Protein 2YQC (pdb70)

B-factor: mean 24.34, std 10.99, range [8.92, 70.14]

Secondary structure (DSSP, 8-state):
---HHHHHHHHHHTT-GGGGTTGGGS-HHHHHHHHHHHHTSSSHHHHHHHHHHHHHHT----EEPPPGGGEEETTTS-HHHHHHHHHHHHHHHHTT-EEEEEEEESB-GGGT-SSBGGG-B---TT--BHHHHHHHHHHHHHHHHHHHHT-SS----EEEEEE-GGGHHHHHHHHHHTGGGGS-GGGEEEEE--EEE-B-TTSSSBPEEETTEE-EEE--GGGHHHHHHHTTHHHHHHHHT--EEEEEETTBTT--TT-HHHHHHHHHHT-SEEEEEEE--STT----EEEEETTTTEEEEE-GGGS-HHHHHPEETTEEEEESS-EEEEEEEEEEHHHHHHHHHHHTT-TTTSPPEEEEE---EE-TTT--EE--SS--EEEEE--GGGGGGGS-GGGEEEEEE-HHHH--B--S-BTBSSSSHHHHHHHHHHHHHHHHHHTT-EE-TT---B--TTT-SSSTT-GGGTT-EE-TT-B-

Sequence (480 aa):
VKSQQQIIDSFKQANNQDQLFQYYDSLTIDQQQEFIDQLSSTIEEPAKLISTVEQAIQFSQSRNFTQLPNEQTASTLDLSKDILQNWTELGLKAIGNGEVAVLLMAGGQGTRLGSSAPKGCFNIELPSQKSLFQIQAEKILKIEQLAQQYLKSTKKPIINWYIMTSGPTRNATESFFIENNYFGLNNSHQVIFFNQGTLPCFNLQGNKILLELKNSSICQSPDGNGGLYKALKDNGILDDLNSKGIIKHIHMMYCCVDNCLVKVADPIFIGFAIAKKFDLATTKVVRKRDANEESVGLIIVLDQDNQKPCVIEYSEISQELANKKDPQDSSKLFLRAANIVNHHYYSVEFLNKMIPKWISSQKYLPFHIAKKKIPSLNLENGEFYKPTEPNGIKLEQFIFDVFPSVELNKFGCLEVDRLDEFSPLKNADGAKKNNDTPTTCRNHYLERSSKWVIQNGGVIDNQQGLVEVDSKTSYGGEGLEFVNGKHFKNGDII

InterPro domains:
  IPR002618 UDPGP family [PF01704] (64-425)
  IPR029044 Nucleotide-diphospho-sugar transferases [G3DSA:3.90.550.10] (1-450)
  IPR029044 Nucleotide-diphospho-sugar transferases [SSF53448] (8-483)
  IPR039741 UDP-sugar pyrophosphorylase [PTHR11952] (4-482)

Solvent-accessible surface area: 22001 Å² total; per-residue (Å²): 201,99,62,89,101,98,6,12,58,23,2,92,153,14,89,0,71,47,0,23,117,34,15,136,92,22,83,126,105,72,27,102,74,0,13,97,38,1,53,93,19,94,134,16,65,76,17,11,40,31,0,61,113,22,24,140,91,75,136,158,126,77,16,25,58,17,48,130,105,14,51,19,10,31,101,120,46,59,82,113,77,34,104,74,15,35,50,49,0,15,116,3,0,21,94,27,42,1,0,0,2,1,11,6,34,26,86,2,100,172,13,71,28,93,39,8,41,0,23,39,54,0,106,0,47,28,97,34,8,0,0,43,8,2,0,29,4,0,34,32,2,0,65,46,0,23,126,90,63,183,46,135,125,75,15,60,0,11,0,0,0,6,1,4,39,114,4,62,120,49,1,57,65,55,0,97,110,56,112,32,22,47,9,75,55,158,3,8,41,22,5,53,20,34,66,33,1,2,0,36,86,124,0,38,53,2,7,17,67,84,73,26,21,2,4,66,15,64,8,5,55,1,1,1,1,86,5,1,116,83,69,27,6,22,98,38,0,76,101,89,44,10,115,22,0,1,0,2,37,2,21,6,2,1,4,34,0,0,2,7,23,1,1,0,1,1,50,46,95,151,12,31,0,0,0,0,5,1,53,6,126,50,25,95,47,101,38,20,2,6,0,9,11,87,88,74,90,44,0,12,18,3,60,47,104,86,18,64,77,77,46,13,85,52,60,11,113,170,67,81,107,46,20,36,5,59,21,0,14,6,42,3,0,4,1,14,6,139,16,1,58,136,12,0,74,90,1,45,85,49,68,122,49,6,47,29,62,45,26,146,94,119,7,56,1,14,40,134,88,90,1,100,101,67,118,19,121,125,66,24,0,2,61,2,70,26,56,1,40,29,1,0,44,22,0,104,39,103,71,0,0,4,0,35,1,48,89,112,34,8,34,3,16,0,64,29,40,82,83,50,179,80,40,2,6,50,29,0,55,54,73,8,18,86,8,1,6,58,12,0,105,125,36,29,4,65,25,52,129,182,14,47,0,2,5,18,6,160,30,1,11,27,20,70,42,0,124,124,0,108,53,110,114,10,69,102,31,52,89,29

Radius of gyration: 24.11 Å; Cα contacts (8 Å, |Δi|>4): 997; chains: 1; bounding box: 50×70×63 Å

Structure (mmCIF, N/CA/C/O backbone):
data_2YQC
#
_entry.id   2YQC
#
_cell.length_a   47.774
_cell.length_b   62.891
_cell.length_c   90.602
_cell.angle_alpha   90.00
_cell.angle_beta   97.82
_cell.angle_gamma   90.00
#
_symmetry.space_group_name_H-M   'P 1 21 1'
#
loop_
_entity.id
_entity.type
_entity.pdbx_description
1 polymer 'UDP-N-acetylglucosamine pyrophosphorylase'
2 non-polymer 'MAGNESIUM ION'
3 non-polymer GLYCEROL
4 water water
#
loop_
_atom_site.group_PDB
_atom_site.id
_atom_site.type_symbol
_atom_site.label_atom_id
_atom_site.label_alt_id
_atom_site.label_comp_id
_atom_site.label_asym_id
_atom_site.label_entity_id
_atom_site.label_seq_id
_atom_site.pdbx_PDB_ins_code
_atom_site.Cartn_x
_atom_site.Cartn_y
_atom_site.Cartn_z
_atom_site.occupancy
_atom_site.B_iso_or_equiv
_atom_site.auth_seq_id
_atom_site.auth_comp_id
_atom_site.auth_asym_id
_atom_site.auth_atom_id
_atom_site.pdbx_PDB_model_num
ATOM 1 N N . VAL A 1 3 ? -14.174 -21.432 39.535 1.00 34.62 3 VAL A N 1
ATOM 2 C CA . VAL A 1 3 ? -13.032 -21.853 40.404 1.00 33.90 3 VAL A CA 1
ATOM 3 C C . VAL A 1 3 ? -13.064 -23.360 40.631 1.00 32.94 3 VAL A C 1
ATOM 4 O O . VAL A 1 3 ? -14.109 -23.924 40.965 1.00 33.29 3 VAL A O 1
ATOM 8 N N . LYS A 1 4 ? -11.920 -24.015 40.452 1.00 31.04 4 LYS A N 1
ATOM 9 C CA . LYS A 1 4 ? -11.860 -25.458 40.640 1.00 29.63 4 LYS A CA 1
ATOM 10 C C . LYS A 1 4 ? -11.266 -25.829 41.986 1.00 27.49 4 LYS A C 1
ATOM 11 O O . LYS A 1 4 ? -10.458 -25.085 42.538 1.00 25.86 4 LYS A O 1
ATOM 17 N N . SER A 1 5 ? -11.675 -26.986 42.505 1.00 24.81 5 SER A N 1
ATOM 18 C CA . SER A 1 5 ? -11.192 -27.469 43.788 1.00 23.18 5 SER A CA 1
ATOM 19 C C . SER A 1 5 ? -9.779 -28.022 43.656 1.00 23.35 5 SER A C 1
ATOM 20 O O . SER A 1 5 ? -9.278 -28.187 42.547 1.00 22.38 5 SER A O 1
ATOM 23 N N . GLN A 1 6 ? -9.154 -28.311 44.799 1.00 21.32 6 GLN A N 1
ATOM 24 C CA . GLN A 1 6 ? -7.806 -28.864 44.836 1.00 22.94 6 GLN A CA 1
ATOM 25 C C . GLN A 1 6 ? -7.714 -30.120 43.959 1.00 22.44 6 GLN A C 1
ATOM 26 O O . GLN A 1 6 ? -6.811 -30.252 43.141 1.00 22.12 6 GLN A O 1
ATOM 32 N N . GLN A 1 7 ? -8.655 -31.038 44.129 1.00 21.06 7 GLN A N 1
ATO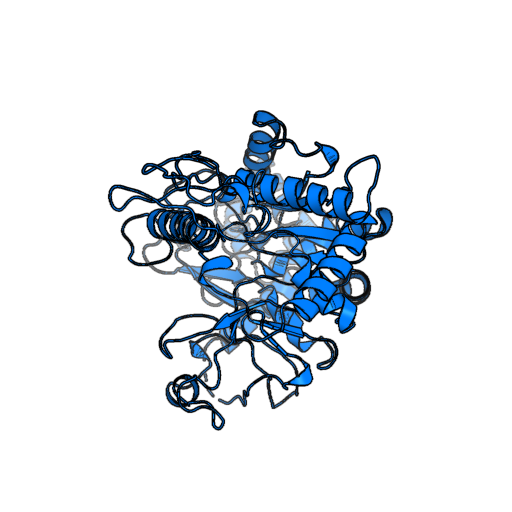M 33 C CA . GLN A 1 7 ? -8.608 -32.279 43.359 1.00 22.35 7 GLN A CA 1
ATOM 34 C C . GLN A 1 7 ? -8.828 -32.067 41.856 1.00 20.67 7 GLN A C 1
ATOM 35 O O . GLN A 1 7 ? -8.171 -32.717 41.042 1.00 21.62 7 GLN A O 1
ATOM 41 N N . GLN A 1 8 ? -9.728 -31.170 41.478 1.00 20.24 8 GLN A N 1
ATOM 42 C CA . GLN A 1 8 ? -9.966 -30.941 40.051 1.00 21.17 8 GLN A CA 1
ATOM 43 C C . GLN A 1 8 ? -8.738 -30.327 39.383 1.00 21.00 8 GLN A C 1
ATOM 44 O O . GLN A 1 8 ? -8.455 -30.602 38.224 1.00 20.08 8 GLN A O 1
ATOM 50 N N . ILE A 1 9 ? -8.010 -29.494 40.117 1.00 20.72 9 ILE A N 1
ATOM 51 C CA . ILE A 1 9 ? -6.805 -28.869 39.588 1.00 21.86 9 ILE A CA 1
ATOM 52 C C . ILE A 1 9 ? -5.741 -29.939 39.388 1.00 22.12 9 ILE A C 1
ATOM 53 O O . ILE A 1 9 ? -5.161 -30.055 38.311 1.00 23.00 9 ILE A O 1
ATOM 58 N N . ILE A 1 10 ? -5.487 -30.717 40.435 1.00 21.26 10 ILE A N 1
ATOM 59 C CA . ILE A 1 10 ? -4.510 -31.795 40.369 1.00 20.87 10 ILE A CA 1
ATOM 60 C C . ILE A 1 10 ? -4.831 -32.746 39.210 1.00 22.59 10 ILE A C 1
ATOM 61 O O . ILE A 1 10 ? -3.955 -33.068 38.408 1.00 20.14 10 ILE A O 1
ATOM 66 N N . ASP A 1 11 ? -6.081 -33.191 39.122 1.00 20.58 11 ASP A N 1
ATOM 67 C CA . ASP A 1 11 ? -6.469 -34.112 38.054 1.00 21.73 11 ASP A CA 1
ATOM 68 C C . ASP A 1 11 ? -6.262 -33.523 36.652 1.00 22.41 11 ASP A C 1
ATOM 69 O O . ASP A 1 11 ? -5.882 -34.240 35.718 1.00 23.71 11 ASP A O 1
ATOM 74 N N . SER A 1 12 ? -6.498 -32.230 36.481 1.00 19.53 12 SER A N 1
ATOM 75 C CA . SER A 1 12 ? -6.320 -31.651 35.150 1.00 19.39 12 SER A CA 1
ATOM 76 C C . SER A 1 12 ? -4.849 -31.631 34.730 1.00 18.72 12 SER A C 1
ATOM 77 O O . SER A 1 12 ? -4.546 -31.802 33.553 1.00 17.52 12 SER A O 1
ATOM 80 N N . PHE A 1 13 ? -3.932 -31.414 35.671 1.00 15.44 13 PHE A N 1
ATOM 81 C CA . PHE A 1 13 ? -2.522 -31.416 35.297 1.00 15.33 13 PHE A CA 1
ATOM 82 C C . PHE A 1 13 ? -1.998 -32.827 35.114 1.00 16.27 13 PHE A C 1
ATOM 83 O O . PHE A 1 13 ? -1.163 -33.058 34.245 1.00 17.36 13 PHE A O 1
ATOM 91 N N . LYS A 1 14 ? -2.473 -33.767 35.921 1.00 16.12 14 LYS A N 1
ATOM 92 C CA . LYS A 1 14 ? -2.058 -35.164 35.742 1.00 17.34 14 LYS A CA 1
ATOM 93 C C . LYS A 1 14 ? -2.541 -35.694 34.383 1.00 18.28 14 LYS A C 1
ATOM 94 O O . LYS A 1 14 ? -1.801 -36.389 33.680 1.00 19.22 14 LYS A O 1
ATOM 100 N N . GLN A 1 15 ? -3.786 -35.391 34.021 1.00 16.75 15 GLN A N 1
ATOM 101 C CA . GLN A 1 15 ? -4.316 -35.820 32.736 1.00 17.78 15 GLN A CA 1
ATOM 102 C C . GLN A 1 15 ? -3.520 -35.214 31.586 1.00 19.95 15 GLN A C 1
ATOM 103 O O . GLN A 1 15 ? -3.453 -35.793 30.494 1.00 19.14 15 GLN A O 1
ATOM 109 N N . ALA A 1 16 ? -2.904 -34.056 31.835 1.00 16.36 16 ALA A N 1
ATOM 110 C CA . ALA A 1 16 ? -2.084 -33.393 30.827 1.00 17.33 16 ALA A CA 1
ATOM 111 C C . ALA A 1 16 ? -0.625 -33.878 30.922 1.00 18.37 16 ALA A C 1
ATOM 112 O O . ALA A 1 16 ? 0.295 -33.218 30.432 1.00 19.00 16 ALA A O 1
ATOM 114 N N A ASN A 1 17 ? -0.406 -35.044 31.532 0.55 17.22 17 ASN A N 1
ATOM 115 N N B ASN A 1 17 ? -0.475 -35.005 31.610 0.45 18.09 17 ASN A N 1
ATOM 116 C CA A ASN A 1 17 ? 0.937 -35.643 31.668 0.55 18.34 17 ASN A CA 1
ATOM 117 C CA B ASN A 1 17 ? 0.791 -35.678 31.801 0.45 19.16 17 ASN A CA 1
ATOM 118 C C A ASN A 1 17 ? 1.947 -34.829 32.491 0.55 18.28 17 ASN A C 1
ATOM 119 C C B ASN A 1 17 ? 1.888 -34.862 32.490 0.45 18.79 17 ASN A C 1
ATOM 120 O O A ASN A 1 17 ? 3.154 -34.919 32.247 0.55 17.36 17 ASN A O 1
ATOM 121 O O B ASN A 1 17 ? 3.068 -34.964 32.149 0.45 18.02 17 ASN A O 1
ATOM 130 N N . GLN A 1 18 ? 1.476 -34.063 33.477 1.00 16.95 18 GLN A N 1
ATOM 131 C CA . GLN A 1 18 ? 2.395 -33.241 34.276 1.00 17.29 18 GLN A CA 1
ATOM 132 C C . GLN A 1 18 ? 2.534 -33.816 35.687 1.00 17.71 18 GLN A C 1
ATOM 133 O O . GLN A 1 18 ? 2.591 -33.081 36.682 1.00 16.82 18 GLN A O 1
ATOM 139 N N . ASP A 1 19 ? 2.603 -35.137 35.780 1.00 17.92 19 ASP A N 1
ATOM 140 C CA . ASP A 1 19 ? 2.689 -35.782 37.082 1.00 17.91 19 ASP A CA 1
ATOM 141 C C . ASP A 1 19 ? 3.904 -35.358 37.893 1.00 18.71 19 ASP A C 1
ATOM 142 O O . ASP A 1 19 ? 3.877 -35.412 39.119 1.00 17.73 19 ASP A O 1
ATOM 147 N N . GLN A 1 20 ? 4.957 -34.905 37.221 1.00 16.43 20 GLN A N 1
ATOM 148 C CA . GLN A 1 20 ? 6.161 -34.490 37.924 1.00 19.24 20 GLN A CA 1
ATOM 149 C C . GLN A 1 20 ? 5.924 -33.259 38.801 1.00 19.19 20 GLN A C 1
ATOM 150 O O . GLN A 1 20 ? 6.699 -32.980 39.725 1.00 20.02 20 GLN A O 1
ATOM 156 N N . LEU A 1 21 ? 4.841 -32.535 38.544 1.00 18.36 21 LEU A N 1
ATOM 157 C CA . LEU A 1 21 ? 4.559 -31.357 39.350 1.00 18.82 21 LEU A CA 1
ATOM 158 C C . LEU A 1 21 ? 4.114 -31.723 40.763 1.00 19.25 21 LEU A C 1
ATOM 159 O O . LEU A 1 21 ? 4.137 -30.870 41.658 1.00 19.79 21 LEU A O 1
ATOM 164 N N . PHE A 1 22 ? 3.701 -32.973 40.974 1.00 19.66 22 PHE A N 1
ATOM 165 C CA . PHE A 1 22 ? 3.241 -33.399 42.298 1.00 20.59 22 PHE A CA 1
ATOM 166 C C . PHE A 1 22 ? 4.171 -34.377 42.957 1.00 23.77 22 PHE A C 1
ATOM 167 O O . PHE A 1 22 ? 3.805 -35.033 43.926 1.00 22.61 22 PHE A O 1
ATOM 175 N N . GLN A 1 23 ? 5.391 -34.453 42.445 1.00 23.17 23 GLN A N 1
ATOM 176 C CA . GLN A 1 23 ? 6.352 -35.385 43.005 1.00 26.49 23 GLN A CA 1
ATOM 177 C C . GLN A 1 23 ? 6.579 -35.158 44.496 1.00 23.76 23 GLN A C 1
ATOM 178 O O . GLN A 1 23 ? 6.723 -36.107 45.251 1.00 25.15 23 GLN A O 1
ATOM 184 N N . TYR A 1 24 ? 6.610 -33.907 44.932 1.00 22.03 24 TYR A N 1
ATOM 185 C CA . TYR A 1 24 ? 6.855 -33.656 46.350 1.00 22.42 24 TYR A CA 1
ATOM 186 C C . TYR A 1 24 ? 5.616 -33.127 47.076 1.00 20.61 24 TYR A C 1
ATOM 187 O O . TYR A 1 24 ? 5.690 -32.749 48.249 1.00 20.31 24 TYR A O 1
ATOM 196 N N . TYR A 1 25 ? 4.486 -33.125 46.387 1.00 18.04 25 TYR A N 1
ATOM 197 C CA . TYR A 1 25 ? 3.251 -32.567 46.945 1.00 19.62 25 TYR A CA 1
ATOM 198 C C . TYR A 1 25 ? 2.880 -33.078 48.343 1.00 20.57 25 TYR A C 1
ATOM 199 O O . TYR A 1 25 ? 2.568 -32.291 49.229 1.00 17.75 25 TYR A O 1
ATOM 208 N N . ASP A 1 26 ? 2.902 -34.396 48.536 1.00 22.48 26 ASP A N 1
ATOM 209 C CA . ASP A 1 26 ? 2.531 -34.971 49.826 1.00 25.23 26 ASP A CA 1
ATOM 210 C C . ASP A 1 26 ? 3.461 -34.612 50.973 1.00 25.63 26 ASP A C 1
ATOM 211 O O . ASP A 1 26 ? 3.072 -34.725 52.132 1.00 27.22 26 ASP A O 1
ATOM 216 N N . SER A 1 27 ? 4.685 -34.196 50.668 1.00 24.26 27 SER A N 1
ATOM 217 C CA . SER A 1 27 ? 5.643 -33.838 51.716 1.00 22.76 27 SER A CA 1
ATOM 218 C C . SER A 1 27 ? 5.519 -32.386 52.178 1.00 21.19 27 SER A C 1
ATOM 219 O O . SER A 1 27 ? 6.155 -31.982 53.143 1.00 20.80 27 SER A O 1
ATOM 222 N N . LEU A 1 28 ? 4.697 -31.608 51.484 1.00 18.75 28 LEU A N 1
ATOM 223 C CA . LEU A 1 28 ? 4.509 -30.188 51.779 1.00 15.36 28 LEU A CA 1
ATOM 224 C C . LEU A 1 28 ? 3.505 -29.990 52.909 1.00 16.39 28 LEU A C 1
ATOM 225 O O . LEU A 1 28 ? 2.733 -30.892 53.208 1.00 13.38 28 LEU A O 1
ATOM 230 N N . THR A 1 29 ? 3.511 -28.807 53.522 1.00 14.47 29 THR A N 1
ATOM 231 C CA . THR A 1 29 ? 2.523 -28.489 54.558 1.00 14.27 29 THR A CA 1
ATOM 232 C C . THR A 1 29 ? 1.233 -28.178 53.794 1.00 13.95 29 THR A C 1
ATOM 233 O O . THR A 1 29 ? 1.276 -27.904 52.596 1.00 14.91 29 THR A O 1
ATOM 237 N N . ILE A 1 30 ? 0.094 -28.190 54.477 1.00 13.87 30 ILE A N 1
ATOM 238 C CA . ILE A 1 30 ? -1.165 -27.854 53.821 1.00 15.89 30 ILE A CA 1
ATOM 239 C C . ILE A 1 30 ? -1.125 -26.434 53.224 1.00 15.99 30 ILE A C 1
ATOM 240 O O . ILE A 1 30 ? -1.602 -26.200 52.115 1.00 15.96 30 ILE A O 1
ATOM 245 N N . ASP A 1 31 ? -0.543 -25.484 53.938 1.00 15.09 31 ASP A N 1
ATOM 246 C CA . ASP A 1 31 ? -0.496 -24.135 53.387 1.00 18.15 31 ASP A CA 1
ATOM 247 C C . ASP A 1 31 ? 0.353 -24.102 52.100 1.00 18.90 31 ASP A C 1
ATOM 248 O O . ASP A 1 31 ? -0.012 -23.415 51.145 1.00 16.86 31 ASP A O 1
ATOM 253 N N . GLN A 1 32 ? 1.466 -24.846 52.070 1.00 17.71 32 GLN A N 1
ATOM 254 C CA . GLN A 1 32 ? 2.303 -24.900 50.858 1.00 18.44 32 GLN A CA 1
ATOM 255 C C . GLN A 1 32 ? 1.515 -25.494 49.699 1.00 16.05 32 GLN A C 1
ATOM 256 O O . GLN A 1 32 ? 1.621 -25.040 48.556 1.00 15.54 32 GLN A O 1
ATOM 262 N N . GLN A 1 33 ? 0.721 -26.516 50.003 1.00 15.28 33 GLN A N 1
ATOM 263 C CA . GLN A 1 33 ? -0.110 -27.168 48.995 1.00 14.56 33 GLN A CA 1
ATOM 264 C C . GLN A 1 33 ? -1.135 -26.187 48.446 1.00 15.42 33 GLN A C 1
ATOM 265 O O . GLN A 1 33 ? -1.316 -26.075 47.228 1.00 14.30 33 GLN A O 1
ATOM 271 N N . GLN A 1 34 ? -1.821 -25.489 49.344 1.00 12.63 34 GLN A N 1
ATOM 272 C CA . GLN A 1 34 ? -2.850 -24.542 48.912 1.00 15.35 34 GLN A CA 1
ATOM 273 C C . GLN A 1 34 ? -2.286 -23.423 48.026 1.00 16.05 34 GLN A C 1
ATOM 274 O O . GLN A 1 34 ? -2.904 -23.027 47.031 1.00 13.93 34 GLN A O 1
ATOM 280 N N . GLU A 1 35 ? -1.116 -22.912 48.386 1.00 14.79 35 GLU A N 1
ATOM 281 C CA . GLU A 1 35 ? -0.495 -21.853 47.586 1.00 16.47 35 GLU A CA 1
ATOM 282 C C . GLU A 1 35 ? -0.168 -22.396 46.172 1.00 16.94 35 GLU A C 1
ATOM 283 O O . GLU A 1 35 ? -0.333 -21.702 45.155 1.00 14.38 35 GLU A O 1
ATOM 286 N N . PHE A 1 36 ? 0.274 -23.652 46.111 1.00 14.32 36 PHE A N 1
ATOM 287 C CA . PHE A 1 36 ? 0.625 -24.294 44.833 1.00 14.20 36 PHE A CA 1
ATOM 288 C C . PHE A 1 36 ? -0.595 -24.473 43.938 1.00 15.43 36 PHE A C 1
ATOM 289 O O . PHE A 1 36 ? -0.545 -24.185 42.743 1.00 15.09 36 PHE A O 1
ATOM 297 N N . ILE A 1 37 ? -1.688 -24.973 44.515 1.00 15.29 37 ILE A N 1
ATOM 298 C CA . ILE A 1 37 ? -2.927 -25.146 43.764 1.00 16.32 37 ILE A CA 1
ATOM 299 C C . ILE A 1 37 ? -3.376 -23.769 43.248 1.00 16.29 37 ILE A C 1
ATOM 300 O O . ILE A 1 37 ? -3.828 -23.642 42.103 1.00 16.69 37 ILE A O 1
ATOM 305 N N . ASP A 1 38 ? -3.266 -22.741 44.085 1.00 15.89 38 ASP A N 1
ATOM 306 C CA . ASP A 1 38 ? -3.673 -21.400 43.653 1.00 16.56 38 ASP A CA 1
ATOM 307 C C . ASP A 1 38 ? -2.858 -20.976 42.423 1.00 16.92 38 ASP A C 1
ATOM 308 O O . ASP A 1 38 ? -3.404 -20.426 41.462 1.00 17.49 38 ASP A O 1
ATOM 313 N N . GLN A 1 39 ? -1.551 -21.216 42.466 1.00 13.89 39 GLN A N 1
ATOM 314 C CA . GLN A 1 39 ? -0.695 -20.854 41.339 1.00 16.84 39 GLN A CA 1
ATOM 315 C C . GLN A 1 39 ? -1.085 -21.635 40.083 1.00 16.24 39 GLN A C 1
ATOM 316 O O . GLN A 1 39 ? -1.209 -21.059 38.997 1.00 16.34 39 GLN A O 1
ATOM 322 N N . LEU A 1 40 ? -1.298 -22.945 40.228 1.00 15.57 40 LEU A N 1
ATOM 323 C CA . LEU A 1 40 ? -1.681 -23.759 39.084 1.00 17.62 40 LEU A CA 1
ATOM 324 C C . LEU A 1 40 ? -3.038 -23.351 38.503 1.00 18.17 40 LEU A C 1
ATOM 325 O O . LEU A 1 40 ? -3.278 -23.498 37.304 1.00 19.43 40 LEU A O 1
ATOM 330 N N A SER A 1 41 ? -3.917 -22.825 39.354 0.50 19.38 41 SER A N 1
ATOM 331 N N B SER A 1 41 ? -3.928 -22.833 39.345 0.50 19.20 41 SER A N 1
ATOM 332 C CA A SER A 1 41 ? -5.240 -22.398 38.913 0.50 18.57 41 SER A CA 1
ATOM 333 C CA B SER A 1 41 ? -5.242 -22.436 38.862 0.50 18.12 41 SER A CA 1
ATOM 334 C C A SER A 1 41 ? -5.175 -21.213 37.949 0.50 19.69 41 SER A C 1
ATOM 335 C C B SER A 1 41 ? -5.169 -21.228 37.922 0.50 19.45 41 SER A C 1
ATOM 336 O O A SER A 1 41 ? -6.119 -20.954 37.211 0.50 19.68 41 SER A O 1
ATOM 337 O O B SER A 1 41 ? -6.103 -20.965 37.173 0.50 19.28 41 SER A O 1
ATOM 342 N N . THR A 1 42 ? -4.058 -20.499 37.947 1.00 19.72 42 THR A N 1
ATOM 343 C CA . THR A 1 42 ? -3.922 -19.324 37.082 1.00 21.26 42 THR A CA 1
ATOM 344 C C . THR A 1 42 ? -3.529 -19.645 35.652 1.00 22.55 42 THR A C 1
ATOM 345 O O . THR A 1 42 ? -3.503 -18.761 34.805 1.00 23.26 42 THR A O 1
ATOM 349 N N . ILE A 1 43 ? -3.219 -20.905 35.382 1.00 19.28 43 ILE A N 1
ATOM 350 C CA . ILE A 1 43 ? -2.815 -21.298 34.045 1.00 22.07 43 ILE A CA 1
ATOM 351 C C . ILE A 1 43 ? -4.057 -21.625 33.231 1.00 25.32 43 ILE A C 1
ATOM 352 O O . ILE A 1 43 ? -4.770 -22.580 33.537 1.00 24.87 43 ILE A O 1
ATOM 357 N N . GLU A 1 44 ? -4.316 -20.820 32.202 1.00 28.23 44 GLU A N 1
ATOM 358 C CA . GLU A 1 44 ? -5.478 -21.019 31.338 1.00 30.09 44 GLU A CA 1
ATOM 359 C C . GLU A 1 44 ? -5.289 -22.231 30.431 1.00 29.52 44 GLU A C 1
ATOM 360 O O . GLU A 1 44 ? -4.251 -22.371 29.786 1.00 29.39 44 GLU A O 1
ATOM 363 N N . GLU A 1 45 ? -6.298 -23.099 30.395 1.00 29.30 45 GLU A N 1
ATOM 364 C CA . GLU A 1 45 ? -6.275 -24.315 29.577 1.00 30.26 45 GLU A CA 1
ATOM 365 C C . GLU A 1 45 ? -4.880 -24.931 29.447 1.00 29.72 45 GLU A C 1
ATOM 366 O O . GLU A 1 45 ? -4.260 -24.888 28.380 1.00 28.83 45 GLU A O 1
ATOM 372 N N . PRO A 1 46 ? -4.374 -25.534 30.535 1.00 28.38 46 PRO A N 1
ATOM 373 C CA . PRO A 1 46 ? -3.049 -26.156 30.532 1.00 27.87 46 PRO A CA 1
ATOM 374 C C . PRO A 1 46 ? -2.807 -27.257 29.493 1.00 26.16 46 PRO A C 1
ATOM 375 O O . PRO A 1 46 ? -1.742 -27.310 28.878 1.00 23.94 46 PRO A O 1
ATOM 379 N N . ALA A 1 47 ? -3.776 -28.142 29.294 1.00 25.45 47 ALA A N 1
ATOM 380 C CA . ALA A 1 47 ? -3.594 -29.219 28.313 1.00 25.10 47 ALA A CA 1
ATOM 381 C C . ALA A 1 47 ? -3.312 -28.632 26.912 1.00 25.93 47 ALA A C 1
ATOM 382 O O . ALA A 1 47 ? -2.409 -29.086 26.201 1.00 26.62 47 ALA A O 1
ATOM 384 N N . LYS A 1 48 ? -4.073 -27.608 26.534 1.00 25.97 48 LYS A N 1
ATOM 385 C CA . LYS A 1 48 ? -3.904 -26.950 25.226 1.00 27.36 48 LYS A CA 1
ATOM 386 C C . LYS A 1 48 ? -2.521 -26.289 25.122 1.00 26.56 48 LYS A C 1
ATOM 387 O O . LYS A 1 48 ? -1.840 -26.379 24.086 1.00 25.48 48 LYS A O 1
ATOM 390 N N . LEU A 1 49 ? -2.113 -25.630 26.209 1.00 25.81 49 LEU A N 1
ATOM 391 C CA . LEU A 1 49 ? -0.826 -24.947 26.271 1.00 24.81 49 LEU A CA 1
ATOM 392 C C . LEU A 1 49 ? 0.347 -25.896 26.057 1.00 23.90 49 LEU A C 1
ATOM 393 O O . LEU A 1 49 ? 1.267 -25.606 25.294 1.00 22.99 49 LEU A O 1
ATOM 398 N N . ILE A 1 50 ? 0.320 -27.039 26.728 1.00 24.13 50 ILE A N 1
ATOM 399 C CA . ILE A 1 50 ? 1.414 -27.981 26.605 1.00 22.69 50 ILE A CA 1
ATOM 400 C C . ILE A 1 50 ? 1.601 -28.530 25.191 1.00 25.02 50 ILE A C 1
ATOM 401 O O . ILE A 1 50 ? 2.733 -28.634 24.707 1.00 24.55 50 ILE A O 1
ATOM 406 N N . SER A 1 51 ? 0.499 -28.886 24.536 1.00 26.11 51 SER A N 1
ATOM 407 C CA . SER A 1 51 ? 0.546 -29.425 23.172 1.00 28.24 51 SER A CA 1
ATOM 408 C C . SER A 1 51 ? 1.149 -28.384 22.219 1.00 28.16 51 SER A C 1
ATOM 409 O O . SER A 1 51 ? 2.015 -28.703 21.393 1.00 29.40 51 SER A O 1
ATOM 411 N N . THR A 1 52 ? 0.691 -27.141 22.349 1.00 27.09 52 THR A N 1
ATOM 412 C CA . THR A 1 52 ? 1.194 -26.043 21.522 1.00 25.25 52 THR A CA 1
ATOM 413 C C . THR A 1 52 ? 2.704 -25.846 21.645 1.00 26.17 52 THR A C 1
ATOM 414 O O . THR A 1 52 ? 3.410 -25.702 20.641 1.00 26.54 52 THR A O 1
ATOM 418 N N . VAL A 1 53 ? 3.192 -25.826 22.880 1.00 23.04 53 VAL A N 1
ATOM 419 C CA . VAL A 1 53 ? 4.611 -25.649 23.150 1.00 23.72 53 VAL A CA 1
ATOM 420 C C . VAL A 1 53 ? 5.481 -26.770 22.559 1.00 26.33 53 VAL A C 1
ATOM 421 O O . VAL A 1 53 ? 6.402 -26.493 21.786 1.00 26.84 53 VAL A O 1
ATOM 425 N N . GLU A 1 54 ? 5.209 -28.027 22.912 1.00 25.47 54 GLU A N 1
ATOM 426 C CA . GLU A 1 54 ? 6.024 -29.120 22.374 1.00 29.32 54 GLU A CA 1
ATOM 427 C C . GLU A 1 54 ? 6.068 -29.089 20.841 1.00 30.59 54 GLU A C 1
ATOM 428 O O . GLU A 1 54 ? 7.135 -29.279 20.241 1.00 30.75 54 GLU A O 1
ATOM 434 N N . GLN A 1 55 ? 4.924 -28.825 20.211 1.00 31.35 55 GLN A N 1
ATOM 435 C CA . GLN A 1 55 ? 4.871 -28.722 18.756 1.00 33.80 55 GLN A CA 1
ATOM 436 C C . GLN A 1 55 ? 5.703 -27.524 18.278 1.00 33.39 55 GLN A C 1
ATOM 437 O O . GLN A 1 55 ? 6.488 -27.634 17.333 1.00 32.54 55 GLN A O 1
ATOM 443 N N . ALA A 1 56 ? 5.540 -26.381 18.940 1.00 34.41 56 ALA A N 1
ATOM 444 C CA . ALA A 1 56 ? 6.282 -25.187 18.566 1.00 36.10 56 ALA A CA 1
ATOM 445 C C . ALA A 1 56 ? 7.791 -25.439 18.599 1.00 38.62 56 ALA A C 1
ATOM 446 O O . ALA A 1 56 ? 8.520 -24.950 17.739 1.00 40.23 56 ALA A O 1
ATOM 448 N N . ILE A 1 57 ? 8.259 -26.202 19.583 1.00 39.57 57 ILE A N 1
ATOM 449 C CA . ILE A 1 57 ? 9.686 -26.495 19.699 1.00 40.90 57 ILE A CA 1
ATOM 450 C C . ILE A 1 57 ? 10.188 -27.387 18.568 1.00 43.61 57 ILE A C 1
ATOM 451 O O . ILE A 1 57 ? 11.333 -27.245 18.120 1.00 44.50 57 ILE A O 1
ATOM 456 N N . GLN A 1 58 ? 9.340 -28.296 18.098 1.00 45.65 58 GLN A N 1
ATOM 457 C CA . GLN A 1 58 ? 9.728 -29.168 16.992 1.00 49.37 58 GLN A CA 1
ATOM 458 C C . GLN A 1 58 ? 9.928 -28.346 15.722 1.00 50.98 58 GLN A C 1
ATOM 459 O O . GLN A 1 58 ? 10.915 -28.526 15.003 1.00 51.17 58 GLN A O 1
ATOM 465 N N . PHE A 1 59 ? 8.986 -27.444 15.458 1.00 52.25 59 PHE A N 1
ATOM 466 C CA . PHE A 1 59 ? 9.037 -26.589 14.276 1.00 53.89 59 PHE A CA 1
ATOM 467 C C . PHE A 1 59 ? 10.260 -25.672 14.271 1.00 55.16 59 PHE A C 1
ATOM 468 O O . PHE A 1 59 ? 10.873 -25.447 13.228 1.00 55.34 59 PHE A O 1
ATOM 470 N N . SER A 1 60 ? 10.621 -25.155 15.441 1.00 56.47 60 SER A N 1
ATOM 471 C CA . SER A 1 60 ? 11.758 -24.247 15.554 1.00 58.29 60 SER A CA 1
ATOM 472 C C . SER A 1 60 ? 13.093 -24.872 15.156 1.00 58.95 60 SER A C 1
ATOM 473 O O . SER A 1 60 ? 14.085 -24.161 14.995 1.00 59.55 60 SER A O 1
ATOM 476 N N . GLN A 1 61 ? 13.127 -26.193 15.005 1.00 59.57 61 GLN A N 1
ATOM 477 C CA . GLN A 1 61 ? 14.360 -26.875 14.610 1.00 60.15 61 GLN A CA 1
ATOM 478 C C . GLN A 1 61 ? 14.166 -27.637 13.307 1.00 60.77 61 GLN A C 1
ATOM 479 O O . GLN A 1 61 ? 14.987 -28.483 12.953 1.00 62.44 61 GLN A O 1
ATOM 482 N N . SER A 1 66 ? 12.187 -21.011 2.966 1.00 53.63 66 SER A N 1
ATOM 483 C CA . SER A 1 66 ? 11.979 -20.584 1.586 1.00 53.79 66 SER A CA 1
ATOM 484 C C . SER A 1 66 ? 10.827 -19.576 1.471 1.00 53.21 66 SER A C 1
ATOM 485 O O . SER A 1 66 ? 9.723 -19.925 1.048 1.00 52.57 66 SER A O 1
ATOM 488 N N . ARG A 1 67 ? 11.103 -18.324 1.829 1.00 51.82 67 ARG A N 1
ATOM 489 C CA . ARG A 1 67 ? 10.099 -17.267 1.796 1.00 49.69 67 ARG A CA 1
ATOM 490 C C . ARG A 1 67 ? 10.378 -16.225 0.723 1.00 48.42 67 ARG A C 1
ATOM 491 O O . ARG A 1 67 ? 11.522 -16.029 0.316 1.00 48.61 67 ARG A O 1
ATOM 499 N N . ASN A 1 68 ? 9.325 -15.552 0.272 1.00 45.81 68 ASN A N 1
ATOM 500 C CA . ASN A 1 68 ? 9.469 -14.502 -0.728 1.00 44.67 68 ASN A CA 1
ATOM 501 C C . ASN A 1 68 ? 9.128 -13.172 -0.061 1.00 41.63 68 ASN A C 1
ATOM 502 O O . ASN A 1 68 ? 7.974 -12.937 0.300 1.00 41.88 68 ASN A O 1
ATOM 507 N N . PHE A 1 69 ? 10.133 -12.317 0.101 1.00 37.84 69 PHE A N 1
ATOM 508 C CA . PHE A 1 69 ? 9.956 -11.011 0.726 1.00 34.25 69 PHE A CA 1
ATOM 509 C C . PHE A 1 69 ? 10.387 -9.919 -0.234 1.00 33.80 69 PHE A C 1
ATOM 510 O O . PHE A 1 69 ? 11.327 -10.101 -1.009 1.00 34.62 69 PHE A O 1
ATOM 518 N N . THR A 1 70 ? 9.704 -8.781 -0.178 1.00 30.72 70 THR A N 1
ATOM 519 C CA . THR A 1 70 ? 10.021 -7.648 -1.034 1.00 29.48 70 THR A CA 1
ATOM 520 C C . THR A 1 70 ? 9.679 -6.369 -0.275 1.00 30.02 70 THR A C 1
ATOM 521 O O . THR A 1 70 ? 9.223 -6.437 0.870 1.00 29.75 70 THR A O 1
ATOM 525 N N . GLN A 1 71 ? 9.914 -5.215 -0.902 1.00 30.02 71 GLN A N 1
ATOM 526 C CA . GLN A 1 71 ? 9.628 -3.922 -0.286 1.00 30.29 71 GLN A CA 1
ATOM 527 C C . GLN A 1 71 ? 8.133 -3.689 -0.244 1.00 30.03 71 GLN A C 1
ATOM 528 O O . GLN A 1 71 ? 7.410 -4.115 -1.140 1.00 27.36 71 GLN A O 1
ATOM 534 N N . LEU A 1 72 ? 7.660 -2.996 0.787 1.00 27.85 72 LEU A N 1
ATOM 535 C CA . LEU A 1 72 ? 6.237 -2.716 0.872 1.00 27.21 72 LEU A CA 1
ATOM 536 C C . LEU A 1 72 ? 5.894 -1.864 -0.340 1.00 29.02 72 LEU A C 1
ATOM 537 O O . LEU A 1 72 ? 6.761 -1.178 -0.876 1.00 28.73 72 LEU A O 1
ATOM 542 N N . PRO A 1 73 ? 4.632 -1.903 -0.791 1.00 29.68 73 PRO A N 1
ATOM 543 C CA . PRO A 1 73 ? 4.236 -1.092 -1.945 1.00 29.08 73 PRO A CA 1
ATOM 544 C C . PRO A 1 73 ? 4.359 0.387 -1.577 1.00 29.78 73 PRO A C 1
ATOM 545 O O . PRO A 1 73 ? 4.070 0.788 -0.444 1.00 27.12 73 PRO A O 1
ATOM 549 N N . ASN A 1 74 ? 4.777 1.193 -2.542 1.00 26.67 74 ASN A N 1
ATOM 550 C CA . ASN A 1 74 ? 4.956 2.617 -2.334 1.00 28.01 74 ASN A CA 1
ATOM 551 C C . ASN A 1 74 ? 3.738 3.335 -1.748 1.00 25.14 74 ASN A C 1
ATOM 552 O O . ASN A 1 74 ? 3.885 4.275 -0.984 1.00 25.67 74 ASN A O 1
ATOM 557 N N . GLU A 1 75 ? 2.535 2.908 -2.094 1.00 25.11 75 GLU A N 1
ATOM 558 C CA . GLU A 1 75 ? 1.366 3.574 -1.543 1.00 24.75 75 GLU A CA 1
ATOM 559 C C . GLU A 1 75 ? 1.256 3.428 -0.021 1.00 24.53 75 GLU A C 1
ATOM 560 O O . GLU A 1 75 ? 0.560 4.210 0.616 1.00 26.24 75 GLU A O 1
ATOM 563 N N . GLN A 1 76 ? 1.932 2.447 0.565 1.00 23.10 76 GLN A N 1
ATOM 564 C CA . GLN A 1 76 ? 1.822 2.255 2.014 1.00 24.11 76 GLN A CA 1
ATOM 565 C C . GLN A 1 76 ? 2.947 2.899 2.825 1.00 22.82 76 GLN A C 1
ATOM 566 O O . GLN A 1 76 ? 2.905 2.882 4.059 1.00 18.79 76 GLN A O 1
ATOM 572 N N . THR A 1 77 ? 3.918 3.502 2.138 1.00 23.38 77 THR A N 1
ATOM 573 C CA . THR A 1 77 ? 5.071 4.118 2.793 1.00 21.03 77 THR A CA 1
ATOM 574 C C . THR A 1 77 ? 5.200 5.623 2.615 1.00 21.44 77 THR A C 1
ATOM 575 O O . THR A 1 77 ? 4.634 6.217 1.698 1.00 18.53 77 THR A O 1
ATOM 579 N N . ALA A 1 78 ? 5.972 6.229 3.510 1.00 17.98 78 ALA A N 1
ATOM 580 C CA . ALA A 1 78 ? 6.252 7.663 3.477 1.00 16.46 78 ALA A CA 1
ATOM 581 C C . ALA A 1 78 ? 7.526 7.862 4.301 1.00 17.44 78 ALA A C 1
ATOM 582 O O . ALA A 1 78 ? 7.916 6.970 5.044 1.00 17.93 78 ALA A O 1
ATOM 584 N N . SER A 1 79 ? 8.173 9.015 4.156 1.00 18.67 79 SER A N 1
ATOM 585 C CA . SER A 1 79 ? 9.386 9.312 4.909 1.00 18.38 79 SER A CA 1
ATOM 586 C C . SER A 1 79 ? 9.462 10.769 5.319 1.00 19.41 79 SER A C 1
ATOM 587 O O . SER A 1 79 ? 9.294 11.666 4.479 1.00 20.92 79 SER A O 1
ATOM 590 N N . THR A 1 80 ? 9.751 11.016 6.595 1.00 20.29 80 THR A N 1
ATOM 591 C CA . THR A 1 80 ? 9.875 12.385 7.079 1.00 19.45 80 THR A CA 1
ATOM 592 C C . THR A 1 80 ? 11.159 13.010 6.512 1.00 21.30 80 THR A C 1
ATOM 593 O O . THR A 1 80 ? 11.375 14.211 6.649 1.00 21.86 80 THR A O 1
ATOM 597 N N . LEU A 1 81 ? 12.021 12.197 5.904 1.00 20.97 81 LEU A N 1
ATOM 598 C CA . LEU A 1 81 ? 13.248 12.730 5.290 1.00 24.71 81 LEU A CA 1
ATOM 599 C C . LEU A 1 81 ? 12.948 13.233 3.866 1.00 25.92 81 LEU A C 1
ATOM 600 O O . LEU A 1 81 ? 13.737 13.996 3.283 1.00 26.02 81 LEU A O 1
ATOM 605 N N . ASP A 1 82 ? 11.807 12.821 3.317 1.00 25.24 82 ASP A N 1
ATOM 606 C CA . ASP A 1 82 ? 11.427 13.229 1.960 1.00 26.45 82 ASP A CA 1
ATOM 607 C C . ASP A 1 82 ? 10.247 14.194 1.820 1.00 27.44 82 ASP A C 1
ATOM 608 O O . ASP A 1 82 ? 10.212 15.003 0.887 1.00 28.56 82 ASP A O 1
ATOM 613 N N . LEU A 1 83 ? 9.288 14.110 2.732 1.00 23.44 83 LEU A N 1
ATOM 614 C CA . LEU A 1 83 ? 8.091 14.943 2.673 1.00 23.02 83 LEU A CA 1
ATOM 615 C C . LEU A 1 83 ? 8.344 16.444 2.813 1.00 22.86 83 LEU A C 1
ATOM 616 O O . LEU A 1 83 ? 9.233 16.875 3.544 1.00 22.65 83 LEU A O 1
ATOM 621 N N . SER A 1 84 ? 7.543 17.243 2.117 1.00 21.84 84 SER A N 1
ATOM 622 C CA . SER A 1 84 ? 7.682 18.689 2.179 1.00 22.35 84 SER A CA 1
ATOM 623 C C . SER A 1 84 ? 7.263 19.210 3.556 1.00 23.17 84 SER A C 1
ATOM 624 O O . SER A 1 84 ? 6.443 18.600 4.246 1.00 20.92 84 SER A O 1
ATOM 627 N N . LYS A 1 85 ? 7.822 20.351 3.943 1.00 22.07 85 LYS A N 1
ATOM 628 C CA . LYS A 1 85 ? 7.478 20.960 5.224 1.00 21.34 85 LYS A CA 1
ATOM 629 C C . LYS A 1 85 ? 5.970 21.207 5.346 1.00 19.92 85 LYS A C 1
ATOM 630 O O . LYS A 1 85 ? 5.410 21.074 6.434 1.00 18.18 85 LYS A O 1
ATOM 632 N N . ASP A 1 86 ? 5.306 21.555 4.238 1.00 18.81 86 ASP A N 1
ATOM 633 C CA . ASP A 1 86 ? 3.864 21.824 4.288 1.00 18.33 86 ASP A CA 1
ATOM 634 C C . ASP A 1 86 ? 3.033 20.580 4.564 1.00 17.71 86 ASP A C 1
ATOM 635 O O . ASP A 1 86 ? 2.035 20.646 5.285 1.00 18.50 86 ASP A O 1
ATOM 640 N N . ILE A 1 87 ? 3.405 19.460 3.961 1.00 16.38 87 ILE A N 1
ATOM 641 C CA . ILE A 1 87 ? 2.675 18.235 4.218 1.00 16.00 87 ILE A CA 1
ATOM 642 C C . ILE A 1 87 ? 2.955 17.769 5.667 1.00 16.97 87 ILE A C 1
ATOM 643 O O . ILE A 1 87 ? 2.047 17.299 6.361 1.00 16.75 87 ILE A O 1
ATOM 648 N N . LEU A 1 88 ? 4.196 17.888 6.125 1.00 14.21 88 LEU A N 1
ATOM 649 C CA . LEU A 1 88 ? 4.495 17.497 7.505 1.00 17.46 88 LEU A CA 1
ATOM 650 C C . LEU A 1 88 ? 3.679 18.378 8.477 1.00 16.56 88 LEU A C 1
ATOM 651 O O . LEU A 1 88 ? 3.167 17.891 9.489 1.00 16.86 88 LEU A O 1
ATOM 656 N N . GLN A 1 89 ? 3.525 19.661 8.157 1.00 17.64 89 GLN A N 1
ATOM 657 C CA . GLN A 1 89 ? 2.747 20.542 9.014 1.00 17.73 89 GLN A CA 1
ATOM 658 C C . GLN A 1 89 ? 1.265 20.181 8.996 1.00 17.38 89 GLN A C 1
ATOM 659 O O . GLN A 1 89 ? 0.583 20.327 10.013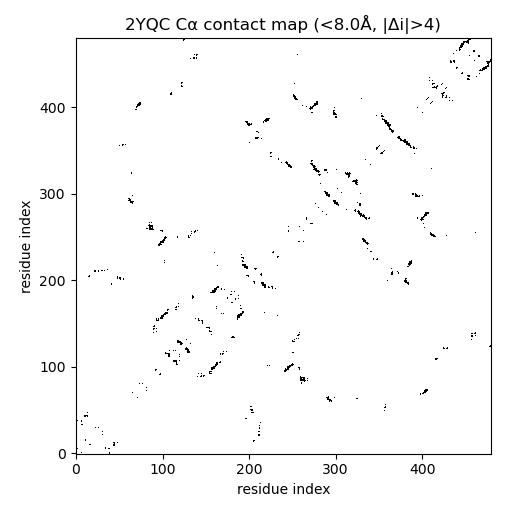 1.00 17.78 89 GLN A O 1
ATOM 665 N N . ASN A 1 90 ? 0.750 19.743 7.840 1.00 16.77 90 ASN A N 1
ATOM 666 C CA . ASN A 1 90 ? -0.658 19.361 7.740 1.00 15.01 90 ASN A CA 1
ATOM 667 C C . ASN A 1 90 ? -0.921 18.124 8.620 1.00 16.64 90 ASN A C 1
ATOM 668 O O . ASN A 1 90 ? -1.932 18.056 9.321 1.00 14.23 90 ASN A O 1
ATOM 673 N N . TRP A 1 91 ? -0.023 17.142 8.568 1.00 15.55 91 TRP A N 1
ATOM 674 C CA . TRP A 1 91 ? -0.194 15.944 9.393 1.00 15.65 91 TRP A CA 1
ATOM 675 C C . TRP A 1 91 ? -0.048 16.327 10.881 1.00 16.66 91 TRP A C 1
ATOM 676 O O . TRP A 1 91 ? -0.783 15.841 11.730 1.00 16.12 91 TRP A O 1
ATOM 687 N N . THR A 1 92 ? 0.895 17.209 11.188 1.00 17.06 92 THR A N 1
ATOM 688 C CA . THR A 1 92 ? 1.073 17.662 12.571 1.00 17.78 92 THR A CA 1
ATOM 689 C C . THR A 1 92 ? -0.250 18.265 13.070 1.00 18.57 92 THR A C 1
ATOM 690 O O . THR A 1 92 ? -0.671 18.014 14.206 1.00 16.39 92 THR A O 1
ATOM 694 N N . GLU A 1 93 ? -0.901 19.058 12.221 1.00 18.11 93 GLU A N 1
ATOM 695 C CA . GLU A 1 93 ? -2.163 19.707 12.597 1.00 18.17 93 GLU A CA 1
ATOM 696 C C . GLU A 1 93 ? -3.295 18.701 12.790 1.00 17.26 93 GLU A C 1
ATOM 697 O O . GLU A 1 93 ? -4.125 18.871 13.676 1.00 17.27 93 GLU A O 1
ATOM 703 N N . LEU A 1 94 ? -3.335 17.656 11.969 1.00 15.43 94 LEU A N 1
ATOM 704 C CA . LEU A 1 94 ? -4.359 16.624 12.137 1.00 13.82 94 LEU A CA 1
ATOM 705 C C . LEU A 1 94 ? -4.130 15.943 13.484 1.00 12.63 94 LEU A C 1
ATOM 706 O O . LEU A 1 94 ? -5.081 15.623 14.196 1.00 12.42 94 LEU A O 1
ATOM 711 N N . GLY A 1 95 ? -2.859 15.700 13.802 1.00 13.31 95 GLY A N 1
ATOM 712 C CA . GLY A 1 95 ? -2.495 15.068 15.065 1.00 14.11 95 GLY A CA 1
ATOM 713 C C . GLY A 1 95 ? -2.763 15.931 16.299 1.00 14.52 95 GLY A C 1
ATOM 714 O O . GLY A 1 95 ? -3.222 15.424 17.325 1.00 14.25 95 GLY A O 1
ATOM 715 N N . LEU A 1 96 ? -2.480 17.227 16.218 1.00 13.71 96 LEU A N 1
ATOM 716 C CA . LEU A 1 96 ? -2.719 18.107 17.357 1.00 13.99 96 LEU A CA 1
ATOM 717 C C . LEU A 1 96 ? -4.221 18.258 17.578 1.00 15.20 96 LEU A C 1
ATOM 718 O O . LEU A 1 96 ? -4.685 18.401 18.714 1.00 14.54 96 LEU A O 1
ATOM 723 N N . LYS A 1 97 ? -4.979 18.208 16.487 1.00 13.02 97 LYS A N 1
ATOM 724 C CA . LYS A 1 97 ? -6.432 18.312 16.559 1.00 14.02 97 LYS A CA 1
ATOM 725 C C . LYS A 1 97 ? -7.014 17.091 17.275 1.00 13.19 97 LYS A C 1
ATOM 726 O O . LYS A 1 97 ? -7.903 17.219 18.125 1.00 12.93 97 LYS A O 1
ATOM 732 N N . ALA A 1 98 ? -6.504 15.908 16.953 1.00 13.71 98 ALA A N 1
ATOM 733 C CA . ALA A 1 98 ? -6.989 14.684 17.609 1.00 13.09 98 ALA A CA 1
ATOM 734 C C . ALA A 1 98 ? -6.611 14.745 19.100 1.00 13.61 98 ALA A C 1
ATOM 735 O O . ALA A 1 98 ? -7.430 14.454 19.977 1.00 12.40 98 ALA A O 1
ATOM 737 N N . ILE A 1 99 ? -5.368 15.123 19.386 1.00 12.70 99 ILE A N 1
ATOM 738 C CA . ILE A 1 99 ? -4.937 15.235 20.784 1.00 14.17 99 ILE A CA 1
ATOM 739 C C . ILE A 1 99 ? -5.817 16.249 21.498 1.00 15.83 99 ILE A C 1
ATOM 740 O O . ILE A 1 99 ? -6.307 15.982 22.590 1.00 15.37 99 ILE A O 1
ATOM 745 N N . GLY A 1 100 ? -6.033 17.397 20.857 1.00 14.98 100 GLY A N 1
ATOM 746 C CA . GLY A 1 100 ? -6.858 18.449 21.433 1.00 16.22 100 GLY A CA 1
ATOM 747 C C . GLY A 1 100 ? -8.301 18.055 21.705 1.00 18.63 100 GLY A C 1
ATOM 748 O O . GLY A 1 100 ? -8.953 18.658 22.553 1.00 19.58 100 GLY A O 1
ATOM 749 N N . ASN A 1 101 ? -8.822 17.063 20.988 1.00 17.53 101 ASN A N 1
ATOM 750 C CA . ASN A 1 101 ? -10.199 16.630 21.198 1.00 19.69 101 ASN A CA 1
ATOM 751 C C . ASN A 1 101 ? -10.270 15.401 22.108 1.00 19.71 101 ASN A C 1
ATOM 752 O O . ASN A 1 101 ? -11.308 14.745 22.204 1.00 18.54 101 ASN A O 1
ATOM 757 N N . GLY A 1 102 ? -9.151 15.102 22.768 1.00 18.43 102 GLY A N 1
ATOM 758 C CA . GLY A 1 102 ? -9.088 13.974 23.683 1.00 17.52 102 GLY A CA 1
ATOM 759 C C . GLY A 1 102 ? -9.224 12.612 23.026 1.00 17.64 102 GLY A C 1
ATOM 760 O O . GLY A 1 102 ? -9.698 11.656 23.650 1.00 19.38 102 GLY A O 1
ATOM 761 N N . GLU A 1 103 ? -8.774 12.501 21.786 1.00 17.45 103 GLU A N 1
ATOM 762 C CA . GLU A 1 103 ? -8.908 11.248 21.053 1.00 16.60 103 GLU A CA 1
ATOM 763 C C . GLU A 1 103 ? -7.659 10.402 20.980 1.00 16.79 103 GLU A C 1
ATOM 764 O O . GLU A 1 103 ? -7.654 9.373 20.283 1.00 16.28 103 GLU A O 1
ATOM 770 N N . VAL A 1 104 ? -6.621 10.802 21.711 1.00 15.20 104 VAL A N 1
ATOM 771 C CA . VAL A 1 104 ? -5.345 10.105 21.644 1.00 12.86 104 VAL A CA 1
ATOM 772 C C . VAL A 1 104 ? -4.836 9.596 22.991 1.00 13.96 104 VAL A C 1
ATOM 773 O O . VAL A 1 104 ? -4.886 10.306 23.992 1.00 13.61 104 VAL A O 1
ATOM 777 N N . ALA A 1 105 ? -4.385 8.345 23.018 1.00 13.66 105 ALA A N 1
ATOM 778 C CA . ALA A 1 105 ? -3.794 7.797 24.238 1.00 12.66 105 ALA A CA 1
ATOM 779 C C . ALA A 1 105 ? -2.497 7.067 23.861 1.00 12.50 105 ALA A C 1
ATOM 780 O O . ALA A 1 105 ? -2.272 6.731 22.705 1.00 11.59 105 ALA A O 1
ATOM 782 N N . VAL A 1 106 ? -1.653 6.834 24.858 1.00 11.86 106 VAL A N 1
ATOM 783 C CA . VAL A 1 106 ? -0.351 6.194 24.668 1.00 14.12 106 VAL A CA 1
ATOM 784 C C . VAL A 1 106 ? -0.258 4.886 25.471 1.00 12.82 106 VAL A C 1
ATOM 785 O O . VAL A 1 106 ? -0.638 4.856 26.639 1.00 13.63 106 VAL A O 1
ATOM 789 N N . LEU A 1 107 ? 0.204 3.815 24.827 1.00 12.60 107 LEU A N 1
ATOM 790 C CA . LEU A 1 107 ? 0.415 2.549 25.511 1.00 13.41 107 LEU A CA 1
ATOM 791 C C . LEU A 1 107 ? 1.925 2.396 25.600 1.00 13.32 107 LEU A C 1
ATOM 792 O O . LEU A 1 107 ? 2.601 2.357 24.580 1.00 13.28 107 LEU A O 1
ATOM 797 N N . LEU A 1 108 ? 2.442 2.313 26.822 1.00 11.92 108 LEU A N 1
ATOM 798 C CA . LEU A 1 108 ? 3.875 2.158 27.055 1.00 11.84 108 LEU A CA 1
ATOM 799 C C . LEU A 1 108 ? 4.260 0.741 27.495 1.00 12.89 108 LEU A C 1
ATOM 800 O O . LEU A 1 108 ? 3.699 0.212 28.456 1.00 13.65 108 LEU A O 1
ATOM 805 N N . MET A 1 109 ? 5.199 0.112 26.797 1.00 13.95 109 MET A N 1
ATOM 806 C CA . MET A 1 109 ? 5.657 -1.195 27.251 1.00 15.97 109 MET A CA 1
ATOM 807 C C . MET A 1 109 ? 6.880 -0.860 28.129 1.00 15.03 109 MET A C 1
ATOM 808 O O . MET A 1 109 ? 7.955 -0.492 27.632 1.00 14.96 109 MET A O 1
ATOM 813 N N . ALA A 1 110 ? 6.696 -0.948 29.444 1.00 15.76 110 ALA A N 1
ATOM 814 C CA . ALA A 1 110 ? 7.772 -0.569 30.359 1.00 20.21 110 ALA A CA 1
ATOM 815 C C . ALA A 1 110 ? 8.684 -1.715 30.772 1.00 24.43 110 ALA A C 1
ATOM 816 O O . ALA A 1 110 ? 9.799 -1.495 31.272 1.00 23.07 110 ALA A O 1
ATOM 818 N N . GLY A 1 111 ? 8.217 -2.933 30.541 1.00 26.34 111 GLY A N 1
ATOM 819 C CA . GLY A 1 111 ? 9.004 -4.108 30.865 1.00 30.85 111 GLY A CA 1
ATOM 820 C C . GLY A 1 111 ? 9.267 -4.312 32.339 1.00 31.19 111 GLY A C 1
ATOM 821 O O . GLY A 1 111 ? 8.449 -3.951 33.187 1.00 34.80 111 GLY A O 1
ATOM 822 N N . GLY A 1 112 ? 10.426 -4.882 32.644 1.00 32.34 112 GLY A N 1
ATOM 823 C CA . GLY A 1 112 ? 10.783 -5.137 34.027 1.00 33.46 112 GLY A CA 1
ATOM 824 C C . GLY A 1 112 ? 11.979 -4.340 34.527 1.00 33.19 112 GLY A C 1
ATOM 825 O O . GLY A 1 112 ? 12.161 -3.170 34.169 1.00 32.84 112 GLY A O 1
ATOM 826 N N . GLN A 1 113 ? 12.787 -4.975 35.371 1.00 31.99 113 GLN A N 1
ATOM 827 C CA . GLN A 1 113 ? 13.966 -4.335 35.945 1.00 32.68 113 GLN A CA 1
ATOM 828 C C . GLN A 1 113 ? 15.042 -4.025 34.912 1.00 30.42 113 GLN A C 1
ATOM 829 O O . GLN A 1 113 ? 15.053 -4.583 33.822 1.00 29.16 113 GLN A O 1
ATOM 835 N N . GLY A 1 114 ? 15.942 -3.116 35.261 1.00 28.46 114 GLY A N 1
ATOM 836 C CA . GLY A 1 114 ? 17.022 -2.780 34.352 1.00 29.05 114 GLY A CA 1
ATOM 837 C C . GLY A 1 114 ? 18.222 -3.655 34.662 1.00 28.40 114 GLY A C 1
ATOM 838 O O . GLY A 1 114 ? 19.359 -3.209 34.587 1.00 29.38 114 GLY A O 1
ATOM 839 N N . THR A 1 115 ? 17.951 -4.913 34.996 1.00 29.19 115 THR A N 1
ATOM 840 C CA . THR A 1 115 ? 18.976 -5.886 35.358 1.00 30.09 115 THR A CA 1
ATOM 841 C C . THR A 1 115 ? 20.216 -5.874 34.463 1.00 31.09 115 THR A C 1
ATOM 842 O O . THR A 1 115 ? 21.350 -5.761 34.945 1.00 29.19 115 THR A O 1
ATOM 846 N N . ARG A 1 116 ? 19.996 -5.977 33.160 1.00 30.73 116 ARG A N 1
ATOM 847 C CA . ARG A 1 116 ? 21.089 -5.994 32.194 1.00 32.86 116 ARG A CA 1
ATOM 848 C C . ARG A 1 116 ? 21.932 -4.719 32.244 1.00 32.10 116 ARG A C 1
ATOM 849 O O . ARG A 1 116 ? 23.138 -4.739 31.950 1.00 29.05 116 ARG A O 1
ATOM 857 N N . LEU A 1 117 ? 21.293 -3.617 32.625 1.00 29.84 117 LEU A N 1
ATOM 858 C CA . LEU A 1 117 ? 21.970 -2.325 32.715 1.00 30.07 117 LEU A CA 1
ATOM 859 C C . LEU A 1 117 ? 22.721 -2.210 34.034 1.00 30.45 117 LEU A C 1
ATOM 860 O O . LEU A 1 117 ? 23.474 -1.256 34.244 1.00 28.85 117 LEU A O 1
ATOM 865 N N . GLY A 1 118 ? 22.498 -3.181 34.918 1.00 32.49 118 GLY A N 1
ATOM 866 C CA . GLY A 1 118 ? 23.145 -3.179 36.218 1.00 33.56 118 GLY A CA 1
ATOM 867 C C . GLY A 1 118 ? 22.278 -2.496 37.261 1.00 36.25 118 GLY A C 1
ATOM 868 O O . GLY A 1 118 ? 22.786 -2.004 38.269 1.00 37.86 118 GLY A O 1
ATOM 869 N N . SER A 1 119 ? 20.966 -2.461 37.029 1.00 34.91 119 SER A N 1
ATOM 870 C CA . SER A 1 119 ? 20.050 -1.815 37.965 1.00 33.51 119 SER A CA 1
ATOM 871 C C . SER A 1 119 ? 18.948 -2.763 38.412 1.00 33.74 119 SER A C 1
ATOM 872 O O . SER A 1 119 ? 18.455 -3.582 37.632 1.00 35.41 119 SER A O 1
ATOM 875 N N . SER A 1 120 ? 18.551 -2.647 39.669 1.00 31.49 120 SER A N 1
ATOM 876 C CA . SER A 1 120 ? 17.504 -3.507 40.198 1.00 31.65 120 SER A CA 1
ATOM 877 C C . SER A 1 120 ? 16.153 -2.785 40.154 1.00 29.92 120 SER A C 1
ATOM 878 O O . SER A 1 120 ? 15.121 -3.317 40.570 1.00 31.27 120 SER A O 1
ATOM 881 N N . ALA A 1 121 ? 16.159 -1.569 39.631 1.00 26.71 121 ALA A N 1
ATOM 882 C CA . ALA A 1 121 ? 14.937 -0.796 39.554 1.00 24.90 121 ALA A CA 1
ATOM 883 C C . ALA A 1 121 ? 14.296 -0.988 38.184 1.00 23.93 121 ALA A C 1
ATOM 884 O O . ALA A 1 121 ? 14.911 -1.563 37.277 1.00 22.94 121 ALA A O 1
ATOM 886 N N . PRO A 1 122 ? 13.038 -0.536 38.028 1.00 22.76 122 PRO A N 1
ATOM 887 C CA . PRO A 1 122 ? 12.343 -0.661 36.738 1.00 22.52 122 PRO A CA 1
ATOM 888 C C . PRO A 1 122 ? 13.211 0.087 35.716 1.00 22.44 122 PRO A C 1
ATOM 889 O O . PRO A 1 122 ? 13.831 1.097 36.052 1.00 18.52 122 PRO A O 1
ATOM 893 N N . LYS A 1 123 ? 13.258 -0.396 34.479 1.00 20.56 123 LYS A N 1
ATOM 894 C CA . LYS A 1 123 ? 14.071 0.228 33.439 1.00 19.11 123 LYS A CA 1
ATOM 895 C C . LYS A 1 123 ? 13.754 1.717 33.219 1.00 17.65 123 LYS A C 1
ATOM 896 O O . LYS A 1 123 ? 14.656 2.525 32.983 1.00 17.72 123 LYS A O 1
ATOM 902 N N . GLY A 1 124 ? 12.478 2.079 33.316 1.00 14.72 124 GLY A N 1
ATOM 903 C CA . GLY A 1 124 ? 12.092 3.473 33.130 1.00 14.85 124 GLY A CA 1
ATOM 904 C C . GLY A 1 124 ? 12.700 4.444 34.136 1.00 13.77 124 GLY A C 1
ATOM 905 O O . GLY A 1 124 ? 12.744 5.655 33.891 1.00 14.55 124 GLY A O 1
ATOM 906 N N . CYS A 1 125 ? 13.169 3.928 35.268 1.00 15.09 125 CYS A N 1
ATOM 907 C CA . CYS A 1 125 ? 13.809 4.754 36.298 1.00 15.42 125 CYS A CA 1
ATOM 908 C C . CYS A 1 125 ? 15.270 5.090 35.980 1.00 16.76 125 CYS A C 1
ATOM 909 O O . CYS A 1 125 ? 15.851 5.945 36.628 1.00 16.77 125 CYS A O 1
ATOM 912 N N . PHE A 1 126 ? 15.862 4.413 35.001 1.00 15.74 126 PHE A N 1
ATOM 913 C CA . PHE A 1 126 ? 17.266 4.625 34.689 1.00 17.30 126 PHE A CA 1
ATOM 914 C C . PHE A 1 126 ? 17.658 6.050 34.310 1.00 16.22 126 PHE A C 1
ATOM 915 O O . PHE A 1 126 ? 17.002 6.702 33.498 1.00 16.09 126 PHE A O 1
ATOM 923 N N . ASN A 1 127 ? 18.745 6.513 34.917 1.00 15.35 127 ASN A N 1
ATOM 924 C CA . ASN A 1 127 ? 19.312 7.846 34.688 1.00 16.80 127 ASN A CA 1
ATOM 925 C C . ASN A 1 127 ? 20.561 7.731 33.778 1.00 19.07 127 ASN A C 1
ATOM 926 O O . ASN A 1 127 ? 21.618 7.259 34.216 1.00 18.92 127 ASN A O 1
ATOM 931 N N . ILE A 1 128 ? 20.448 8.155 32.519 1.00 16.41 128 ILE A N 1
ATOM 932 C CA . ILE A 1 128 ? 21.589 8.074 31.587 1.00 17.27 128 ILE A CA 1
ATOM 933 C C . ILE A 1 128 ? 22.599 9.217 31.781 1.00 18.37 128 ILE A C 1
ATOM 934 O O . ILE A 1 128 ? 23.546 9.380 31.011 1.00 16.82 128 ILE A O 1
ATOM 939 N N . GLU A 1 129 ? 22.374 9.999 32.828 1.00 18.62 129 GLU A N 1
ATOM 940 C CA . GLU A 1 129 ? 23.238 11.102 33.204 1.00 20.98 129 GLU A CA 1
ATOM 941 C C . GLU A 1 129 ? 23.378 12.298 32.274 1.00 20.60 129 GLU A C 1
ATOM 942 O O . GLU A 1 129 ? 24.484 12.768 31.962 1.00 16.05 129 GLU A O 1
ATOM 948 N N . LEU A 1 130 ? 22.215 12.775 31.780 1.00 17.50 130 LEU A N 1
ATOM 949 C CA . LEU A 1 130 ? 22.158 14.018 31.051 1.00 18.48 130 LEU A CA 1
ATOM 950 C C . LEU A 1 130 ? 22.414 15.077 32.106 1.00 17.42 130 LEU A C 1
ATOM 951 O O . LEU A 1 130 ? 22.306 14.792 33.301 1.00 19.11 130 LEU A O 1
ATOM 956 N N . PRO A 1 131 ? 22.711 16.319 31.688 1.00 17.09 131 PRO A N 1
ATOM 957 C CA . PRO A 1 131 ? 22.945 17.390 32.658 1.00 18.68 131 PRO A CA 1
ATOM 958 C C . PRO A 1 131 ? 21.777 17.480 33.656 1.00 19.53 131 PRO A C 1
ATOM 959 O O . PRO A 1 131 ? 21.970 17.763 34.842 1.00 18.74 131 PRO A O 1
ATOM 963 N N . SER A 1 132 ? 20.560 17.232 33.179 1.00 18.90 132 SER A N 1
ATOM 964 C CA . SER A 1 132 ? 19.367 17.322 34.039 1.00 19.29 132 SER A CA 1
ATOM 965 C C . SER A 1 132 ? 19.168 16.134 34.957 1.00 19.23 132 SER A C 1
ATOM 966 O O . SER A 1 132 ? 18.344 16.202 35.862 1.00 19.76 132 SER A O 1
ATOM 969 N N . GLN A 1 133 ? 19.870 15.035 34.687 1.00 17.97 133 GLN A N 1
ATOM 970 C CA . GLN A 1 133 ? 19.762 13.813 35.492 1.00 19.72 133 GLN A CA 1
ATOM 971 C C . GLN A 1 133 ? 18.345 13.205 35.516 1.00 20.34 133 GLN A C 1
ATOM 972 O O . GLN A 1 133 ? 17.985 12.481 36.450 1.00 18.96 133 GLN A O 1
ATOM 978 N N . LYS A 1 134 ? 17.549 13.480 34.482 1.00 20.03 134 LYS A N 1
ATOM 979 C CA . LYS A 1 134 ? 16.187 12.955 34.402 1.00 14.78 134 LYS A CA 1
ATOM 980 C C . LYS A 1 134 ? 16.121 11.509 33.912 1.00 14.98 134 LYS A C 1
ATOM 981 O O . LYS A 1 134 ? 16.833 11.117 32.966 1.00 14.46 134 LYS A O 1
ATOM 987 N N . SER A 1 135 ? 15.267 10.719 34.567 1.00 12.71 135 SER A N 1
ATOM 988 C CA . SER A 1 135 ? 15.063 9.314 34.202 1.00 13.22 135 SER A CA 1
ATOM 989 C C . SER A 1 135 ? 14.316 9.237 32.860 1.00 15.81 135 SER A C 1
ATOM 990 O O . SER A 1 135 ? 13.790 10.247 32.379 1.00 15.74 135 SER A O 1
ATOM 993 N N . LEU A 1 136 ? 14.273 8.044 32.262 1.00 12.21 136 LEU A N 1
ATOM 994 C CA . LEU A 1 136 ? 13.542 7.862 31.023 1.00 13.37 136 LEU A CA 1
ATOM 995 C C . LEU A 1 136 ? 12.062 8.203 31.283 1.00 13.22 136 LEU A C 1
ATOM 996 O O . LEU A 1 136 ? 11.437 8.879 30.470 1.00 15.17 136 LEU A O 1
ATOM 1001 N N . PHE A 1 137 ? 11.501 7.753 32.406 1.00 11.23 137 PHE A N 1
ATOM 1002 C CA . PHE A 1 137 ? 10.093 8.041 32.687 1.00 13.70 137 PHE A CA 1
ATOM 1003 C C . PHE A 1 137 ? 9.858 9.553 32.707 1.00 14.55 137 PHE A C 1
ATOM 1004 O O . PHE A 1 137 ? 8.884 10.044 32.142 1.00 12.72 137 PHE A O 1
ATOM 1012 N N . GLN A 1 138 ? 10.746 10.295 33.361 1.00 13.76 138 GLN A N 1
ATOM 1013 C CA . GLN A 1 138 ? 10.549 11.741 33.430 1.00 14.82 138 GLN A CA 1
ATOM 1014 C C . GLN A 1 138 ? 10.679 12.425 32.064 1.00 14.83 138 GLN A C 1
ATOM 1015 O O . GLN A 1 138 ? 9.933 13.355 31.750 1.00 12.91 138 GLN A O 1
ATOM 1021 N N . ILE A 1 139 ? 11.616 11.958 31.246 1.00 12.91 139 ILE A N 1
ATOM 1022 C CA . ILE A 1 139 ? 11.804 12.536 29.927 1.00 14.95 139 ILE A CA 1
ATOM 1023 C C . ILE A 1 139 ? 10.517 12.357 29.114 1.00 13.49 139 ILE A C 1
ATOM 1024 O O . ILE A 1 139 ? 10.017 13.299 28.509 1.00 12.95 139 ILE A O 1
ATOM 1029 N N . GLN A 1 140 ? 9.959 11.156 29.148 1.00 11.22 140 GLN A N 1
ATOM 1030 C CA . GLN A 1 140 ? 8.734 10.855 28.398 1.00 11.75 140 GLN A CA 1
ATOM 1031 C C . GLN A 1 140 ? 7.510 11.600 28.957 1.00 13.00 140 GLN A C 1
ATOM 1032 O O . GLN A 1 140 ? 6.642 12.023 28.191 1.00 13.20 140 GLN A O 1
ATOM 1038 N N . ALA A 1 141 ? 7.456 11.758 30.280 1.00 11.89 141 ALA A N 1
ATOM 1039 C CA . ALA A 1 141 ? 6.366 12.493 30.935 1.00 13.20 141 ALA A CA 1
ATOM 1040 C C . ALA A 1 141 ? 6.409 13.966 30.474 1.00 13.90 141 ALA A C 1
ATOM 1041 O O . ALA A 1 141 ? 5.369 14.587 30.247 1.00 15.37 141 ALA A O 1
ATOM 1043 N N . GLU A 1 142 ? 7.605 14.526 30.343 1.00 11.57 142 GLU A N 1
ATOM 1044 C CA . GLU A 1 142 ? 7.723 15.928 29.918 1.00 13.78 142 GLU A CA 1
ATOM 1045 C C . GLU A 1 142 ? 7.389 16.093 28.448 1.00 12.24 142 GLU A C 1
ATOM 1046 O O . GLU A 1 142 ? 6.970 17.159 28.016 1.00 13.82 142 GLU A O 1
ATOM 1052 N N . LYS A 1 143 ? 7.580 15.028 27.678 1.00 13.85 143 LYS A N 1
ATOM 1053 C CA . LYS A 1 143 ? 7.255 15.040 26.249 1.00 12.73 143 LYS A CA 1
ATOM 1054 C C . LYS A 1 143 ? 5.746 15.148 26.103 1.00 12.55 143 LYS A C 1
ATOM 1055 O O . LYS A 1 143 ? 5.231 15.875 25.240 1.00 10.95 143 LYS A O 1
ATOM 1061 N N . ILE A 1 144 ? 5.043 14.397 26.943 1.00 10.09 144 ILE A N 1
ATOM 1062 C CA . ILE A 1 144 ? 3.579 14.396 26.950 1.00 11.85 144 ILE A CA 1
ATOM 1063 C C . ILE A 1 144 ? 3.049 15.777 27.350 1.00 11.36 144 ILE A C 1
ATOM 1064 O O . ILE A 1 144 ? 2.187 16.342 26.667 1.00 13.57 144 ILE A O 1
ATOM 1069 N N . LEU A 1 145 ? 3.564 16.324 28.445 1.00 10.08 145 LEU A N 1
ATOM 1070 C CA . LEU A 1 145 ? 3.127 17.651 28.878 1.00 13.30 145 LEU A CA 1
ATOM 1071 C C . LEU A 1 145 ? 3.325 18.701 27.772 1.00 13.70 145 LEU A C 1
ATOM 1072 O O . LEU A 1 145 ? 2.461 19.542 27.559 1.00 12.78 145 LEU A O 1
ATOM 1077 N N . LYS A 1 146 ? 4.466 18.656 27.082 1.00 11.35 146 LYS A N 1
ATOM 1078 C CA . LYS A 1 146 ? 4.754 19.627 26.020 1.00 12.28 146 LYS A CA 1
ATOM 1079 C C . LYS A 1 146 ? 3.833 19.480 24.823 1.00 13.17 146 LYS A C 1
ATOM 1080 O O . LYS A 1 146 ? 3.343 20.483 24.287 1.00 13.09 146 LYS A O 1
ATOM 1086 N N . ILE A 1 147 ? 3.595 18.249 24.377 1.00 11.53 147 ILE A N 1
ATOM 1087 C CA . ILE A 1 147 ? 2.725 18.084 23.203 1.00 10.00 147 ILE A CA 1
ATOM 1088 C C . ILE A 1 147 ? 1.271 18.457 23.564 1.00 11.51 147 ILE A C 1
ATOM 1089 O O . ILE A 1 147 ? 0.505 18.924 22.712 1.00 12.03 147 ILE A O 1
ATOM 1094 N N . GLU A 1 148 ? 0.885 18.268 24.822 1.00 11.37 148 GLU A N 1
ATOM 1095 C CA . GLU A 1 148 ? -0.465 18.691 25.231 1.00 13.69 148 GLU A CA 1
ATOM 1096 C C . GLU A 1 148 ? -0.505 20.234 25.116 1.00 13.91 148 GLU A C 1
ATOM 1097 O O . GLU A 1 148 ? -1.522 20.826 24.738 1.00 14.82 148 GLU A O 1
ATOM 1103 N N . GLN A 1 149 ? 0.607 20.876 25.463 1.00 14.28 149 GLN A N 1
ATOM 1104 C CA . GLN A 1 149 ? 0.718 22.345 25.379 1.00 16.43 149 GLN A CA 1
ATOM 1105 C C . GLN A 1 149 ? 0.645 22.837 23.940 1.00 16.01 149 GLN A C 1
ATOM 1106 O O . GLN A 1 149 ? 0.001 23.855 23.653 1.00 16.18 149 GLN A O 1
ATOM 1112 N N . LEU A 1 150 ? 1.343 22.144 23.037 1.00 13.72 150 LEU A N 1
ATOM 1113 C CA . LEU A 1 150 ? 1.341 22.550 21.641 1.00 13.16 150 LEU A CA 1
ATOM 1114 C C . LEU A 1 150 ? -0.058 22.366 21.047 1.00 13.43 150 LEU A C 1
ATOM 1115 O O . LEU A 1 150 ? -0.501 23.182 20.228 1.00 13.23 150 LEU A O 1
ATOM 1120 N N . ALA A 1 151 ? -0.759 21.306 21.453 1.00 13.14 151 ALA A N 1
ATOM 1121 C CA . ALA A 1 151 ? -2.141 21.090 20.982 1.00 12.15 151 ALA A CA 1
ATOM 1122 C C . ALA A 1 151 ? -3.059 22.190 21.519 1.00 14.15 151 ALA A C 1
ATOM 1123 O O . ALA A 1 151 ? -3.910 22.711 20.789 1.00 13.53 151 ALA A O 1
ATOM 1125 N N . GLN A 1 152 ? -2.909 22.532 22.797 1.00 13.74 152 GLN A N 1
ATOM 1126 C CA . GLN A 1 152 ? -3.727 23.595 23.396 1.00 15.91 152 GLN A CA 1
ATOM 1127 C C . GLN A 1 152 ? -3.528 24.916 22.644 1.00 16.72 152 GLN A C 1
ATOM 1128 O O . GLN A 1 152 ? -4.500 25.636 22.361 1.00 16.79 152 GLN A O 1
ATOM 1134 N N . GLN A 1 153 ? -2.274 25.233 22.315 1.00 15.90 153 GLN A N 1
ATOM 1135 C CA . GLN A 1 153 ? -1.965 26.473 21.596 1.00 18.47 153 GLN A CA 1
ATOM 1136 C C . GLN A 1 153 ? -2.546 26.475 20.181 1.00 19.16 153 GLN A C 1
ATOM 1137 O O . GLN A 1 153 ? -3.089 27.482 19.733 1.00 18.70 153 GLN A O 1
ATOM 1143 N N . TYR A 1 154 ? -2.434 25.352 19.481 1.00 17.42 154 TYR A N 1
ATOM 1144 C CA . TYR A 1 154 ? -2.971 25.234 18.137 1.00 17.19 154 TYR A CA 1
ATOM 1145 C C . TYR A 1 154 ? -4.500 25.431 18.113 1.00 19.22 154 TYR A C 1
ATOM 1146 O O . TYR A 1 154 ? -5.022 26.101 17.217 1.00 18.97 154 TYR A O 1
ATOM 1155 N N . LEU A 1 155 ? -5.215 24.837 19.074 1.00 17.43 155 LEU A N 1
ATOM 1156 C CA . LEU A 1 155 ? -6.676 24.953 19.121 1.00 19.44 155 LEU A CA 1
ATOM 1157 C C . LEU A 1 155 ? -7.153 26.162 19.917 1.00 21.96 155 LEU A C 1
ATOM 1158 O O . LEU A 1 155 ? -8.343 26.488 19.904 1.00 21.73 155 LEU A O 1
ATOM 1163 N N . LYS A 1 156 ? -6.220 26.811 20.609 1.00 22.33 156 LYS A N 1
ATOM 1164 C CA . LYS A 1 156 ? -6.514 27.969 21.457 1.00 25.52 156 LYS A CA 1
ATOM 1165 C C . LYS A 1 156 ? -7.513 27.611 22.550 1.00 26.01 156 LYS A C 1
ATOM 1166 O O . LYS A 1 156 ? -8.437 28.375 22.823 1.00 25.91 156 LYS A O 1
ATOM 1172 N N . SER A 1 157 ? -7.330 26.454 23.179 1.00 21.97 157 SER A N 1
ATOM 1173 C CA . SER A 1 157 ? -8.238 26.012 24.229 1.00 21.24 157 SER A CA 1
ATOM 1174 C C . SER A 1 157 ? -7.866 26.632 25.576 1.00 20.74 157 SER A C 1
ATOM 1175 O O . SER A 1 157 ? -6.695 26.922 25.828 1.00 18.57 157 SER A O 1
ATOM 1178 N N . THR A 1 158 ? -8.863 26.809 26.440 1.00 19.76 158 THR A N 1
ATOM 1179 C CA . THR A 1 158 ? -8.653 27.375 27.776 1.00 20.72 158 THR A CA 1
ATOM 1180 C C . THR A 1 158 ? -7.777 26.498 28.660 1.00 19.78 158 THR A C 1
ATOM 1181 O O . THR A 1 158 ? -6.892 27.004 29.350 1.00 21.01 158 THR A O 1
ATOM 1185 N N . LYS A 1 159 ? -8.033 25.190 28.660 1.00 19.67 159 LYS A N 1
ATOM 1186 C CA . LYS A 1 159 ? -7.229 24.243 29.457 1.00 20.08 159 LYS A CA 1
ATOM 1187 C C . LYS A 1 159 ? -6.521 23.272 28.502 1.00 19.32 159 LYS A C 1
ATOM 1188 O O . LYS A 1 159 ? -6.989 23.037 27.374 1.00 16.21 159 LYS A O 1
ATOM 1192 N N . LYS A 1 160 ? -5.412 22.687 28.942 1.00 19.33 160 LYS A N 1
ATOM 1193 C CA . LYS A 1 160 ? -4.710 21.765 28.069 1.00 19.13 160 LYS A CA 1
ATOM 1194 C C . LYS A 1 160 ? -5.428 20.431 27.976 1.00 18.38 160 LYS A C 1
ATOM 1195 O O . LYS A 1 160 ? -6.104 19.994 28.915 1.00 17.97 160 LYS A O 1
ATOM 1201 N N . PRO A 1 161 ? -5.307 19.773 26.817 1.00 15.50 161 PRO A N 1
ATOM 1202 C CA . PRO A 1 161 ? -5.951 18.476 26.617 1.00 17.03 161 PRO A CA 1
ATOM 1203 C C . PRO A 1 161 ? -5.179 17.422 27.382 1.00 18.70 161 PRO A C 1
ATOM 1204 O O . 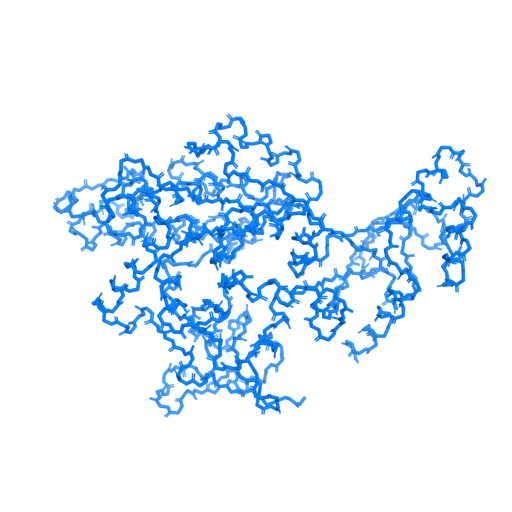PRO A 1 161 ? -4.027 17.637 27.767 1.00 17.74 161 PRO A O 1
ATOM 1208 N N . ILE A 1 162 ? -5.820 16.276 27.575 1.00 17.85 162 ILE A N 1
ATOM 1209 C CA . ILE A 1 162 ? -5.230 15.171 28.302 1.00 18.94 162 ILE A CA 1
ATOM 1210 C C . ILE A 1 162 ? -4.923 13.967 27.415 1.00 18.11 162 ILE A C 1
ATOM 1211 O O . ILE A 1 162 ? -5.761 13.514 26.616 1.00 19.69 162 ILE A O 1
ATOM 1216 N N . ILE A 1 163 ? -3.700 13.475 27.547 1.00 14.95 163 ILE A N 1
ATOM 1217 C CA . ILE A 1 163 ? -3.279 12.294 26.839 1.00 13.85 163 ILE A CA 1
ATOM 1218 C C . ILE A 1 163 ? -3.080 11.256 27.928 1.00 15.81 163 ILE A C 1
ATOM 1219 O O . ILE A 1 163 ? -2.145 11.364 28.738 1.00 16.57 163 ILE A O 1
ATOM 1224 N N . ASN A 1 164 ? -3.966 10.262 27.975 1.00 15.47 164 ASN A N 1
ATOM 1225 C CA . ASN A 1 164 ? -3.826 9.213 28.980 1.00 14.88 164 ASN A CA 1
ATOM 1226 C C . ASN A 1 164 ? -2.639 8.342 28.609 1.00 14.29 164 ASN A C 1
ATOM 1227 O O . ASN A 1 164 ? -2.456 8.008 27.443 1.00 13.36 164 ASN A O 1
ATOM 1232 N N . TRP A 1 165 ? -1.858 7.982 29.624 1.00 14.57 165 TRP A N 1
ATOM 1233 C CA . TRP A 1 165 ? -0.637 7.195 29.468 1.00 13.75 165 TRP A CA 1
ATOM 1234 C C . TRP A 1 165 ? -0.784 5.860 30.217 1.00 13.93 165 TRP A C 1
ATOM 1235 O O . TRP A 1 165 ? -0.640 5.801 31.440 1.00 15.50 165 TRP A O 1
ATOM 1246 N N . TYR A 1 166 ? -1.056 4.793 29.471 1.00 12.58 166 TYR A N 1
ATOM 1247 C CA . TYR A 1 166 ? -1.241 3.462 30.048 1.00 13.39 166 TYR A CA 1
ATOM 1248 C C . TYR A 1 166 ? 0.104 2.743 30.075 1.00 14.31 166 TYR A C 1
ATOM 1249 O O . TYR A 1 166 ? 0.659 2.427 29.026 1.00 14.57 166 TYR A O 1
ATOM 1258 N N . ILE A 1 167 ? 0.612 2.467 31.277 1.00 13.95 167 ILE A N 1
ATOM 1259 C CA . ILE A 1 167 ? 1.925 1.857 31.425 1.00 12.00 167 ILE A CA 1
ATOM 1260 C C . ILE A 1 167 ? 1.847 0.400 31.862 1.00 13.76 167 ILE A C 1
ATOM 1261 O O . ILE A 1 167 ? 1.369 0.101 32.957 1.00 13.53 167 ILE A O 1
ATOM 1266 N N . MET A 1 168 ? 2.316 -0.492 30.999 1.00 13.19 168 MET A N 1
ATOM 1267 C CA . MET A 1 168 ? 2.319 -1.923 31.293 1.00 13.60 168 MET A CA 1
ATOM 1268 C C . MET A 1 168 ? 3.639 -2.306 31.939 1.00 17.15 168 MET A C 1
ATOM 1269 O O . MET A 1 168 ? 4.707 -2.233 31.318 1.00 16.25 168 MET A O 1
ATOM 1274 N N . THR A 1 169 ? 3.573 -2.713 33.199 1.00 18.22 169 THR A N 1
ATOM 1275 C CA . THR A 1 169 ? 4.769 -3.098 33.930 1.00 21.29 169 THR A CA 1
ATOM 1276 C C . THR A 1 169 ? 4.757 -4.617 34.085 1.00 23.82 169 THR A C 1
ATOM 1277 O O . THR A 1 169 ? 3.758 -5.267 33.779 1.00 23.19 169 THR A O 1
ATOM 1281 N N . SER A 1 170 ? 5.867 -5.184 34.534 1.00 24.36 170 SER A N 1
ATOM 1282 C CA . SER A 1 170 ? 5.882 -6.619 34.806 1.00 26.37 170 SER A CA 1
ATOM 1283 C C . SER A 1 170 ? 5.294 -6.682 36.232 1.00 28.29 170 SER A C 1
ATOM 1284 O O . SER A 1 170 ? 5.280 -5.670 36.953 1.00 26.83 170 SER A O 1
ATOM 1287 N N . GLY A 1 171 ? 4.807 -7.847 36.649 1.00 29.84 171 GLY A N 1
ATOM 1288 C CA . GLY A 1 171 ? 4.252 -7.970 37.990 1.00 29.21 171 GLY A CA 1
ATOM 1289 C C . GLY A 1 171 ? 5.196 -7.531 39.106 1.00 30.87 171 GLY A C 1
ATOM 1290 O O . GLY A 1 171 ? 4.781 -6.804 40.009 1.00 30.68 171 GLY A O 1
ATOM 1291 N N . PRO A 1 172 ? 6.477 -7.935 39.066 1.00 29.02 172 PRO A N 1
ATOM 1292 C CA . PRO A 1 172 ? 7.470 -7.576 40.084 1.00 29.70 172 PRO A CA 1
ATOM 1293 C C . PRO A 1 172 ? 7.845 -6.097 40.197 1.00 29.30 172 PRO A C 1
ATOM 1294 O O . PRO A 1 172 ? 8.293 -5.654 41.256 1.00 31.49 172 PRO A O 1
ATOM 1298 N N . THR A 1 173 ? 7.672 -5.330 39.126 1.00 25.67 173 THR A N 1
ATOM 1299 C CA . THR A 1 173 ? 8.022 -3.912 39.169 1.00 24.36 173 THR A CA 1
ATOM 1300 C C . THR A 1 173 ? 6.839 -2.969 39.321 1.00 24.16 173 THR A C 1
ATOM 1301 O O . THR A 1 173 ? 7.020 -1.753 39.381 1.00 24.12 173 THR A O 1
ATOM 1305 N N . ARG A 1 174 ? 5.633 -3.515 39.403 1.00 21.65 174 ARG A N 1
ATOM 1306 C CA . ARG A 1 174 ? 4.448 -2.680 39.522 1.00 24.26 174 ARG A CA 1
ATOM 1307 C C . ARG A 1 174 ? 4.502 -1.723 40.707 1.00 24.82 174 ARG A C 1
ATOM 1308 O O . ARG A 1 174 ? 4.279 -0.518 40.550 1.00 24.64 174 ARG A O 1
ATOM 1316 N N . ASN A 1 175 ? 4.832 -2.230 41.891 1.00 25.24 175 ASN A N 1
ATOM 1317 C CA . ASN A 1 175 ? 4.867 -1.359 43.064 1.00 25.19 175 ASN A CA 1
ATOM 1318 C C . ASN A 1 175 ? 5.924 -0.256 43.000 1.00 23.29 175 ASN A C 1
ATOM 1319 O O . ASN A 1 175 ? 5.629 0.911 43.304 1.00 23.32 175 ASN A O 1
ATOM 1324 N N . ALA A 1 176 ? 7.143 -0.621 42.604 1.00 21.14 176 ALA A N 1
ATOM 1325 C CA . ALA A 1 176 ? 8.249 0.330 42.490 1.00 18.95 176 ALA A CA 1
ATOM 1326 C C . ALA A 1 176 ? 7.992 1.363 41.402 1.00 18.49 176 ALA A C 1
ATOM 1327 O O . ALA A 1 176 ? 8.373 2.531 41.530 1.00 17.08 176 ALA A O 1
ATOM 1329 N N . THR A 1 177 ? 7.342 0.946 40.324 1.00 17.52 177 THR A N 1
ATOM 1330 C CA . THR A 1 177 ? 7.034 1.886 39.252 1.00 18.24 177 THR A CA 1
ATOM 1331 C C . THR A 1 177 ? 6.007 2.919 39.719 1.00 18.07 177 THR A C 1
ATOM 1332 O O . THR A 1 177 ? 6.211 4.135 39.567 1.00 18.46 177 THR A O 1
ATOM 1336 N N . GLU A 1 178 ? 4.915 2.458 40.316 1.00 17.85 178 GLU A N 1
ATOM 1337 C CA . GLU A 1 178 ? 3.890 3.386 40.788 1.00 17.43 178 GLU A CA 1
ATOM 1338 C C . GLU A 1 178 ? 4.456 4.284 41.915 1.00 18.22 178 GLU A C 1
ATOM 1339 O O . GLU A 1 178 ? 4.163 5.495 41.980 1.00 19.46 178 GLU A O 1
ATOM 1345 N N . SER A 1 179 ? 5.279 3.708 42.795 1.00 19.84 179 SER A N 1
ATOM 1346 C CA . SER A 1 179 ? 5.885 4.489 43.878 1.00 20.99 179 SER A CA 1
ATOM 1347 C C . SER A 1 179 ? 6.770 5.612 43.330 1.00 20.47 179 SER A C 1
ATOM 1348 O O . SER A 1 179 ? 6.768 6.735 43.839 1.00 21.13 179 SER A O 1
ATOM 1351 N N . PHE A 1 180 ? 7.533 5.297 42.292 1.00 19.14 180 PHE A N 1
ATOM 1352 C CA . PHE A 1 180 ? 8.421 6.279 41.676 1.00 17.19 180 PHE A CA 1
ATOM 1353 C C . PHE A 1 180 ? 7.597 7.445 41.143 1.00 17.31 180 PHE A C 1
ATOM 1354 O O . PHE A 1 180 ? 7.976 8.603 41.336 1.00 17.57 180 PHE A O 1
ATOM 1362 N N . PHE A 1 181 ? 6.476 7.159 40.474 1.00 16.07 181 PHE A N 1
ATOM 1363 C CA . PHE A 1 181 ? 5.639 8.240 39.941 1.00 15.69 181 PHE A CA 1
ATOM 1364 C C . PHE A 1 181 ? 5.049 9.097 41.081 1.00 15.51 181 PHE A C 1
ATOM 1365 O O . PHE A 1 181 ? 5.062 10.333 41.024 1.00 14.96 181 PHE A O 1
ATOM 1373 N N . ILE A 1 182 ? 4.558 8.439 42.125 1.00 16.64 182 ILE A N 1
ATOM 1374 C CA . ILE A 1 182 ? 3.967 9.157 43.256 1.00 19.36 182 ILE A CA 1
ATOM 1375 C C . ILE A 1 182 ? 5.000 10.033 43.985 1.00 19.71 182 ILE A C 1
ATOM 1376 O O . ILE A 1 182 ? 4.726 11.196 44.306 1.00 18.80 182 ILE A O 1
ATOM 1381 N N . GLU A 1 183 ? 6.184 9.482 44.220 1.00 19.66 183 GLU A N 1
ATOM 1382 C CA . GLU A 1 183 ? 7.253 10.226 44.879 1.00 24.49 183 GLU A CA 1
ATOM 1383 C C . GLU A 1 183 ? 7.621 11.482 44.077 1.00 26.07 183 GLU A C 1
ATOM 1384 O O . GLU A 1 183 ? 8.079 12.475 44.645 1.00 26.66 183 GLU A O 1
ATOM 1387 N N . ASN A 1 184 ? 7.404 11.451 42.763 1.00 22.56 184 ASN A N 1
ATOM 1388 C CA . ASN A 1 184 ? 7.753 12.594 41.920 1.00 21.83 184 ASN A CA 1
ATOM 1389 C C . ASN A 1 184 ? 6.533 13.376 41.460 1.00 19.98 184 ASN A C 1
ATOM 1390 O O . ASN A 1 184 ? 6.602 14.167 40.516 1.00 17.88 184 ASN A O 1
ATOM 1395 N N . ASN A 1 185 ? 5.416 13.156 42.144 1.00 18.77 185 ASN A N 1
ATOM 1396 C CA . ASN A 1 185 ? 4.162 13.816 41.815 1.00 19.93 185 ASN A CA 1
ATOM 1397 C C . ASN A 1 185 ? 3.821 13.750 40.322 1.00 18.60 185 ASN A C 1
ATOM 1398 O O . ASN A 1 185 ? 3.406 14.746 39.721 1.00 16.73 185 ASN A O 1
ATOM 1403 N N . TYR A 1 186 ? 4.009 12.565 39.750 1.00 17.31 186 TYR A N 1
ATOM 1404 C CA . TYR A 1 186 ? 3.720 12.278 38.354 1.00 16.71 186 TYR A CA 1
ATOM 1405 C C . TYR A 1 186 ? 4.433 13.176 37.356 1.00 17.37 186 TYR A C 1
ATOM 1406 O O . TYR A 1 186 ? 3.984 13.317 36.219 1.00 16.71 186 TYR A O 1
ATOM 1415 N N . PHE A 1 187 ? 5.570 13.727 37.783 1.00 17.21 187 PHE A N 1
ATOM 1416 C CA . PHE A 1 187 ? 6.381 14.620 36.955 1.00 18.46 187 PHE A CA 1
ATOM 1417 C C . PHE A 1 187 ? 5.589 15.777 36.360 1.00 18.78 187 PHE A C 1
ATOM 1418 O O . PHE A 1 187 ? 5.932 16.289 35.299 1.00 18.70 187 PHE A O 1
ATOM 1426 N N . GLY A 1 188 ? 4.521 16.194 37.031 1.00 20.75 188 GLY A N 1
ATOM 1427 C CA . GLY A 1 188 ? 3.726 17.312 36.524 1.00 18.75 188 GLY A CA 1
ATOM 1428 C C . GLY A 1 188 ? 2.463 16.927 35.760 1.00 18.86 188 GLY A C 1
ATOM 1429 O O . GLY A 1 188 ? 1.664 17.786 35.379 1.00 16.91 188 GLY A O 1
ATOM 1430 N N . LEU A 1 189 ? 2.281 15.632 35.520 1.00 14.99 189 LEU A N 1
ATOM 1431 C CA . LEU A 1 189 ? 1.084 15.167 34.825 1.00 13.67 189 LEU A CA 1
ATOM 1432 C C . LEU A 1 189 ? -0.028 15.038 35.873 1.00 14.64 189 LEU A C 1
ATOM 1433 O O . LEU A 1 189 ? 0.241 15.098 37.066 1.00 16.30 189 LEU A O 1
ATOM 1438 N N A ASN A 1 190 ? -1.267 14.878 35.424 0.50 14.53 190 ASN A N 1
ATOM 1439 N N B ASN A 1 190 ? -1.269 14.876 35.425 0.50 13.83 190 ASN A N 1
ATOM 1440 C CA A ASN A 1 190 ? -2.383 14.671 36.352 0.50 16.46 190 ASN A CA 1
ATOM 1441 C CA B ASN A 1 190 ? -2.406 14.681 36.340 0.50 15.43 190 ASN A CA 1
ATOM 1442 C C A ASN A 1 190 ? -2.276 13.222 36.843 0.50 16.56 190 ASN A C 1
ATOM 1443 C C B ASN A 1 190 ? -2.322 13.223 36.833 0.50 15.81 190 ASN A C 1
ATOM 1444 O O A ASN A 1 190 ? -1.979 12.316 36.059 0.50 15.30 190 ASN A O 1
ATOM 1445 O O B ASN A 1 190 ? -2.082 12.312 36.037 0.50 14.99 190 ASN A O 1
ATOM 1454 N N . SER A 1 191 ? -2.496 13.005 38.137 1.00 16.01 191 SER A N 1
ATOM 1455 C CA . SER A 1 191 ? -2.408 11.662 38.710 1.00 16.72 191 SER A CA 1
ATOM 1456 C C . SER A 1 191 ? -3.340 10.659 38.036 1.00 17.49 191 SER A C 1
ATOM 1457 O O . SER A 1 191 ? -3.035 9.468 37.951 1.00 16.99 191 SER A O 1
ATOM 1460 N N . HIS A 1 192 ? -4.469 11.135 37.543 1.00 13.99 192 HIS A N 1
ATOM 1461 C CA . HIS A 1 192 ? -5.408 10.239 36.879 1.00 15.69 192 HIS A CA 1
ATOM 1462 C C . HIS A 1 192 ? -5.028 9.833 35.459 1.00 17.39 192 HIS A C 1
ATOM 1463 O O . HIS A 1 192 ? -5.532 8.827 34.934 1.00 14.03 192 HIS A O 1
ATOM 1470 N N . GLN A 1 193 ? -4.125 10.571 34.822 1.00 14.64 193 GLN A N 1
ATOM 1471 C CA . GLN A 1 193 ? -3.801 10.186 33.451 1.00 13.38 193 GLN A CA 1
ATOM 1472 C C . GLN A 1 193 ? -2.676 9.153 33.319 1.00 14.18 193 GLN A C 1
ATOM 1473 O O . GLN A 1 193 ? -2.304 8.805 32.209 1.00 14.04 193 GLN A O 1
ATOM 1479 N N . VAL A 1 194 ? -2.103 8.696 34.439 1.00 12.51 194 VAL A N 1
ATOM 1480 C CA . VAL A 1 194 ? -1.058 7.675 34.381 1.00 12.92 194 VAL A CA 1
ATOM 1481 C C . VAL A 1 194 ? -1.750 6.456 34.971 1.00 14.75 194 VAL A C 1
ATOM 1482 O O . VAL A 1 194 ? -2.078 6.426 36.155 1.00 16.00 194 VAL A O 1
ATOM 1486 N N . ILE A 1 195 ? -1.986 5.466 34.122 1.00 12.26 195 ILE A N 1
ATOM 1487 C CA . ILE A 1 195 ? -2.721 4.259 34.504 1.00 12.72 195 ILE A CA 1
ATOM 1488 C C . ILE A 1 195 ? -1.855 3.023 34.350 1.00 14.10 195 ILE A C 1
ATOM 1489 O O . ILE A 1 195 ? -1.396 2.700 33.253 1.00 13.63 195 ILE A O 1
ATOM 1494 N N . PHE A 1 196 ? -1.637 2.329 35.464 1.00 13.40 196 PHE A N 1
ATOM 1495 C CA . PHE A 1 196 ? -0.765 1.170 35.487 1.00 13.78 196 PHE A CA 1
ATOM 1496 C C . PHE A 1 196 ? -1.503 -0.159 35.360 1.00 14.92 196 PHE A C 1
ATOM 1497 O O . PHE A 1 196 ? -2.599 -0.309 35.883 1.00 14.25 196 PHE A O 1
ATOM 1505 N N . PHE A 1 197 ? -0.894 -1.119 34.672 1.00 14.44 197 PHE A N 1
ATOM 1506 C CA . PHE A 1 197 ? -1.473 -2.460 34.565 1.00 14.66 197 PHE A CA 1
ATOM 1507 C C . PHE A 1 197 ? -0.343 -3.458 34.325 1.00 16.78 197 PHE A C 1
ATOM 1508 O O . PHE A 1 197 ? 0.658 -3.127 33.705 1.00 13.93 197 PHE A O 1
ATOM 1516 N N . ASN A 1 198 ? -0.499 -4.674 34.848 1.00 15.84 198 ASN A N 1
ATOM 1517 C CA . ASN A 1 198 ? 0.542 -5.685 34.744 1.00 18.47 198 ASN A CA 1
ATOM 1518 C C . ASN A 1 198 ? 0.415 -6.616 33.552 1.00 19.69 198 ASN A C 1
ATOM 1519 O O . ASN A 1 198 ? -0.690 -7.031 33.196 1.00 20.24 198 ASN A O 1
ATOM 1524 N N . GLN A 1 199 ? 1.572 -6.959 32.981 1.00 19.04 199 GLN A N 1
ATOM 1525 C CA . GLN A 1 199 ? 1.699 -7.895 31.864 1.00 18.75 199 GLN A CA 1
ATOM 1526 C C . GLN A 1 199 ? 1.503 -9.300 32.473 1.00 20.27 199 GLN A C 1
ATOM 1527 O O . GLN A 1 199 ? 1.794 -9.508 33.657 1.00 17.20 199 GLN A O 1
ATOM 1533 N N . GLY A 1 200 ? 1.033 -10.258 31.676 1.00 18.26 200 GLY A N 1
ATOM 1534 C CA . GLY A 1 200 ? 0.832 -11.605 32.195 1.00 18.41 200 GLY A CA 1
ATOM 1535 C C . GLY A 1 200 ? 2.108 -12.429 32.097 1.00 20.14 200 GLY A C 1
ATOM 1536 O O . GLY A 1 200 ? 3.134 -11.935 31.616 1.00 18.58 200 GLY A O 1
ATOM 1537 N N . THR A 1 201 ? 2.044 -13.684 32.550 1.00 19.30 201 THR A N 1
ATOM 1538 C CA . THR A 1 201 ? 3.194 -14.580 32.491 1.00 19.48 201 THR A CA 1
ATOM 1539 C C . THR A 1 201 ? 2.771 -15.935 31.909 1.00 20.18 201 THR A C 1
ATOM 1540 O O . THR A 1 201 ? 1.571 -16.217 31.759 1.00 17.68 201 THR A O 1
ATOM 1544 N N . LEU A 1 202 ? 3.767 -16.754 31.568 1.00 19.99 202 LEU A N 1
ATOM 1545 C CA . LEU A 1 202 ? 3.525 -18.109 31.060 1.00 20.38 202 LEU A CA 1
ATOM 1546 C C . LEU A 1 202 ? 4.492 -19.059 31.770 1.00 18.58 202 LEU A C 1
ATOM 1547 O O . LEU A 1 202 ? 5.558 -18.641 32.212 1.00 20.26 202 LEU A O 1
ATOM 1552 N N . PRO A 1 203 ? 4.122 -20.346 31.907 1.00 16.98 203 PRO A N 1
ATOM 1553 C CA . PRO A 1 203 ? 5.009 -21.317 32.568 1.00 15.71 203 PRO A CA 1
ATOM 1554 C C . PRO A 1 203 ? 6.284 -21.481 31.744 1.00 15.59 203 PRO A C 1
ATOM 1555 O O . PRO A 1 203 ? 6.265 -21.248 30.532 1.00 15.61 203 PRO A O 1
ATOM 1559 N N . CYS A 1 204 ? 7.375 -21.894 32.395 1.00 15.90 204 CYS A N 1
ATOM 1560 C CA . CYS A 1 204 ? 8.633 -22.197 31.704 1.00 15.85 204 CYS A CA 1
ATOM 1561 C C . CYS A 1 204 ? 8.626 -23.726 31.573 1.00 17.44 204 CYS A C 1
ATOM 1562 O O . CYS A 1 204 ? 8.053 -24.423 32.417 1.00 15.45 204 CYS A O 1
ATOM 1565 N N . PHE A 1 205 ? 9.277 -24.230 30.531 1.00 15.58 205 PHE A N 1
ATOM 1566 C CA . PHE A 1 205 ? 9.298 -25.661 30.222 1.00 16.94 205 PHE A CA 1
ATOM 1567 C C . PHE A 1 205 ? 10.699 -26.251 30.109 1.00 17.18 205 PHE A C 1
ATOM 1568 O O . PHE A 1 205 ? 11.695 -25.524 30.070 1.00 16.62 205 PHE A O 1
ATOM 1576 N N . ASN A 1 206 ? 10.772 -27.581 30.039 1.00 18.27 206 ASN A N 1
ATOM 1577 C CA . ASN A 1 206 ? 12.056 -28.232 29.843 1.00 19.31 206 ASN A CA 1
ATOM 1578 C C . ASN A 1 206 ? 12.420 -28.031 28.360 1.00 19.05 206 ASN A C 1
ATOM 1579 O O . ASN A 1 206 ? 11.624 -27.509 27.578 1.00 16.75 206 ASN A O 1
ATOM 1584 N N . LEU A 1 207 ? 13.619 -28.446 27.976 1.00 20.12 207 LEU A N 1
ATOM 1585 C CA . LEU A 1 207 ? 14.073 -28.274 26.606 1.00 19.79 207 LEU A CA 1
ATOM 1586 C C . LEU A 1 207 ? 13.169 -28.873 25.533 1.00 18.60 207 LEU A C 1
ATOM 1587 O O . LEU A 1 207 ? 13.006 -28.276 24.482 1.00 17.51 207 LEU A O 1
ATOM 1592 N N . GLN A 1 208 ? 12.568 -30.035 25.783 1.00 17.03 208 GLN A N 1
ATOM 1593 C CA . GLN A 1 208 ? 11.699 -30.630 24.771 1.00 18.09 208 GLN A CA 1
ATOM 1594 C C . GLN A 1 208 ? 10.331 -29.961 24.706 1.00 18.70 208 GLN A C 1
ATOM 1595 O O . GLN A 1 208 ? 9.615 -30.085 23.710 1.00 20.02 208 GLN A O 1
ATOM 1601 N N . GLY A 1 209 ? 9.968 -29.253 25.768 1.00 17.88 209 GLY A N 1
ATOM 1602 C CA . GLY A 1 209 ? 8.694 -28.570 25.788 1.00 21.42 209 GLY A CA 1
ATOM 1603 C C . GLY A 1 209 ? 7.512 -29.430 26.204 1.00 21.30 209 GLY A C 1
ATOM 1604 O O . GLY A 1 209 ? 6.373 -29.016 26.032 1.00 23.40 209 GLY A O 1
ATOM 1605 N N . ASN A 1 210 ? 7.763 -30.613 26.753 1.00 22.13 210 ASN A N 1
ATOM 1606 C CA . ASN A 1 210 ? 6.658 -31.478 27.170 1.00 23.53 210 ASN A CA 1
ATOM 1607 C C . ASN A 1 210 ? 6.354 -31.415 28.673 1.00 23.84 210 ASN A C 1
ATOM 1608 O O . ASN A 1 210 ? 5.316 -31.916 29.125 1.00 25.20 210 ASN A O 1
ATOM 1613 N N . LYS A 1 211 ? 7.248 -30.798 29.443 1.00 23.12 211 LYS A N 1
ATOM 1614 C CA . LYS A 1 211 ? 7.081 -30.703 30.893 1.00 21.05 211 LYS A CA 1
ATOM 1615 C C . LYS A 1 211 ? 7.251 -29.292 31.454 1.00 19.38 211 LYS A C 1
ATOM 1616 O O . LYS A 1 211 ? 8.223 -28.601 31.127 1.00 17.45 211 LYS A O 1
ATOM 1622 N N . ILE A 1 212 ? 6.321 -28.873 32.309 1.00 16.68 212 ILE A N 1
ATOM 1623 C CA . ILE A 1 212 ? 6.449 -27.567 32.950 1.00 15.24 212 ILE A CA 1
ATOM 1624 C C . ILE A 1 212 ? 7.497 -27.784 34.049 1.00 17.91 212 ILE A C 1
ATOM 1625 O O . ILE A 1 212 ? 7.544 -28.855 34.666 1.00 18.38 212 ILE A O 1
ATOM 1630 N N . LEU A 1 213 ? 8.345 -26.785 34.283 1.00 17.62 213 LEU A N 1
ATOM 1631 C CA . LEU A 1 213 ? 9.401 -26.888 35.289 1.00 16.43 213 LEU A CA 1
ATOM 1632 C C . LEU A 1 213 ? 9.017 -26.408 36.687 1.00 17.49 213 LEU A C 1
ATOM 1633 O O . LEU A 1 213 ? 8.362 -25.367 36.843 1.00 17.06 213 LEU A O 1
ATOM 1638 N N . LEU A 1 214 ? 9.422 -27.166 37.703 1.00 18.65 214 LEU A N 1
ATOM 1639 C CA . LEU A 1 214 ? 9.194 -26.745 39.080 1.00 20.57 214 LEU A CA 1
ATOM 1640 C C . LEU A 1 214 ? 10.362 -25.840 39.450 1.00 22.34 214 LEU A C 1
ATOM 1641 O O . LEU A 1 214 ? 11.529 -26.157 39.184 1.00 22.51 214 LEU A O 1
ATOM 1646 N N . GLU A 1 215 ? 10.047 -24.703 40.049 1.00 20.99 215 GLU A N 1
ATOM 1647 C CA . GLU A 1 215 ? 11.071 -23.784 40.505 1.00 23.55 215 GLU A CA 1
ATOM 1648 C C . GLU A 1 215 ? 11.430 -24.241 41.925 1.00 24.84 215 GLU A C 1
ATOM 1649 O O . GLU A 1 215 ? 12.605 -24.386 42.275 1.00 24.06 215 GLU A O 1
ATOM 1655 N N . LEU A 1 216 ? 10.389 -24.457 42.733 1.00 22.08 216 LEU A N 1
ATOM 1656 C CA . LEU A 1 216 ? 10.519 -24.929 44.112 1.00 21.10 216 LEU A CA 1
ATOM 1657 C C . LEU A 1 216 ? 9.634 -26.165 44.219 1.00 20.45 216 LEU A C 1
ATOM 1658 O O . LEU A 1 216 ? 8.900 -26.458 43.282 1.00 17.83 216 LEU A O 1
ATOM 1663 N N . LYS A 1 217 ? 9.677 -26.873 45.347 1.00 17.57 217 LYS A N 1
ATOM 1664 C CA . LYS A 1 217 ? 8.842 -28.060 45.502 1.00 19.43 217 LYS A CA 1
ATOM 1665 C C . LYS A 1 217 ? 7.355 -27.737 45.472 1.00 17.92 217 LYS A C 1
ATOM 1666 O O . LYS A 1 217 ? 6.530 -28.621 45.200 1.00 18.59 217 LYS A O 1
ATOM 1672 N N . ASN A 1 218 ? 6.996 -26.479 45.744 1.00 17.16 218 ASN A N 1
ATOM 1673 C CA . ASN A 1 218 ? 5.579 -26.101 45.675 1.00 20.06 218 ASN A CA 1
ATOM 1674 C C . ASN A 1 218 ? 5.292 -24.882 44.761 1.00 19.37 218 ASN A C 1
ATOM 1675 O O . ASN A 1 218 ? 4.372 -24.103 45.024 1.00 19.58 218 ASN A O 1
ATOM 1680 N N A SER A 1 219 ? 6.076 -24.720 43.698 0.60 19.22 219 SER A N 1
ATOM 1681 N N B SER A 1 219 ? 6.054 -24.744 43.682 0.40 19.18 219 SER A N 1
ATOM 1682 C CA A SER A 1 219 ? 5.894 -23.585 42.785 0.60 17.85 219 SER A CA 1
ATOM 1683 C CA B SER A 1 219 ? 5.844 -23.633 42.760 0.40 18.04 219 SER A CA 1
ATOM 1684 C C A SER A 1 219 ? 6.536 -23.810 41.403 0.60 18.84 219 SER A C 1
ATOM 1685 C C B SER A 1 219 ? 6.492 -23.886 41.399 0.40 18.50 219 SER A C 1
ATOM 1686 O O A SER A 1 219 ? 7.687 -24.266 41.306 0.60 18.22 219 SER A O 1
ATOM 1687 O O B SER A 1 219 ? 7.598 -24.436 41.313 0.40 18.14 219 SER A O 1
ATOM 1692 N N . ILE A 1 220 ? 5.804 -23.484 40.336 1.00 16.21 220 ILE A N 1
ATOM 1693 C CA . ILE A 1 220 ? 6.341 -23.654 38.986 1.00 17.77 220 ILE A CA 1
ATOM 1694 C C . ILE A 1 220 ? 7.094 -22.408 38.518 1.00 18.08 220 ILE A C 1
ATOM 1695 O O . ILE A 1 220 ? 6.837 -21.296 38.993 1.00 16.63 220 ILE A O 1
ATOM 1700 N N . CYS A 1 221 ? 8.040 -22.590 37.596 1.00 17.85 221 CYS A N 1
ATOM 1701 C CA . CYS A 1 221 ? 8.771 -21.445 37.034 1.00 19.21 221 CYS A CA 1
ATOM 1702 C C . CYS A 1 221 ? 7.808 -20.727 36.072 1.00 18.89 221 CYS A C 1
ATOM 1703 O O . CYS A 1 221 ? 7.078 -21.375 35.319 1.00 16.30 221 CYS A O 1
ATOM 1706 N N . GLN A 1 222 ? 7.816 -19.395 36.085 1.00 18.90 222 GLN A N 1
ATOM 1707 C CA . GLN A 1 222 ? 6.963 -18.601 35.194 1.00 20.34 222 GLN A CA 1
ATOM 1708 C C . GLN A 1 222 ? 7.790 -17.418 34.686 1.00 19.76 222 GLN A C 1
ATOM 1709 O O . GLN A 1 222 ? 8.792 -17.054 35.300 1.00 19.34 222 GLN A O 1
ATOM 1715 N N . SER A 1 223 ? 7.378 -16.833 33.567 1.00 18.51 223 SER A N 1
ATOM 1716 C CA . SER A 1 223 ? 8.104 -15.715 32.994 1.00 19.84 223 SER A CA 1
ATOM 1717 C C . SER A 1 223 ? 7.196 -14.793 32.199 1.00 20.64 223 SER A C 1
ATOM 1718 O O . SER A 1 223 ? 6.205 -15.250 31.637 1.00 20.36 223 SER A O 1
ATOM 1721 N N . PRO A 1 224 ? 7.514 -13.472 32.150 1.00 21.63 224 PRO A N 1
ATOM 1722 C CA . PRO A 1 224 ? 6.706 -12.494 31.391 1.00 21.92 224 PRO A CA 1
ATOM 1723 C C . PRO A 1 224 ? 6.476 -13.055 29.999 1.00 19.40 224 PRO A C 1
ATOM 1724 O O . PRO A 1 224 ? 7.392 -13.602 29.391 1.00 21.07 224 PRO A O 1
ATOM 1728 N N . ASP A 1 225 ? 5.272 -12.892 29.475 1.00 20.15 225 ASP A N 1
ATOM 1729 C CA . ASP A 1 225 ? 4.923 -13.510 28.165 1.00 20.68 225 ASP A CA 1
ATOM 1730 C C . ASP A 1 225 ? 5.299 -12.764 26.840 1.00 20.71 225 ASP A C 1
ATOM 1731 O O . ASP A 1 225 ? 4.655 -12.997 25.818 1.00 21.24 225 ASP A O 1
ATOM 1736 N N . GLY A 1 226 ? 6.335 -11.928 26.847 1.00 19.17 226 GLY A N 1
ATOM 1737 C CA . GLY A 1 226 ? 6.731 -11.216 25.632 1.00 19.48 226 GLY A CA 1
ATOM 1738 C C . GLY A 1 226 ? 5.921 -9.947 25.391 1.00 19.60 226 GLY A C 1
ATOM 1739 O O . GLY A 1 226 ? 4.814 -9.831 25.917 1.00 18.52 226 GLY A O 1
ATOM 1740 N N . ASN A 1 227 ? 6.438 -8.994 24.608 1.00 17.13 227 ASN A N 1
ATOM 1741 C CA . ASN A 1 227 ? 5.658 -7.782 24.376 1.00 19.01 227 ASN A CA 1
ATOM 1742 C C . ASN A 1 227 ? 4.326 -8.051 23.666 1.00 19.14 227 ASN A C 1
ATOM 1743 O O . ASN A 1 227 ? 3.391 -7.251 23.770 1.00 17.98 227 ASN A O 1
ATOM 1748 N N . GLY A 1 228 ? 4.217 -9.194 22.990 1.00 15.71 228 GLY A N 1
ATOM 1749 C CA . GLY A 1 228 ? 2.960 -9.540 22.339 1.00 16.18 228 GLY A CA 1
ATOM 1750 C C . GLY A 1 228 ? 1.868 -9.842 23.370 1.00 17.45 228 GLY A C 1
ATOM 1751 O O . GLY A 1 228 ? 0.693 -10.000 23.024 1.00 16.66 228 GLY A O 1
ATOM 1752 N N . GLY A 1 229 ? 2.261 -9.941 24.640 1.00 15.49 229 GLY A N 1
ATOM 1753 C CA . GLY A 1 229 ? 1.298 -10.195 25.707 1.00 15.59 229 GLY A CA 1
ATOM 1754 C C . GLY A 1 229 ? 0.466 -8.958 26.009 1.00 15.38 229 GLY A C 1
ATOM 1755 O O . GLY A 1 229 ? -0.511 -9.001 26.767 1.00 15.67 229 GLY A O 1
ATOM 1756 N N . LEU A 1 230 ? 0.855 -7.839 25.407 1.00 14.49 230 LEU A N 1
ATOM 1757 C CA . LEU A 1 230 ? 0.130 -6.582 25.595 1.00 16.32 230 LEU A CA 1
ATOM 1758 C C . LEU A 1 230 ? -1.372 -6.696 25.296 1.00 14.19 230 LEU A C 1
ATOM 1759 O O . LEU A 1 230 ? -2.198 -6.178 26.036 1.00 15.51 230 LEU A O 1
ATOM 1764 N N . TYR A 1 231 ? -1.721 -7.354 24.189 1.00 17.56 231 TYR A N 1
ATOM 1765 C CA . TYR A 1 231 ? -3.126 -7.451 23.786 1.00 15.16 231 TYR A CA 1
ATOM 1766 C C . TYR A 1 231 ? -4.004 -8.116 24.831 1.00 15.72 231 TYR A C 1
ATOM 1767 O O . TYR A 1 231 ? -5.072 -7.590 25.160 1.00 16.28 231 TYR A O 1
ATOM 1776 N N . LYS A 1 232 ? -3.578 -9.268 25.344 1.00 13.11 232 LYS A N 1
ATOM 1777 C CA . LYS A 1 232 ? -4.355 -9.951 26.380 1.00 15.64 232 LYS A CA 1
ATOM 1778 C C . LYS A 1 232 ? -4.407 -9.118 27.666 1.00 16.03 232 LYS A C 1
ATOM 1779 O O . LYS A 1 232 ? -5.431 -9.116 28.366 1.00 17.40 232 LYS A O 1
ATOM 1785 N N . ALA A 1 233 ? -3.302 -8.440 27.992 1.00 15.22 233 ALA A N 1
ATOM 1786 C CA . ALA A 1 233 ? -3.263 -7.586 29.191 1.00 14.51 233 ALA A CA 1
ATOM 1787 C C . ALA A 1 233 ? -4.259 -6.415 29.065 1.00 16.22 233 ALA A C 1
ATOM 1788 O O . ALA A 1 233 ? -4.863 -6.015 30.057 1.00 15.98 233 ALA A O 1
ATOM 1790 N N . LEU A 1 234 ? -4.418 -5.876 27.849 1.00 16.53 234 LEU A N 1
ATOM 1791 C CA . LEU A 1 234 ? -5.364 -4.782 27.599 1.00 19.54 234 LEU A CA 1
ATOM 1792 C C . LEU A 1 234 ? -6.791 -5.282 27.843 1.00 19.63 234 LEU A C 1
ATOM 1793 O O . LEU A 1 234 ? -7.601 -4.599 28.444 1.00 17.40 234 LEU A O 1
ATOM 1798 N N . LYS A 1 235 ? -7.097 -6.479 27.372 1.00 19.75 235 LYS A N 1
ATOM 1799 C CA . LYS A 1 235 ? -8.433 -7.016 27.583 1.00 20.28 235 LYS A CA 1
ATOM 1800 C C . LYS A 1 235 ? -8.694 -7.338 29.046 1.00 21.33 235 LYS A C 1
ATOM 1801 O O . LYS A 1 235 ? -9.696 -6.900 29.615 1.00 21.63 235 LYS A O 1
ATOM 1807 N N . ASP A 1 236 ? -7.789 -8.106 29.648 1.00 18.35 236 ASP A N 1
ATOM 1808 C CA . ASP A 1 236 ? -7.957 -8.572 31.029 1.00 19.95 236 ASP A CA 1
ATOM 1809 C C . ASP A 1 236 ? -7.896 -7.561 32.155 1.00 19.22 236 ASP A C 1
ATOM 1810 O O . ASP A 1 236 ? -8.470 -7.796 33.224 1.00 18.41 236 ASP A O 1
ATOM 1815 N N . ASN A 1 237 ? -7.209 -6.450 31.919 1.00 14.95 237 ASN A N 1
ATOM 1816 C CA . ASN A 1 237 ? -7.062 -5.404 32.926 1.00 16.56 237 ASN A CA 1
ATOM 1817 C C . ASN A 1 237 ? -8.011 -4.228 32.679 1.00 15.08 237 ASN A C 1
ATOM 1818 O O . ASN A 1 237 ? -7.863 -3.174 33.280 1.00 15.13 237 ASN A O 1
ATOM 1823 N N . GLY A 1 238 ? -8.982 -4.431 31.788 1.00 13.87 238 GLY A N 1
ATOM 1824 C CA . GLY A 1 238 ? -9.965 -3.405 31.490 1.00 14.77 238 GLY A CA 1
ATOM 1825 C C . GLY A 1 238 ? -9.432 -2.177 30.783 1.00 12.84 238 GLY A C 1
ATOM 1826 O O . GLY A 1 238 ? -10.057 -1.124 30.850 1.00 11.90 238 GLY A O 1
ATOM 1827 N N . ILE A 1 239 ? -8.290 -2.288 30.100 1.00 9.62 239 ILE A N 1
ATOM 1828 C CA . ILE A 1 239 ? -7.739 -1.112 29.416 1.00 9.31 239 ILE A CA 1
ATOM 1829 C C . ILE A 1 239 ? -8.514 -0.831 28.125 1.00 11.97 239 ILE A C 1
ATOM 1830 O O . ILE A 1 239 ? -8.837 0.324 27.836 1.00 12.16 239 ILE A O 1
ATOM 1835 N N . LEU A 1 240 ? -8.833 -1.870 27.354 1.00 11.15 240 LEU A N 1
ATOM 1836 C CA . LEU A 1 240 ? -9.616 -1.664 26.127 1.00 13.27 240 LEU A CA 1
ATOM 1837 C C . LEU A 1 240 ? -10.972 -1.066 26.525 1.00 12.68 240 LEU A C 1
ATOM 1838 O O . LEU A 1 240 ? -11.471 -0.163 25.844 1.00 13.18 240 LEU A O 1
ATOM 1843 N N . ASP A 1 241 ? -11.551 -1.561 27.621 1.00 11.32 241 ASP A N 1
ATOM 1844 C CA . ASP A 1 241 ? -12.826 -1.031 28.144 1.00 13.11 241 ASP A CA 1
ATOM 1845 C C . ASP A 1 241 ? -12.679 0.479 28.377 1.00 13.83 241 ASP A C 1
ATOM 1846 O O . ASP A 1 241 ? -13.534 1.282 27.984 1.00 11.43 241 ASP A O 1
ATOM 1851 N N . ASP A 1 242 ? -11.585 0.869 29.034 1.00 10.72 242 ASP A N 1
ATOM 1852 C CA . ASP A 1 242 ? -11.347 2.291 29.309 1.00 10.82 242 ASP A CA 1
ATOM 1853 C C . ASP A 1 242 ? -11.151 3.166 28.046 1.00 13.00 242 ASP A C 1
ATOM 1854 O O . ASP A 1 242 ? -11.569 4.326 28.019 1.00 12.94 242 ASP A O 1
ATOM 1859 N N . LEU A 1 243 ? -10.513 2.640 27.004 1.00 12.48 243 LEU A N 1
ATOM 1860 C CA . LEU A 1 243 ? -10.348 3.416 25.772 1.00 11.98 243 LEU A CA 1
ATOM 1861 C C . LEU A 1 243 ? -11.750 3.732 25.240 1.00 14.08 243 LEU A C 1
ATOM 1862 O O . LEU A 1 243 ? -12.018 4.849 24.775 1.00 12.81 243 LEU A O 1
ATOM 1867 N N . ASN A 1 244 ? -12.653 2.763 25.334 1.00 13.00 244 ASN A N 1
ATOM 1868 C CA . ASN A 1 244 ? -14.017 2.993 24.853 1.00 13.19 244 ASN A CA 1
ATOM 1869 C C . ASN A 1 244 ? -14.771 3.990 25.733 1.00 14.14 244 ASN A C 1
ATOM 1870 O O . ASN A 1 244 ? -15.383 4.941 25.222 1.00 16.85 244 ASN A O 1
ATOM 1875 N N . SER A 1 245 ? -14.719 3.803 27.044 1.00 14.38 245 SER A N 1
ATOM 1876 C CA . SER A 1 245 ? -15.422 4.722 27.948 1.00 13.63 245 SER A CA 1
ATOM 1877 C C . SER A 1 245 ? -14.897 6.147 27.857 1.00 15.38 245 SER A C 1
ATOM 1878 O O . SER A 1 245 ? -15.648 7.095 28.101 1.00 13.24 245 SER A O 1
ATOM 1881 N N . LYS A 1 246 ? -13.620 6.313 27.488 1.00 14.06 246 LYS A N 1
ATOM 1882 C CA . LYS A 1 246 ? -13.044 7.663 27.374 1.00 14.99 246 LYS A CA 1
ATOM 1883 C C . LYS A 1 246 ? -13.158 8.271 25.975 1.00 16.09 246 LYS A C 1
ATOM 1884 O O . LYS A 1 246 ? -12.781 9.434 25.755 1.00 16.62 246 LYS A O 1
ATOM 1890 N N . GLY A 1 247 ? -13.687 7.496 25.035 1.00 14.56 247 GLY A N 1
ATOM 1891 C CA . GLY A 1 247 ? -13.864 7.995 23.681 1.00 14.86 247 GLY A CA 1
ATOM 1892 C C . GLY A 1 247 ? -12.565 8.136 22.909 1.00 15.90 247 GLY A C 1
ATOM 1893 O O . GLY A 1 247 ? -12.456 8.969 22.008 1.00 16.37 247 GLY A O 1
ATOM 1894 N N A ILE A 1 248 ? -11.580 7.315 23.257 0.50 15.00 248 ILE A N 1
ATOM 1895 N N B ILE A 1 248 ? -11.572 7.327 23.260 0.50 15.24 248 ILE A N 1
ATOM 1896 C CA A ILE A 1 248 ? -10.284 7.346 22.584 0.50 14.89 248 ILE A CA 1
ATOM 1897 C CA B ILE A 1 248 ? -10.277 7.378 22.587 0.50 15.27 248 ILE A CA 1
ATOM 1898 C C A ILE A 1 248 ? -10.396 6.707 21.197 0.50 15.73 248 ILE A C 1
ATOM 1899 C C B ILE A 1 248 ? -10.352 6.689 21.217 0.50 16.05 248 ILE A C 1
ATOM 1900 O O A ILE A 1 248 ? -11.065 5.691 21.030 0.50 15.95 248 ILE A O 1
ATOM 1901 O O B ILE A 1 248 ? -10.949 5.623 21.082 0.50 16.27 248 ILE A O 1
ATOM 1910 N N . LYS A 1 249 ? -9.741 7.299 20.202 1.00 15.84 249 LYS A N 1
ATOM 1911 C CA . LYS A 1 249 ? -9.775 6.752 18.849 1.00 15.32 249 LYS A CA 1
ATOM 1912 C C . LYS A 1 249 ? -8.421 6.326 18.287 1.00 17.44 249 LYS A C 1
ATOM 1913 O O . LYS A 1 249 ? -8.359 5.464 17.409 1.00 15.59 249 LYS A O 1
ATOM 1919 N N . HIS A 1 250 ? -7.345 6.917 18.805 1.00 16.13 250 HIS A N 1
ATOM 1920 C CA . HIS A 1 250 ? -6.002 6.669 18.280 1.00 15.10 250 HIS A CA 1
ATOM 1921 C C . HIS A 1 250 ? -5.018 6.283 19.373 1.00 14.41 250 HIS A C 1
ATOM 1922 O O . HIS A 1 250 ? -4.979 6.928 20.407 1.00 13.04 250 HIS A O 1
ATOM 1929 N N . ILE A 1 251 ? -4.203 5.264 19.116 1.00 13.60 251 ILE A N 1
ATOM 1930 C CA . ILE A 1 251 ? -3.214 4.791 20.097 1.00 13.45 251 ILE A CA 1
ATOM 1931 C C . ILE A 1 251 ? -1.781 4.868 19.556 1.00 14.58 251 ILE A C 1
ATOM 1932 O O . ILE A 1 251 ? -1.529 4.443 18.420 1.00 15.19 251 ILE A O 1
ATOM 1937 N N . HIS A 1 252 ? -0.860 5.420 20.354 1.00 13.89 252 HIS A N 1
ATOM 1938 C CA . HIS A 1 252 ? 0.556 5.442 19.992 1.00 12.70 252 HIS A CA 1
ATOM 1939 C C . HIS A 1 252 ? 1.182 4.487 20.993 1.00 14.10 252 HIS A C 1
ATOM 1940 O O . HIS A 1 252 ? 1.010 4.662 22.198 1.00 13.58 252 HIS A O 1
ATOM 1947 N N A MET A 1 253 ? 1.902 3.486 20.496 0.55 13.33 253 MET A N 1
ATOM 1948 N N B MET A 1 253 ? 1.898 3.479 20.498 0.45 13.69 253 MET A N 1
ATOM 1949 C CA A MET A 1 253 ? 2.540 2.501 21.353 0.55 13.16 253 MET A CA 1
ATOM 1950 C CA B MET A 1 253 ? 2.540 2.492 21.358 0.45 13.85 253 MET A CA 1
ATOM 1951 C C A MET A 1 253 ? 4.058 2.451 21.110 0.55 13.22 253 MET A C 1
ATOM 1952 C C B MET A 1 253 ? 4.055 2.431 21.110 0.45 13.59 253 MET A C 1
ATOM 1953 O O A MET A 1 253 ? 4.512 2.461 19.965 0.55 12.41 253 MET A O 1
ATOM 1954 O O B MET A 1 253 ? 4.505 2.410 19.964 0.45 12.93 253 MET A O 1
ATOM 1963 N N . TYR A 1 254 ? 4.838 2.408 22.186 1.00 12.63 254 TYR A N 1
ATOM 1964 C CA . TYR A 1 254 ? 6.299 2.331 22.051 1.00 12.08 254 TYR A CA 1
ATOM 1965 C C . TYR A 1 254 ? 6.915 1.666 23.283 1.00 13.03 254 TYR A C 1
ATOM 1966 O O . TYR A 1 254 ? 6.199 1.324 24.229 1.00 12.03 254 TYR A O 1
ATOM 1975 N N A CYS A 1 255 ? 8.236 1.461 23.253 0.70 14.10 255 CYS A N 1
ATOM 1976 N N B CYS A 1 255 ? 8.231 1.469 23.255 0.30 13.62 255 CYS A N 1
ATOM 1977 C CA A CYS A 1 255 ? 8.977 0.824 24.351 0.70 15.96 255 CYS A CA 1
ATOM 1978 C CA B CYS A 1 255 ? 8.939 0.852 24.370 0.30 14.71 255 CYS A CA 1
ATOM 1979 C C A CYS A 1 255 ? 9.745 1.879 25.142 0.70 15.62 255 CYS A C 1
ATOM 1980 C C B CYS A 1 255 ? 9.688 1.918 25.150 0.30 14.75 255 CYS A C 1
ATOM 1981 O O A CYS A 1 255 ? 10.381 2.773 24.560 0.70 14.54 255 CYS A O 1
ATOM 1982 O O B CYS A 1 255 ? 10.256 2.850 24.571 0.30 14.25 255 CYS A O 1
ATOM 1987 N N . VAL A 1 256 ? 9.694 1.771 26.468 1.00 14.68 256 VAL A N 1
ATOM 1988 C CA . VAL A 1 256 ? 10.336 2.743 27.330 1.00 13.92 256 VAL A CA 1
ATOM 1989 C C . VAL A 1 256 ? 11.826 2.971 27.118 1.00 12.96 256 VAL A C 1
ATOM 1990 O O . VAL A 1 256 ? 12.321 4.027 27.469 1.00 14.89 256 VAL A O 1
ATOM 1994 N N . ASP A 1 257 ? 12.524 2.016 26.515 1.00 15.55 257 ASP A N 1
ATOM 1995 C CA . ASP A 1 257 ? 13.976 2.162 26.367 1.00 17.20 257 ASP A CA 1
ATOM 1996 C C . ASP A 1 257 ? 14.514 3.094 25.300 1.00 16.11 257 ASP A C 1
ATOM 1997 O O . ASP A 1 257 ? 15.733 3.286 25.224 1.00 16.38 257 ASP A O 1
ATOM 2002 N N . ASN A 1 258 ? 13.638 3.666 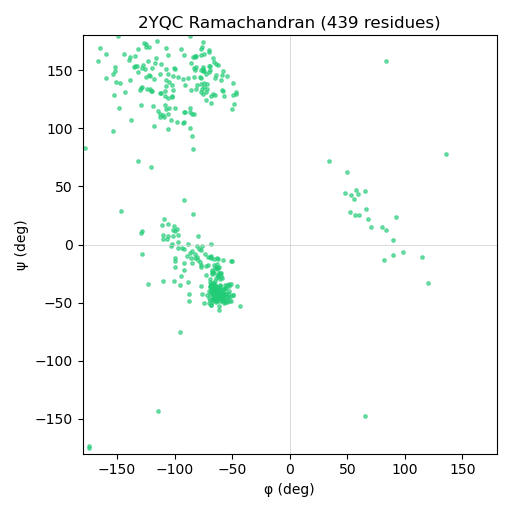24.469 1.00 15.76 258 ASN A N 1
ATOM 2003 C CA . ASN A 1 258 ? 14.079 4.593 23.414 1.00 13.90 258 ASN A CA 1
ATOM 2004 C C . ASN A 1 258 ? 14.155 6.006 24.026 1.00 14.54 258 ASN A C 1
ATOM 2005 O O . ASN A 1 258 ? 13.137 6.668 24.197 1.00 14.19 258 ASN A O 1
ATOM 2010 N N . CYS A 1 259 ? 15.362 6.453 24.371 1.00 13.62 259 CYS A N 1
ATOM 2011 C CA . CYS A 1 259 ? 15.533 7.759 25.020 1.00 14.31 259 CYS A CA 1
ATOM 2012 C C . CYS A 1 259 ? 15.229 8.953 24.143 1.00 13.77 259 CYS A C 1
ATOM 2013 O O . CYS A 1 259 ? 15.133 10.064 24.647 1.00 16.38 259 CYS A O 1
ATOM 2016 N N . LEU A 1 260 ? 15.069 8.738 22.840 1.00 14.36 260 LEU A N 1
ATOM 2017 C CA . LEU A 1 260 ? 14.748 9.848 21.919 1.00 15.16 260 LEU A CA 1
ATOM 2018 C C . LEU A 1 260 ? 13.272 9.882 21.480 1.00 15.08 260 LEU A C 1
ATOM 2019 O O . LEU A 1 260 ? 12.862 10.787 20.767 1.00 15.62 260 LEU A O 1
ATOM 2024 N N . VAL A 1 261 ? 12.474 8.926 21.931 1.00 12.15 261 VAL A N 1
ATOM 2025 C CA . VAL A 1 261 ? 11.093 8.826 21.475 1.00 13.95 261 VAL A CA 1
ATOM 2026 C C . VAL A 1 261 ? 10.201 10.072 21.490 1.00 14.02 261 VAL A C 1
ATOM 2027 O O . VAL A 1 261 ? 10.101 10.776 22.492 1.00 13.57 261 VAL A O 1
ATOM 2031 N N . LYS A 1 262 ? 9.568 10.337 20.341 1.00 14.66 262 LYS A N 1
ATOM 2032 C CA . LYS A 1 262 ? 8.611 11.429 20.202 1.00 13.71 262 LYS A CA 1
ATOM 2033 C C . LYS A 1 262 ? 7.272 10.838 20.688 1.00 12.71 262 LYS A C 1
ATOM 2034 O O . LYS A 1 262 ? 6.543 10.228 19.900 1.00 13.95 262 LYS A O 1
ATOM 2040 N N . VAL A 1 263 ? 6.952 11.008 21.963 1.00 12.61 263 VAL A N 1
ATOM 2041 C CA . VAL A 1 263 ? 5.701 10.447 22.514 1.00 12.53 263 VAL A CA 1
ATOM 2042 C C . VAL A 1 263 ? 4.438 11.115 21.911 1.00 13.34 263 VAL A C 1
ATOM 2043 O O . VAL A 1 263 ? 4.329 12.342 21.885 1.00 14.45 263 VAL A O 1
ATOM 2047 N N . ALA A 1 264 ? 3.492 10.300 21.440 1.00 13.60 264 ALA A N 1
ATOM 2048 C CA . ALA A 1 264 ? 2.247 10.804 20.830 1.00 12.51 264 ALA A CA 1
ATOM 2049 C C . ALA A 1 264 ? 2.559 11.745 19.671 1.00 13.59 264 ALA A C 1
ATOM 2050 O O . ALA A 1 264 ? 1.904 12.784 19.509 1.00 11.89 264 ALA A O 1
ATOM 2052 N N . ASP A 1 265 ? 3.580 11.396 18.888 1.00 12.44 265 ASP A N 1
ATOM 2053 C CA . ASP A 1 265 ? 4.015 12.212 17.739 1.00 12.48 265 ASP A CA 1
ATOM 2054 C C . ASP A 1 265 ? 2.822 12.573 16.842 1.00 13.04 265 ASP A C 1
ATOM 2055 O O . ASP A 1 265 ? 2.200 11.688 16.255 1.00 12.71 265 ASP A O 1
ATOM 2060 N N . PRO A 1 266 ? 2.494 13.874 16.718 1.00 12.69 266 PRO A N 1
ATOM 2061 C CA . PRO A 1 266 ? 1.356 14.289 15.880 1.00 12.74 266 PRO A CA 1
ATOM 2062 C C . PRO A 1 266 ? 1.507 13.996 14.392 1.00 12.59 266 PRO A C 1
ATOM 2063 O O . PRO A 1 266 ? 0.507 13.800 13.703 1.00 14.25 266 PRO A O 1
ATOM 2067 N N . ILE A 1 267 ? 2.747 13.966 13.901 1.00 13.67 267 ILE A N 1
ATOM 2068 C CA . ILE A 1 267 ? 3.017 13.665 12.491 1.00 13.43 267 ILE A CA 1
ATOM 2069 C C . ILE A 1 267 ? 2.651 12.200 12.216 1.00 13.90 267 ILE A C 1
ATOM 2070 O O . ILE A 1 267 ? 2.057 11.877 11.191 1.00 14.60 267 ILE A O 1
ATOM 2075 N N . PHE A 1 268 ? 2.973 11.318 13.154 1.00 11.32 268 PHE A N 1
ATOM 2076 C CA . PHE A 1 268 ? 2.686 9.877 12.992 1.00 12.40 268 PHE A CA 1
ATOM 2077 C C . PHE A 1 268 ? 1.167 9.643 13.078 1.00 13.75 268 PHE A C 1
ATOM 2078 O O . PHE A 1 268 ? 0.583 8.926 12.254 1.00 15.85 268 PHE A O 1
ATOM 2086 N N . ILE A 1 269 ? 0.526 10.245 14.069 1.00 13.93 269 ILE A N 1
ATOM 2087 C CA . ILE A 1 269 ? -0.926 10.103 14.205 1.00 13.63 269 ILE A CA 1
ATOM 2088 C C . ILE A 1 269 ? -1.609 10.741 12.972 1.00 14.53 269 ILE A C 1
ATOM 2089 O O . ILE A 1 269 ? -2.550 10.169 12.423 1.00 14.85 269 ILE A O 1
ATOM 2094 N N . GLY A 1 270 ? -1.137 11.912 12.537 1.00 15.40 270 GLY A N 1
ATOM 2095 C CA . GLY A 1 270 ? -1.731 12.571 11.363 1.00 14.80 270 GLY A CA 1
ATOM 2096 C C . GLY A 1 270 ? -1.607 11.758 10.077 1.00 16.66 270 GLY A C 1
ATOM 2097 O O . GLY A 1 270 ? -2.500 11.768 9.227 1.00 17.11 270 GLY A O 1
ATOM 2098 N N . PHE A 1 271 ? -0.471 11.081 9.913 1.00 15.47 271 PHE A N 1
ATOM 2099 C CA . PHE A 1 271 ? -0.209 10.191 8.764 1.00 16.17 271 PHE A CA 1
ATOM 2100 C C . PHE A 1 271 ? -1.312 9.155 8.733 1.00 16.23 271 PHE A C 1
ATOM 2101 O O . PHE A 1 271 ? -1.935 8.934 7.683 1.00 16.09 271 PHE A O 1
ATOM 2109 N N . ALA A 1 272 ? -1.560 8.527 9.884 1.00 15.03 272 ALA A N 1
ATOM 2110 C CA . ALA A 1 272 ? -2.592 7.492 9.987 1.00 17.28 272 ALA A CA 1
ATOM 2111 C C . ALA A 1 272 ? -3.991 8.041 9.718 1.00 19.05 272 ALA A C 1
ATOM 2112 O O . ALA A 1 272 ? -4.803 7.390 9.046 1.00 17.95 272 ALA A O 1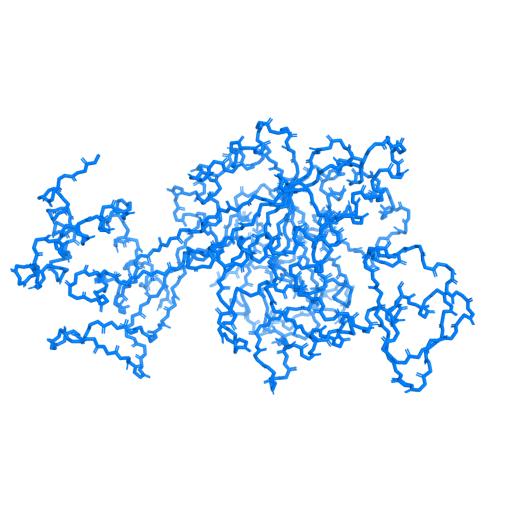
ATOM 2114 N N . ILE A 1 273 ? -4.278 9.234 10.243 1.00 17.85 273 ILE A N 1
ATOM 2115 C CA . ILE A 1 273 ? -5.584 9.853 10.021 1.00 17.81 273 ILE A CA 1
ATOM 2116 C C . ILE A 1 273 ? -5.791 10.221 8.554 1.00 17.88 273 ILE A C 1
ATOM 2117 O O . ILE A 1 273 ? -6.849 9.943 7.971 1.00 15.88 273 ILE A O 1
ATOM 2122 N N . ALA A 1 274 ? -4.781 10.850 7.959 1.00 18.27 274 ALA A N 1
ATOM 2123 C CA . ALA A 1 274 ? -4.851 11.262 6.557 1.00 19.24 274 ALA A CA 1
ATOM 2124 C C . ALA A 1 274 ? -5.036 10.075 5.601 1.00 22.34 274 ALA A C 1
ATOM 2125 O O . ALA A 1 274 ? -5.794 10.164 4.627 1.00 20.92 274 ALA A O 1
ATOM 2127 N N . LYS A 1 275 ? -4.357 8.963 5.881 1.00 19.39 275 LYS A N 1
ATOM 2128 C CA . LYS A 1 275 ? -4.437 7.785 5.021 1.00 21.81 275 LYS A CA 1
ATOM 2129 C C . LYS A 1 275 ? -5.485 6.776 5.451 1.00 21.56 275 LYS A C 1
ATOM 2130 O O . LYS A 1 275 ? -5.672 5.760 4.784 1.00 23.35 275 LYS A O 1
ATOM 2136 N N . LYS A 1 276 ? -6.142 7.051 6.570 1.00 21.47 276 LYS A N 1
ATOM 2137 C CA . LYS A 1 276 ? -7.158 6.169 7.126 1.00 22.51 276 LYS A CA 1
ATOM 2138 C C . LYS A 1 276 ? -6.609 4.771 7.398 1.00 21.78 276 LYS A C 1
ATOM 2139 O O . LYS A 1 276 ? -7.252 3.778 7.057 1.00 22.59 276 LYS A O 1
ATOM 2145 N N . PHE A 1 277 ? -5.434 4.684 8.025 1.00 19.25 277 PHE A N 1
ATOM 2146 C CA . PHE A 1 277 ? -4.829 3.388 8.316 1.00 17.07 277 PHE A CA 1
ATOM 2147 C C . PHE A 1 277 ? -5.414 2.759 9.585 1.00 16.06 277 PHE A C 1
ATOM 2148 O O . PHE A 1 277 ? -5.845 3.479 10.491 1.00 17.29 277 PHE A O 1
ATOM 2156 N N . ASP A 1 278 ? -5.448 1.423 9.635 1.00 14.85 278 ASP A N 1
ATOM 2157 C CA . ASP A 1 278 ? -5.930 0.694 10.810 1.00 15.45 278 ASP A CA 1
ATOM 2158 C C . ASP A 1 278 ? -4.723 0.489 11.742 1.00 17.90 278 ASP A C 1
ATOM 2159 O O . ASP A 1 278 ? -4.868 0.419 12.971 1.00 15.11 278 ASP A O 1
ATOM 2164 N N . LEU A 1 279 ? -3.548 0.347 11.125 1.00 14.91 279 LEU A N 1
ATOM 2165 C CA . LEU A 1 279 ? -2.307 0.100 11.850 1.00 16.56 279 LEU A CA 1
ATOM 2166 C C . LEU A 1 279 ? -1.111 0.664 11.076 1.00 16.89 279 LEU A C 1
ATOM 2167 O O . LEU A 1 279 ? -1.070 0.574 9.856 1.00 16.65 279 LEU A O 1
ATOM 2172 N N . ALA A 1 280 ? -0.154 1.273 11.774 1.00 13.47 280 ALA A N 1
ATOM 2173 C CA . ALA A 1 280 ? 1.022 1.795 11.098 1.00 13.27 280 ALA A CA 1
ATOM 2174 C C . ALA A 1 280 ? 2.217 1.593 12.008 1.00 14.71 280 ALA A C 1
ATOM 2175 O O . ALA A 1 280 ? 2.070 1.310 13.210 1.00 12.85 280 ALA A O 1
ATOM 2177 N N A THR A 1 281 ? 3.402 1.743 11.424 0.55 13.61 281 THR A N 1
ATOM 2178 N N B THR A 1 281 ? 3.406 1.756 11.445 0.45 14.14 281 THR A N 1
ATOM 2179 C CA A THR A 1 281 ? 4.655 1.529 12.131 0.55 14.00 281 THR A CA 1
ATOM 2180 C CA B THR A 1 281 ? 4.622 1.549 12.205 0.45 15.07 281 THR A CA 1
ATOM 2181 C C A THR A 1 281 ? 5.705 2.546 11.709 0.55 14.43 281 THR A C 1
ATOM 2182 C C B THR A 1 281 ? 5.704 2.512 11.721 0.45 14.85 281 THR A C 1
ATOM 2183 O O A THR A 1 281 ? 5.604 3.139 10.633 0.55 13.17 281 THR A O 1
ATOM 2184 O O B THR A 1 281 ? 5.620 3.036 10.610 0.45 13.55 281 THR A O 1
ATOM 2191 N N . LYS A 1 282 ? 6.703 2.757 12.568 1.00 14.43 282 LYS A N 1
ATOM 2192 C CA . LYS A 1 282 ? 7.814 3.652 12.227 1.00 14.41 282 LYS A CA 1
ATOM 2193 C C . LYS A 1 282 ? 9.022 2.782 11.981 1.00 13.65 282 LYS A C 1
ATOM 2194 O O . LYS A 1 282 ? 9.157 1.720 12.586 1.00 15.07 282 LYS A O 1
ATOM 2200 N N . VAL A 1 283 ? 9.902 3.246 11.106 1.00 14.09 283 VAL A N 1
ATOM 2201 C CA . VAL A 1 283 ? 11.125 2.542 10.798 1.00 14.84 283 VAL A CA 1
ATOM 2202 C C . VAL A 1 283 ? 12.227 3.577 10.568 1.00 15.68 283 VAL A C 1
ATOM 2203 O O . VAL A 1 283 ? 11.941 4.767 10.419 1.00 18.35 283 VAL A O 1
ATOM 2207 N N . VAL A 1 284 ? 13.479 3.123 10.597 1.00 17.04 284 VAL A N 1
ATOM 2208 C CA . VAL A 1 284 ? 14.622 3.977 10.303 1.00 18.02 284 VAL A CA 1
ATOM 2209 C C . VAL A 1 284 ? 15.428 3.252 9.240 1.00 19.47 284 VAL A C 1
ATOM 2210 O O . VAL A 1 284 ? 15.363 2.040 9.119 1.00 19.23 284 VAL A O 1
ATOM 2214 N N . ARG A 1 285 ? 16.180 3.997 8.447 1.00 21.65 285 ARG A N 1
ATOM 2215 C CA . ARG A 1 285 ? 16.965 3.364 7.401 1.00 26.24 285 ARG A CA 1
ATOM 2216 C C . ARG A 1 285 ? 18.059 2.436 7.908 1.00 27.45 285 ARG A C 1
ATOM 2217 O O . ARG A 1 285 ? 18.850 2.802 8.778 1.00 28.03 285 ARG A O 1
ATOM 2221 N N . LYS A 1 286 ? 18.082 1.217 7.379 1.00 29.63 286 LYS A N 1
ATOM 2222 C CA . LYS A 1 286 ? 19.138 0.267 7.709 1.00 33.48 286 LYS A CA 1
ATOM 2223 C C . LYS A 1 286 ? 20.226 0.639 6.693 1.00 37.06 286 LYS A C 1
ATOM 2224 O O . LYS A 1 286 ? 19.991 0.545 5.479 1.00 37.44 286 LYS A O 1
ATOM 2230 N N . ARG A 1 287 ? 21.393 1.077 7.160 1.00 39.36 287 ARG A N 1
ATOM 2231 C CA . ARG A 1 287 ? 22.466 1.451 6.228 1.00 42.96 287 ARG A CA 1
ATOM 2232 C C . ARG A 1 287 ? 23.480 0.339 5.969 1.00 44.38 287 ARG A C 1
ATOM 2233 O O . ARG A 1 287 ? 24.006 0.218 4.863 1.00 44.59 287 ARG A O 1
ATOM 2237 N N . ASP A 1 288 ? 23.763 -0.470 6.984 1.00 47.34 288 ASP A N 1
ATOM 2238 C CA . ASP A 1 288 ? 24.714 -1.566 6.822 1.00 48.71 288 ASP A CA 1
ATOM 2239 C C . ASP A 1 288 ? 23.960 -2.888 6.725 1.00 49.92 288 ASP A C 1
ATOM 2240 O O . ASP A 1 288 ? 23.271 -3.289 7.668 1.00 49.49 288 ASP A O 1
ATOM 2242 N N . ALA A 1 289 ? 24.093 -3.556 5.580 1.00 50.60 289 ALA A N 1
ATOM 2243 C CA . ALA A 1 289 ? 23.428 -4.834 5.340 1.00 51.36 289 ALA A CA 1
ATOM 2244 C C . ALA A 1 289 ? 23.685 -5.824 6.479 1.00 51.28 289 ALA A C 1
ATOM 2245 O O . ALA A 1 289 ? 23.000 -6.843 6.602 1.00 51.11 289 ALA A O 1
ATOM 2247 N N . ASN A 1 290 ? 24.670 -5.505 7.313 1.00 50.51 290 ASN A N 1
ATOM 2248 C CA . ASN A 1 290 ? 25.038 -6.348 8.436 1.00 49.49 290 ASN A CA 1
ATOM 2249 C C . ASN A 1 290 ? 24.323 -5.998 9.744 1.00 48.65 290 ASN A C 1
ATOM 2250 O O . ASN A 1 290 ? 24.324 -6.802 10.680 1.00 47.99 290 ASN A O 1
ATOM 2252 N N A GLU A 1 291 ? 23.705 -4.820 9.804 0.50 48.35 291 GLU A N 1
ATOM 2253 N N B GLU A 1 291 ? 23.722 -4.811 9.819 0.50 48.18 291 GLU A N 1
ATOM 2254 C CA A GLU A 1 291 ? 22.996 -4.393 11.010 0.50 47.52 291 GLU A CA 1
ATOM 2255 C CA B GLU A 1 291 ? 23.043 -4.419 11.051 0.50 47.18 291 GLU A CA 1
ATOM 2256 C C A GLU A 1 291 ? 22.025 -5.471 11.495 0.50 47.14 291 GLU A C 1
ATOM 2257 C C B GLU A 1 291 ? 22.053 -5.483 11.496 0.50 46.93 291 GLU A C 1
ATOM 2258 O O A GLU A 1 291 ? 21.249 -6.016 10.712 0.50 46.98 291 GLU A O 1
ATOM 2259 O O B GLU A 1 291 ? 21.292 -6.024 10.694 0.50 46.82 291 GLU A O 1
ATOM 2270 N N . SER A 1 292 ? 22.073 -5.776 12.790 1.00 47.12 292 SER A N 1
ATOM 2271 C CA . SER A 1 292 ? 21.193 -6.780 13.366 1.00 46.16 292 SER A CA 1
ATOM 2272 C C . SER A 1 292 ? 19.902 -6.145 13.857 1.00 45.16 292 SER A C 1
ATOM 2273 O O . SER A 1 292 ? 19.810 -5.731 15.020 1.00 46.14 292 SER A O 1
ATOM 2275 N N . VAL A 1 293 ? 18.907 -6.068 12.970 1.00 42.60 293 VAL A N 1
ATOM 2276 C CA . VAL A 1 293 ? 17.609 -5.473 13.310 1.00 38.65 293 VAL A CA 1
ATOM 2277 C C . VAL A 1 293 ? 16.470 -6.071 12.478 1.00 35.95 293 VAL A C 1
ATOM 2278 O O . VAL A 1 293 ? 16.695 -6.539 11.361 1.00 36.65 293 VAL A O 1
ATOM 2282 N N . GLY A 1 294 ? 15.255 -6.066 13.028 1.00 32.08 294 GLY A N 1
ATOM 2283 C CA . GLY A 1 294 ? 14.101 -6.589 12.298 1.00 27.75 294 GLY A CA 1
ATOM 2284 C C . GLY A 1 294 ? 13.728 -5.686 11.132 1.00 23.94 294 GLY A C 1
ATOM 2285 O O . GLY A 1 294 ? 13.910 -4.466 11.207 1.00 24.15 294 GLY A O 1
ATOM 2286 N N . LEU A 1 295 ? 13.207 -6.267 10.054 1.00 21.89 295 LEU A N 1
ATOM 2287 C CA . LEU A 1 295 ? 12.832 -5.480 8.884 1.00 20.80 295 LEU A CA 1
ATOM 2288 C C . LEU A 1 295 ? 11.363 -5.627 8.542 1.00 18.70 295 LEU A C 1
ATOM 2289 O O . LEU A 1 295 ? 10.811 -6.710 8.598 1.00 18.48 295 LEU A O 1
ATOM 2294 N N A ILE A 1 296 ? 10.737 -4.514 8.184 0.55 18.64 296 ILE A N 1
ATOM 2295 N N B ILE A 1 296 ? 10.731 -4.524 8.174 0.45 18.47 296 ILE A N 1
ATOM 2296 C CA A ILE A 1 296 ? 9.338 -4.517 7.789 0.55 17.91 296 ILE A CA 1
ATOM 2297 C CA B ILE A 1 296 ? 9.326 -4.552 7.809 0.45 17.55 296 ILE A CA 1
ATOM 2298 C C A ILE A 1 296 ? 9.328 -4.748 6.282 0.55 18.82 296 ILE A C 1
ATOM 2299 C C B ILE A 1 296 ? 9.275 -4.718 6.292 0.45 18.63 296 ILE A C 1
ATOM 2300 O O A ILE A 1 296 ? 9.926 -3.976 5.522 0.55 19.00 296 ILE A O 1
ATOM 2301 O O B ILE A 1 296 ? 9.789 -3.881 5.539 0.45 19.00 296 ILE A O 1
ATOM 2310 N N . VAL A 1 297 ? 8.660 -5.814 5.854 1.00 17.88 297 VAL A N 1
ATOM 2311 C CA . VAL A 1 297 ? 8.590 -6.144 4.436 1.00 19.94 297 VAL A CA 1
ATOM 2312 C C . VAL A 1 297 ? 7.206 -6.606 4.007 1.00 21.13 297 VAL A C 1
ATOM 2313 O O . VAL A 1 297 ? 6.289 -6.713 4.826 1.00 17.80 297 VAL A O 1
ATOM 2317 N N . LEU A 1 298 ? 7.063 -6.874 2.711 1.00 20.43 298 LEU A N 1
ATOM 2318 C CA . LEU A 1 298 ? 5.820 -7.424 2.194 1.00 21.19 298 LEU A CA 1
ATOM 2319 C C . LEU A 1 298 ? 6.105 -8.902 1.995 1.00 22.46 298 LEU A C 1
ATOM 2320 O O . LEU A 1 298 ? 7.117 -9.264 1.381 1.00 21.69 298 LEU A O 1
ATOM 2325 N N . ASP A 1 299 ? 5.258 -9.764 2.550 1.00 19.54 299 ASP A N 1
ATOM 2326 C CA . ASP A 1 299 ? 5.437 -11.194 2.355 1.00 20.75 299 ASP A CA 1
ATOM 2327 C C . ASP A 1 299 ? 4.717 -11.425 1.017 1.00 21.85 299 ASP A C 1
ATOM 2328 O O . ASP A 1 299 ? 3.503 -11.265 0.923 1.00 20.70 299 ASP A O 1
ATOM 2333 N N . GLN A 1 300 ? 5.464 -11.757 -0.027 1.00 24.25 300 GLN A N 1
ATOM 2334 C CA . GLN A 1 300 ? 4.845 -11.948 -1.331 1.00 26.40 300 GLN A CA 1
ATOM 2335 C C . GLN A 1 300 ? 3.928 -13.146 -1.435 1.00 27.44 300 GLN A C 1
ATOM 2336 O O . GLN A 1 300 ? 3.032 -13.174 -2.282 1.00 28.43 300 GLN A O 1
ATOM 2342 N N . ASP A 1 301 ? 4.129 -14.137 -0.580 1.00 26.62 301 ASP A N 1
ATOM 2343 C CA . ASP A 1 301 ? 3.291 -15.312 -0.651 1.00 28.44 301 ASP A CA 1
ATOM 2344 C C . ASP A 1 301 ? 1.856 -15.045 -0.225 1.00 28.25 301 ASP A C 1
ATOM 2345 O O . ASP A 1 301 ? 0.925 -15.508 -0.885 1.00 26.33 301 ASP A O 1
ATOM 2350 N N . ASN A 1 302 ? 1.653 -14.281 0.848 1.00 24.70 302 ASN A N 1
ATOM 2351 C CA . ASN A 1 302 ? 0.287 -13.988 1.246 1.00 22.80 302 ASN A CA 1
ATOM 2352 C C . ASN A 1 302 ? -0.092 -12.523 1.003 1.00 21.12 302 ASN A C 1
ATOM 2353 O O . ASN A 1 302 ? -1.197 -12.105 1.336 1.00 21.90 302 ASN A O 1
ATOM 2358 N N . GLN A 1 303 ? 0.820 -11.766 0.390 1.00 20.33 303 GLN A N 1
ATOM 2359 C CA . GLN A 1 303 ? 0.606 -10.347 0.069 1.00 20.30 303 GLN A CA 1
ATOM 2360 C C . GLN A 1 303 ? 0.188 -9.519 1.283 1.00 20.21 303 GLN A C 1
ATOM 2361 O O . GLN A 1 303 ? -0.692 -8.663 1.193 1.00 22.36 303 GLN A O 1
ATOM 2367 N N . LYS A 1 304 ? 0.849 -9.770 2.407 1.00 18.69 304 LYS A N 1
ATOM 2368 C CA . LYS A 1 304 ? 0.553 -9.065 3.662 1.00 18.35 304 LYS A CA 1
ATOM 2369 C C . LYS A 1 304 ? 1.843 -8.482 4.256 1.00 17.59 304 LYS A C 1
ATOM 2370 O O . LYS A 1 304 ? 2.935 -8.996 4.002 1.00 17.08 304 LYS A O 1
ATOM 2376 N N . PRO A 1 305 ? 1.735 -7.376 5.029 1.00 17.04 305 PRO A N 1
ATOM 2377 C CA . PRO A 1 305 ? 2.923 -6.769 5.637 1.00 16.32 305 PRO A CA 1
ATOM 2378 C C . PRO A 1 305 ? 3.366 -7.627 6.827 1.00 15.60 305 PRO A C 1
ATOM 2379 O O . PRO A 1 305 ? 2.543 -8.296 7.464 1.00 15.73 305 PRO A O 1
ATOM 2383 N N . CYS A 1 306 ? 4.662 -7.626 7.123 1.00 16.79 306 CYS A N 1
ATOM 2384 C CA . CYS A 1 306 ? 5.146 -8.410 8.249 1.00 17.69 306 CYS A CA 1
ATOM 2385 C C . CYS A 1 306 ? 6.555 -7.988 8.641 1.00 18.37 306 CYS A C 1
ATOM 2386 O O . CYS A 1 306 ? 7.205 -7.202 7.934 1.00 17.51 306 CYS A O 1
ATOM 2389 N N . VAL A 1 307 ? 7.005 -8.486 9.791 1.00 18.82 307 VAL A N 1
ATOM 2390 C CA . VAL A 1 307 ? 8.343 -8.181 10.284 1.00 19.24 307 VAL A CA 1
ATOM 2391 C C . VAL A 1 307 ? 9.195 -9.446 10.252 1.00 22.57 307 VAL A C 1
ATOM 2392 O O . VAL A 1 307 ? 8.769 -10.485 10.751 1.00 23.43 307 VAL A O 1
ATOM 2396 N N . ILE A 1 308 ? 10.395 -9.357 9.674 1.00 24.92 308 ILE A N 1
ATOM 2397 C CA . ILE A 1 308 ? 11.291 -10.515 9.597 1.00 27.49 308 ILE A CA 1
ATOM 2398 C C . ILE A 1 308 ? 12.603 -10.183 10.292 1.00 31.70 308 ILE A C 1
ATOM 2399 O O . ILE A 1 308 ? 13.076 -9.040 10.245 1.00 29.39 308 ILE A O 1
ATOM 2404 N N . GLU A 1 309 ? 13.186 -11.181 10.945 1.00 33.22 309 GLU A N 1
ATOM 2405 C CA . GLU A 1 309 ? 14.445 -10.975 11.640 1.00 39.21 309 GLU A CA 1
ATOM 2406 C C . GLU A 1 309 ? 15.604 -11.171 10.664 1.00 42.51 309 GLU A C 1
ATOM 2407 O O . GLU A 1 309 ? 15.462 -11.848 9.637 1.00 41.94 309 GLU A O 1
ATOM 2410 N N . TYR A 1 310 ? 16.742 -10.556 10.978 1.00 47.39 310 TYR A N 1
ATOM 2411 C CA . TYR A 1 310 ? 17.933 -10.639 10.134 1.00 51.63 310 TYR A CA 1
ATOM 2412 C C . TYR A 1 310 ? 18.227 -12.071 9.660 1.00 54.26 310 TYR A C 1
ATOM 2413 O O . TYR A 1 310 ? 18.677 -12.283 8.534 1.00 56.25 310 TYR A O 1
ATOM 2415 N N . SER A 1 311 ? 17.955 -13.044 10.523 1.00 56.78 311 SER A N 1
ATOM 2416 C CA . SER A 1 311 ? 18.188 -14.456 10.229 1.00 58.72 311 SER A CA 1
ATOM 2417 C C . SER A 1 311 ? 17.398 -15.000 9.035 1.00 60.74 311 SER A C 1
ATOM 2418 O O . SER A 1 311 ? 17.924 -15.765 8.223 1.00 60.80 311 SER A O 1
ATOM 2421 N N . GLU A 1 312 ? 16.134 -14.605 8.941 1.00 62.58 312 GLU A N 1
ATOM 2422 C CA . GLU A 1 312 ? 15.251 -15.070 7.877 1.00 64.13 312 GLU A CA 1
ATOM 2423 C C . GLU A 1 312 ? 15.591 -14.570 6.475 1.00 65.49 312 GLU A C 1
ATOM 2424 O O . GLU A 1 312 ? 14.897 -14.909 5.514 1.00 65.31 312 GLU A O 1
ATOM 2430 N N . ILE A 1 313 ? 16.649 -13.769 6.353 1.00 66.88 313 ILE A N 1
ATOM 2431 C CA . ILE A 1 313 ? 17.060 -13.242 5.048 1.00 67.86 313 ILE A CA 1
ATOM 2432 C C . ILE A 1 313 ? 18.460 -13.713 4.647 1.00 68.49 313 ILE A C 1
ATOM 2433 O O . ILE A 1 313 ? 19.361 -13.823 5.485 1.00 68.41 313 ILE A O 1
ATOM 2435 N N . SER A 1 314 ? 18.629 -13.992 3.357 1.00 69.31 314 SER A N 1
ATOM 2436 C CA . SER A 1 314 ? 19.910 -14.441 2.823 1.00 69.51 314 SER A CA 1
ATOM 2437 C C . SER A 1 314 ? 20.860 -13.253 2.753 1.00 69.77 314 SER A C 1
ATOM 2438 O O . SER A 1 314 ? 20.426 -12.116 2.566 1.00 69.82 314 SER A O 1
ATOM 2440 N N . GLN A 1 315 ? 22.153 -13.512 2.910 1.00 70.08 315 GLN A N 1
ATOM 2441 C CA . GLN A 1 315 ? 23.140 -12.440 2.850 1.00 69.88 315 GLN A CA 1
ATOM 2442 C C . GLN A 1 315 ? 22.955 -11.690 1.535 1.00 69.14 315 GLN A C 1
ATOM 2443 O O . GLN A 1 315 ? 23.129 -10.472 1.470 1.00 69.56 315 GLN A O 1
ATOM 2445 N N . GLU A 1 316 ? 22.581 -12.426 0.494 1.00 68.36 316 GLU A N 1
ATOM 2446 C CA . GLU A 1 316 ? 22.364 -11.844 -0.828 1.00 67.58 316 GLU A CA 1
ATOM 2447 C C . GLU A 1 316 ? 21.246 -10.800 -0.817 1.00 66.74 316 GLU A C 1
ATOM 2448 O O . GLU A 1 316 ? 21.436 -9.670 -1.275 1.00 66.70 316 GLU A O 1
ATOM 2450 N N . LEU A 1 317 ? 20.080 -11.183 -0.301 1.00 64.91 317 LEU A N 1
ATOM 2451 C CA . LEU A 1 317 ? 18.943 -10.269 -0.238 1.00 62.43 317 LEU A CA 1
ATOM 2452 C C . LEU A 1 317 ? 19.230 -9.123 0.721 1.00 60.42 317 LEU A C 1
ATOM 2453 O O . LEU A 1 317 ? 18.782 -7.996 0.504 1.00 60.23 317 LEU A O 1
ATOM 2458 N N . ALA A 1 318 ? 19.976 -9.416 1.782 1.00 58.33 318 ALA A N 1
ATOM 2459 C CA . ALA A 1 318 ? 20.325 -8.397 2.765 1.00 56.60 318 ALA A CA 1
ATOM 2460 C C . ALA A 1 318 ? 21.245 -7.375 2.113 1.00 55.06 318 ALA A C 1
ATOM 2461 O O . ALA A 1 318 ? 21.203 -6.188 2.434 1.00 53.83 318 ALA A O 1
ATOM 2463 N N . ASN A 1 319 ? 22.070 -7.847 1.183 1.00 53.14 319 ASN A N 1
ATOM 2464 C CA . ASN A 1 319 ? 23.008 -6.979 0.483 1.00 52.05 319 ASN A CA 1
ATOM 2465 C C . ASN A 1 319 ? 22.436 -6.404 -0.805 1.00 49.95 319 ASN A C 1
ATOM 2466 O O . ASN A 1 319 ? 22.906 -5.374 -1.292 1.00 49.68 319 ASN A O 1
ATOM 2471 N N . LYS A 1 320 ? 21.418 -7.062 -1.352 1.00 47.85 320 LYS A N 1
ATOM 2472 C CA . LYS A 1 320 ? 20.787 -6.594 -2.583 1.00 46.98 320 LYS A CA 1
ATOM 2473 C C . LYS A 1 320 ? 20.512 -5.098 -2.495 1.00 47.35 320 LYS A C 1
ATOM 2474 O O . LYS A 1 320 ? 19.961 -4.621 -1.504 1.00 47.70 320 LYS A O 1
ATOM 2477 N N . LYS A 1 321 ? 20.906 -4.355 -3.524 1.00 47.87 321 LYS A N 1
ATOM 2478 C CA . LYS A 1 321 ? 20.682 -2.915 -3.539 1.00 48.50 321 LYS A CA 1
ATOM 2479 C C . LYS A 1 321 ? 19.351 -2.618 -4.218 1.00 49.57 321 LYS A C 1
ATOM 2480 O O . LYS A 1 321 ? 18.793 -3.475 -4.897 1.00 50.12 321 LYS A O 1
ATOM 2483 N N . ASP A 1 322 ? 18.835 -1.410 -4.022 1.00 50.25 322 ASP A N 1
ATOM 2484 C CA . ASP A 1 322 ? 17.569 -1.027 -4.623 1.00 51.61 322 ASP A CA 1
ATOM 2485 C C . ASP A 1 322 ? 17.796 -0.718 -6.101 1.00 54.63 322 ASP A C 1
ATOM 2486 O O . ASP A 1 322 ? 18.716 0.019 -6.458 1.00 54.10 322 ASP A O 1
ATOM 2491 N N . PRO A 1 323 ? 16.954 -1.286 -6.979 1.00 56.86 323 PRO A N 1
ATOM 2492 C CA . PRO A 1 323 ? 17.034 -1.092 -8.430 1.00 58.54 323 PRO A CA 1
ATOM 2493 C C . PRO A 1 323 ? 16.918 0.364 -8.876 1.00 59.84 323 PRO A C 1
ATOM 2494 O O . PRO A 1 323 ? 17.464 0.749 -9.910 1.00 60.36 323 PRO A O 1
ATOM 2498 N N . GLN A 1 324 ? 16.212 1.173 -8.097 1.00 60.22 324 GLN A N 1
ATOM 2499 C CA . GLN A 1 324 ? 16.018 2.575 -8.447 1.00 61.03 324 GLN A CA 1
ATOM 2500 C C . GLN A 1 324 ? 16.985 3.534 -7.756 1.00 61.60 324 GLN A C 1
ATOM 2501 O O . GLN A 1 324 ? 16.835 4.751 -7.851 1.00 62.00 324 GLN A O 1
ATOM 2507 N N . ASP A 1 325 ? 17.981 2.978 -7.071 1.00 62.12 325 ASP A N 1
ATOM 2508 C CA . ASP A 1 325 ? 18.978 3.775 -6.364 1.00 62.40 325 ASP A CA 1
ATOM 2509 C C . ASP A 1 325 ? 19.976 2.808 -5.745 1.00 62.25 325 ASP A C 1
ATOM 2510 O O . ASP A 1 325 ? 19.869 2.466 -4.569 1.00 62.90 325 ASP A O 1
ATOM 2515 N N . SER A 1 326 ? 20.943 2.376 -6.550 1.00 61.27 326 SER A N 1
ATOM 2516 C CA . SER A 1 326 ? 21.965 1.413 -6.136 1.00 60.12 326 SER A CA 1
ATOM 2517 C C . SER A 1 326 ? 22.705 1.697 -4.828 1.00 58.68 326 SER A C 1
ATOM 2518 O O . SER A 1 326 ? 23.378 0.812 -4.299 1.00 58.51 326 SER A O 1
ATOM 2520 N N . SER A 1 327 ? 22.586 2.915 -4.307 1.00 57.38 327 SER A N 1
ATOM 2521 C CA . SER A 1 327 ? 23.276 3.269 -3.066 1.00 57.00 327 SER A CA 1
ATOM 2522 C C . SER A 1 327 ? 22.499 2.902 -1.797 1.00 56.32 327 SER A C 1
ATOM 2523 O O . SER A 1 327 ? 23.048 2.955 -0.695 1.00 57.12 327 SER A O 1
ATOM 2526 N N . LYS A 1 328 ? 21.227 2.538 -1.950 1.00 53.97 328 LYS A N 1
ATOM 2527 C CA . LYS A 1 328 ? 20.393 2.151 -0.809 1.00 51.08 328 LYS A CA 1
ATOM 2528 C C . LYS A 1 328 ? 20.138 0.640 -0.817 1.00 49.20 328 LYS A C 1
ATOM 2529 O O . LYS A 1 328 ? 20.139 0.015 -1.872 1.00 48.58 328 LYS A O 1
ATOM 2533 N N . LEU A 1 329 ? 19.935 0.042 0.353 1.00 46.59 329 LEU A N 1
ATOM 2534 C CA . LEU A 1 329 ? 19.650 -1.383 0.393 1.00 42.71 329 LEU A CA 1
ATOM 2535 C C . LEU A 1 329 ? 18.198 -1.568 -0.028 1.00 41.72 329 LEU A C 1
ATOM 2536 O O . LEU A 1 329 ? 17.367 -0.676 0.181 1.00 39.21 329 LEU A O 1
ATOM 2541 N N . PHE A 1 330 ? 17.907 -2.718 -0.633 1.00 38.24 330 PHE A N 1
ATOM 2542 C CA . PHE A 1 330 ? 16.561 -3.025 -1.091 1.00 36.67 330 PHE A CA 1
ATOM 2543 C C . PHE A 1 330 ? 15.603 -3.147 0.103 1.00 33.73 330 PHE A C 1
ATOM 2544 O O . PHE A 1 330 ? 14.512 -2.578 0.082 1.00 31.38 330 PHE A O 1
ATOM 2552 N N . LEU A 1 331 ? 16.015 -3.904 1.123 1.00 30.82 331 LEU A N 1
ATOM 2553 C CA . LEU A 1 331 ? 15.221 -4.073 2.342 1.00 31.39 331 LEU A CA 1
ATOM 2554 C C . LEU A 1 331 ? 15.923 -3.234 3.412 1.00 30.84 331 LEU A C 1
ATOM 2555 O O . LEU A 1 331 ? 16.916 -3.662 3.998 1.00 32.15 331 LEU A O 1
ATOM 2560 N N . ARG A 1 332 ? 15.410 -2.036 3.656 1.00 28.31 332 ARG A N 1
ATOM 2561 C CA . ARG A 1 332 ? 16.044 -1.145 4.611 1.00 27.91 332 ARG A CA 1
ATOM 2562 C C . ARG A 1 332 ? 15.129 -0.563 5.686 1.00 25.25 332 ARG A C 1
ATOM 2563 O O . ARG A 1 332 ? 15.535 0.350 6.404 1.00 25.10 332 ARG A O 1
ATOM 2571 N N . ALA A 1 333 ? 13.912 -1.086 5.809 1.00 22.68 333 ALA A N 1
ATOM 2572 C CA . ALA A 1 333 ? 12.968 -0.579 6.812 1.00 20.66 333 ALA A CA 1
ATOM 2573 C C . ALA A 1 333 ? 13.179 -1.214 8.182 1.00 19.89 333 ALA A C 1
ATOM 2574 O O . ALA A 1 333 ? 12.467 -2.151 8.541 1.00 21.18 333 ALA A O 1
ATOM 2576 N N . ALA A 1 334 ? 14.139 -0.694 8.952 1.00 17.43 334 ALA A N 1
ATOM 2577 C CA . ALA A 1 334 ? 14.437 -1.245 10.287 1.00 17.21 334 ALA A CA 1
ATOM 2578 C C . ALA A 1 334 ? 13.361 -0.914 11.332 1.00 16.45 334 ALA A C 1
ATOM 2579 O O . ALA A 1 334 ? 13.051 0.248 11.572 1.00 16.18 334 ALA A O 1
ATOM 2581 N N . ASN A 1 335 ? 12.814 -1.945 11.959 1.00 17.01 335 ASN A N 1
ATOM 2582 C CA . ASN A 1 335 ? 11.760 -1.788 12.967 1.00 17.93 335 ASN A CA 1
ATOM 2583 C C . ASN A 1 335 ? 12.223 -1.135 14.270 1.00 18.76 335 ASN A C 1
ATOM 2584 O O . ASN A 1 335 ? 13.154 -1.633 14.902 1.00 15.38 335 ASN A O 1
ATOM 2589 N N . ILE A 1 336 ? 11.613 -0.015 14.668 1.00 18.53 336 ILE A N 1
ATOM 2590 C CA . ILE A 1 336 ? 11.984 0.591 15.951 1.00 16.90 336 ILE A CA 1
ATOM 2591 C C . ILE A 1 336 ? 10.901 0.454 17.045 1.00 18.51 336 ILE A C 1
ATOM 2592 O O . ILE A 1 336 ? 10.869 1.226 18.016 1.00 18.00 336 ILE A O 1
ATOM 2597 N N . VAL A 1 337 ? 10.023 -0.535 16.877 1.00 20.11 337 VAL A N 1
ATOM 2598 C CA . VAL A 1 337 ? 8.979 -0.845 17.858 1.00 19.61 337 VAL A CA 1
ATOM 2599 C C . VAL A 1 337 ? 8.205 0.408 18.259 1.00 18.92 337 VAL A C 1
ATOM 2600 O O . VAL A 1 337 ? 8.181 0.799 19.424 1.00 18.88 337 VAL A O 1
ATOM 2604 N N . ASN A 1 338 ? 7.539 1.012 17.281 1.00 17.67 338 ASN A N 1
ATOM 2605 C CA . ASN A 1 338 ? 6.820 2.264 17.487 1.00 15.11 338 ASN A CA 1
ATOM 2606 C C . ASN A 1 338 ? 5.616 2.118 16.552 1.00 15.78 338 ASN A C 1
ATOM 2607 O O . ASN A 1 338 ? 5.744 2.256 15.336 1.00 14.63 338 ASN A O 1
ATOM 2612 N N A HIS A 1 339 ? 4.448 1.845 17.138 0.55 14.72 339 HIS A N 1
ATOM 2613 N N B HIS A 1 339 ? 4.446 1.846 17.122 0.45 14.82 339 HIS A N 1
ATOM 2614 C CA A HIS A 1 339 ? 3.222 1.601 16.376 0.55 13.91 339 HIS A CA 1
ATOM 2615 C CA B HIS A 1 339 ? 3.273 1.610 16.296 0.45 13.91 339 HIS A CA 1
ATOM 2616 C C A HIS A 1 339 ? 2.050 2.549 16.597 0.55 13.19 339 HIS A C 1
ATOM 2617 C C B HIS A 1 339 ? 2.026 2.445 16.612 0.45 13.12 339 HIS A C 1
ATOM 2618 O O A HIS A 1 339 ? 1.940 3.208 17.628 0.55 12.26 339 HIS A O 1
ATOM 2619 O O B HIS A 1 339 ? 1.856 2.944 17.722 0.45 11.44 339 HIS A O 1
ATOM 2632 N N . TYR A 1 340 ? 1.161 2.565 15.605 1.00 12.66 340 TYR A N 1
ATOM 2633 C CA . TYR A 1 340 ? -0.092 3.305 15.673 1.00 13.91 340 TYR A CA 1
ATOM 2634 C C . TYR A 1 340 ? -1.189 2.241 15.501 1.00 13.75 340 TYR A C 1
ATOM 2635 O O . TYR A 1 340 ? -1.035 1.322 14.684 1.00 14.55 340 TYR A O 1
ATOM 2644 N N . TYR A 1 341 ? -2.267 2.348 16.277 1.00 13.55 341 TYR A N 1
ATOM 2645 C CA . TYR A 1 341 ? -3.428 1.468 16.135 1.00 14.02 341 TYR A CA 1
ATOM 2646 C C . TYR A 1 341 ? -4.677 2.315 16.279 1.00 14.12 341 TYR A C 1
ATOM 2647 O O . TYR A 1 341 ? -4.707 3.219 17.107 1.00 14.05 341 TYR A O 1
ATOM 2656 N N . SER A 1 342 ? -5.714 2.031 15.494 1.00 13.74 342 SER A N 1
ATOM 2657 C CA . SER A 1 342 ? -6.969 2.747 15.681 1.00 15.09 342 SER A CA 1
ATOM 2658 C C . SER A 1 342 ? -7.731 1.919 16.726 1.00 13.89 342 SER A C 1
ATOM 2659 O O . SER A 1 342 ? -7.645 0.693 16.747 1.00 14.17 342 SER A O 1
ATOM 2662 N N . VAL A 1 343 ? -8.461 2.570 17.618 1.00 14.57 343 VAL A N 1
ATOM 2663 C CA . VAL A 1 343 ? -9.209 1.831 18.641 1.00 14.07 343 VAL A CA 1
ATOM 2664 C C . VAL A 1 343 ? -10.297 0.966 18.001 1.00 14.88 343 VAL A C 1
ATOM 2665 O O . VAL A 1 343 ? -10.645 -0.111 18.504 1.00 14.37 343 VAL A O 1
ATOM 2669 N N . GLU A 1 344 ? -10.839 1.424 16.879 1.00 16.06 344 GLU A N 1
ATOM 2670 C CA . GLU A 1 344 ? -11.856 0.629 16.170 1.00 16.80 344 GLU A CA 1
ATOM 2671 C C . GLU A 1 344 ? -11.252 -0.731 15.752 1.00 16.23 344 GLU A C 1
ATOM 2672 O O . GLU A 1 344 ? -11.871 -1.792 15.898 1.00 15.58 344 GLU A O 1
ATOM 2678 N N . PHE A 1 345 ? -10.032 -0.690 15.226 1.00 14.59 345 PHE A N 1
ATOM 2679 C CA . PHE A 1 345 ? -9.343 -1.906 14.799 1.00 12.74 345 PHE A CA 1
ATOM 2680 C C . PHE A 1 345 ? -9.069 -2.792 16.030 1.00 13.50 345 PHE A C 1
ATOM 2681 O O . PHE A 1 345 ? -9.256 -4.019 15.978 1.00 12.54 345 PHE A O 1
ATOM 2689 N N . LEU A 1 346 ? -8.633 -2.186 17.143 1.00 12.82 346 LEU A N 1
ATOM 2690 C CA . LEU A 1 346 ? -8.368 -2.969 18.360 1.00 14.02 346 LEU A CA 1
ATOM 2691 C C . LEU A 1 346 ? -9.630 -3.670 18.871 1.00 14.50 346 LEU A C 1
ATOM 2692 O O . LEU A 1 346 ? -9.574 -4.836 19.280 1.00 13.35 346 LEU A O 1
ATOM 2697 N N . ASN A 1 347 ? -10.762 -2.967 18.862 1.00 13.33 347 ASN A N 1
ATOM 2698 C CA . ASN A 1 347 ? -12.019 -3.580 19.326 1.00 15.14 347 ASN A CA 1
ATOM 2699 C C . ASN A 1 347 ? -12.355 -4.806 18.493 1.00 16.17 347 ASN A C 1
ATOM 2700 O O . ASN A 1 347 ? -12.794 -5.840 19.006 1.00 16.55 347 ASN A O 1
ATOM 2705 N N . LYS A 1 348 ? -12.148 -4.682 17.191 1.00 16.16 348 LYS A N 1
ATOM 2706 C CA . LYS A 1 348 ? -12.434 -5.780 16.289 1.00 17.56 348 LYS A CA 1
ATOM 2707 C C . LYS A 1 348 ? -11.453 -6.948 16.374 1.00 17.68 348 LYS A C 1
ATOM 2708 O O . LYS A 1 348 ? -11.871 -8.105 16.406 1.00 17.75 348 LYS A O 1
ATOM 2714 N N . MET A 1 349 ? -10.152 -6.656 16.452 1.00 15.75 349 MET A N 1
ATOM 2715 C CA . MET A 1 349 ? -9.150 -7.729 16.392 1.00 16.89 349 MET A CA 1
ATOM 2716 C C . MET A 1 349 ? -8.594 -8.340 17.686 1.00 16.92 349 MET A C 1
ATOM 2717 O O . MET A 1 349 ? -8.206 -9.511 17.660 1.00 17.33 349 MET A O 1
ATOM 2722 N N . ILE A 1 350 ? -8.568 -7.613 18.798 1.00 15.50 350 ILE A N 1
ATOM 2723 C CA . ILE A 1 350 ? -8.004 -8.198 20.014 1.00 16.72 350 ILE A CA 1
ATOM 2724 C C . ILE A 1 350 ? -8.581 -9.581 20.389 1.00 18.86 350 ILE A C 1
ATOM 2725 O O . ILE A 1 350 ? -7.825 -10.505 20.705 1.00 19.82 350 ILE A O 1
ATOM 2730 N N . PRO A 1 351 ? -9.912 -9.754 20.329 1.00 19.58 351 PRO A N 1
ATOM 2731 C CA . PRO A 1 351 ? -10.471 -11.069 20.682 1.00 21.75 351 PRO A CA 1
ATOM 2732 C C . PRO A 1 351 ? -9.945 -12.180 19.750 1.00 23.25 351 PRO A C 1
ATOM 2733 O O . PRO A 1 351 ? -9.741 -13.320 20.180 1.00 22.33 351 PRO A O 1
ATOM 2737 N N . LYS A 1 352 ? -9.726 -11.836 18.481 1.00 24.24 352 LYS A N 1
ATOM 2738 C CA . LYS A 1 352 ? -9.203 -12.787 17.497 1.00 23.76 352 LYS A CA 1
ATOM 2739 C C . LYS A 1 352 ? -7.736 -13.110 17.803 1.00 23.98 352 LYS A C 1
ATOM 2740 O O . LYS A 1 352 ? -7.353 -14.273 17.879 1.00 22.23 352 LYS A O 1
ATOM 2746 N N . TRP A 1 353 ? -6.923 -12.073 17.980 1.00 20.52 353 TRP A N 1
ATOM 2747 C CA . TRP A 1 353 ? -5.494 -12.245 18.244 1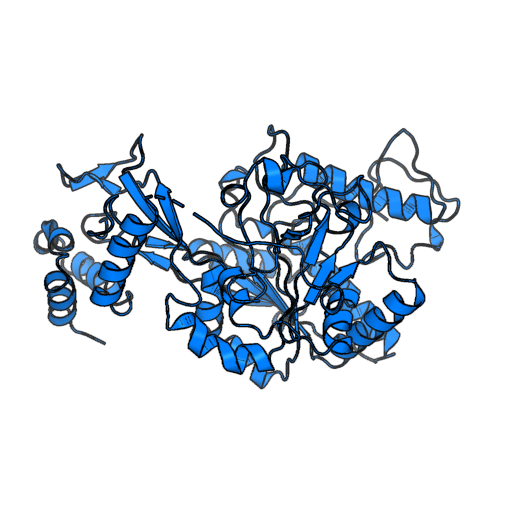.00 19.83 353 TRP A CA 1
ATOM 2748 C C . TRP A 1 353 ? -5.117 -13.074 19.446 1.00 21.09 353 TRP A C 1
ATOM 2749 O O . TRP A 1 353 ? -4.194 -13.893 19.369 1.00 21.40 353 TRP A O 1
ATOM 2760 N N . ILE A 1 354 ? -5.806 -12.852 20.561 1.00 19.19 354 ILE A N 1
ATOM 2761 C CA . ILE A 1 354 ? -5.481 -13.572 21.792 1.00 22.51 354 ILE A CA 1
ATOM 2762 C C . ILE A 1 354 ? -6.044 -14.992 21.874 1.00 24.53 354 ILE A C 1
ATOM 2763 O O . ILE A 1 354 ? -5.789 -15.700 22.840 1.00 25.26 354 ILE A O 1
ATOM 2768 N N . SER A 1 355 ? -6.783 -15.410 20.855 1.00 26.25 355 SER A N 1
ATOM 2769 C CA . SER A 1 355 ? -7.384 -16.739 20.873 1.00 29.45 355 SER A CA 1
ATOM 2770 C C . SER A 1 355 ? -6.745 -17.760 19.949 1.00 31.94 355 SER A C 1
ATOM 2771 O O . SER A 1 355 ? -7.256 -18.870 19.854 1.00 33.21 355 SER A O 1
ATOM 2774 N N . SER A 1 356 ? -5.647 -17.414 19.275 1.00 31.77 356 SER A N 1
ATOM 2775 C CA . SER A 1 356 ? -5.021 -18.358 18.349 1.00 33.07 356 SER A CA 1
ATOM 2776 C C . SER A 1 356 ? -3.552 -18.094 17.999 1.00 32.73 356 SER A C 1
ATOM 2777 O O . SER A 1 356 ? -3.135 -16.945 17.853 1.00 33.39 356 SER A O 1
ATOM 2780 N N . GLN A 1 357 ? -2.784 -19.175 17.848 1.00 29.80 357 GLN A N 1
ATOM 2781 C CA . GLN A 1 357 ? -1.356 -19.108 17.505 1.00 27.99 357 GLN A CA 1
ATOM 2782 C C . GLN A 1 357 ? -1.157 -18.546 16.115 1.00 27.26 357 GLN A C 1
ATOM 2783 O O . GLN A 1 357 ? -0.046 -18.228 15.714 1.00 27.56 357 GLN A O 1
ATOM 2789 N N . LYS A 1 358 ? -2.239 -18.464 15.358 1.00 27.38 358 LYS A N 1
ATOM 2790 C CA . LYS A 1 358 ? -2.171 -17.939 14.002 1.00 26.29 358 LYS A CA 1
ATOM 2791 C C . LYS A 1 358 ? -1.622 -16.518 13.986 1.00 26.07 358 LYS A C 1
ATOM 2792 O O . LYS A 1 358 ? -0.843 -16.154 13.103 1.00 23.83 358 LYS A O 1
ATOM 2796 N N . TYR A 1 359 ? -2.036 -15.722 14.972 1.00 23.75 359 TYR A N 1
ATOM 2797 C CA . TYR A 1 359 ? -1.632 -14.311 15.074 1.00 22.98 359 TYR A CA 1
ATOM 2798 C C . TYR A 1 359 ? -0.513 -14.039 16.075 1.00 19.12 359 TYR A C 1
ATOM 2799 O O . TYR A 1 359 ? 0.252 -13.091 15.917 1.00 22.46 359 TYR A O 1
ATOM 2808 N N . LEU A 1 360 ? -0.458 -14.825 17.136 1.00 18.16 360 LEU A N 1
ATOM 2809 C CA . LEU A 1 360 ? 0.556 -14.645 18.171 1.00 16.70 360 LEU A CA 1
ATOM 2810 C C . LEU A 1 360 ? 1.221 -15.974 18.507 1.00 18.37 360 LEU A C 1
ATOM 2811 O O . LEU A 1 360 ? 0.998 -16.557 19.578 1.00 18.28 360 LEU A O 1
ATOM 2816 N N . PRO A 1 361 ? 2.045 -16.482 17.584 1.00 20.29 361 PRO A N 1
ATOM 2817 C CA . PRO A 1 361 ? 2.731 -17.756 17.835 1.00 21.37 361 PRO A CA 1
ATOM 2818 C C . PRO A 1 361 ? 3.787 -17.611 18.930 1.00 21.62 361 PRO A C 1
ATOM 2819 O O . PRO A 1 361 ? 4.367 -16.543 19.110 1.00 21.68 361 PRO A O 1
ATOM 2823 N N . PHE A 1 362 ? 4.037 -18.689 19.658 1.00 20.61 362 PHE A N 1
ATOM 2824 C CA . PHE A 1 362 ? 5.053 -18.657 20.695 1.00 21.34 362 PHE A CA 1
ATOM 2825 C C . PHE A 1 362 ? 6.448 -18.725 20.063 1.00 23.00 362 PHE A C 1
ATOM 2826 O O . PHE A 1 362 ? 6.706 -19.525 19.163 1.00 23.02 362 PHE A O 1
ATOM 2834 N N . HIS A 1 363 ? 7.328 -17.863 20.541 1.00 19.65 363 HIS A N 1
ATOM 2835 C CA . HIS A 1 363 ? 8.689 -17.841 20.132 1.00 21.54 363 HIS A CA 1
ATOM 2836 C C . HIS A 1 363 ? 9.395 -18.507 21.266 1.00 22.60 363 HIS A C 1
ATOM 2837 O O . HIS A 1 363 ? 9.075 -18.241 22.419 1.00 20.71 363 HIS A O 1
ATOM 2844 N N . ILE A 1 364 ? 10.337 -19.388 20.947 1.00 25.47 364 ILE A N 1
ATOM 2845 C CA . ILE A 1 364 ? 11.062 -20.166 21.949 1.00 26.23 364 ILE A CA 1
ATOM 2846 C C . ILE A 1 364 ? 12.459 -19.653 22.263 1.00 26.97 364 ILE A C 1
ATOM 2847 O O . ILE A 1 364 ? 13.248 -19.378 21.363 1.00 27.72 364 ILE A O 1
ATOM 2852 N N . ALA A 1 365 ? 12.784 -19.546 23.546 1.00 26.04 365 ALA A N 1
ATOM 2853 C CA . ALA A 1 365 ? 14.116 -19.104 23.929 1.00 27.18 365 ALA A CA 1
ATOM 2854 C C . ALA A 1 365 ? 14.753 -20.068 24.940 1.00 27.06 365 ALA A C 1
ATOM 2855 O O . ALA A 1 365 ? 14.218 -20.276 26.035 1.00 23.43 365 ALA A O 1
ATOM 2857 N N . LYS A 1 366 ? 15.891 -20.651 24.565 1.00 26.50 366 LYS A N 1
ATOM 2858 C CA . LYS A 1 366 ? 16.611 -21.569 25.447 1.00 28.01 366 LYS A CA 1
ATOM 2859 C C . LYS A 1 366 ? 17.283 -20.711 26.487 1.00 29.11 366 LYS A C 1
ATOM 2860 O O . LYS A 1 366 ? 17.987 -19.760 26.148 1.00 30.23 366 LYS A O 1
ATOM 2866 N N . LYS A 1 367 ? 17.097 -21.066 27.753 1.00 27.82 367 LYS A N 1
ATOM 2867 C CA . LYS A 1 367 ? 17.648 -20.299 28.846 1.00 27.62 367 LYS A CA 1
ATOM 2868 C C . LYS A 1 367 ? 18.217 -21.158 29.966 1.00 27.04 367 LYS A C 1
ATOM 2869 O O . LYS A 1 367 ? 17.914 -22.348 30.077 1.00 23.97 367 LYS A O 1
ATOM 2875 N N . LYS A 1 368 ? 19.062 -20.535 30.777 1.00 26.85 368 LYS A N 1
ATOM 2876 C CA . LYS A 1 368 ? 19.599 -21.156 31.946 1.00 28.71 368 LYS A CA 1
ATOM 2877 C C . LYS A 1 368 ? 18.613 -20.756 33.009 1.00 28.56 368 LYS A C 1
ATOM 2878 O O . LYS A 1 368 ? 18.614 -19.612 33.437 1.00 30.46 368 LYS A O 1
ATOM 2884 N N . ILE A 1 369 ? 17.757 -21.677 33.442 1.00 28.89 369 ILE A N 1
ATOM 2885 C CA . ILE A 1 369 ? 16.704 -21.345 34.420 1.00 28.90 369 ILE A CA 1
ATOM 2886 C C . ILE A 1 369 ? 16.857 -21.906 35.834 1.00 29.27 369 ILE A C 1
ATOM 2887 O O . ILE A 1 369 ? 16.704 -23.106 36.038 1.00 28.69 369 ILE A O 1
ATOM 2892 N N . PRO A 1 370 ? 17.147 -21.040 36.832 1.00 31.57 370 PRO A N 1
ATOM 2893 C CA . PRO A 1 370 ? 17.296 -21.524 38.214 1.00 30.57 370 PRO A CA 1
ATOM 2894 C C . PRO A 1 370 ? 15.985 -22.227 38.585 1.00 30.13 370 PRO A C 1
ATOM 2895 O O . PRO A 1 370 ? 14.904 -21.668 38.428 1.00 30.63 370 PRO A O 1
ATOM 2899 N N . SER A 1 371 ? 16.082 -23.458 39.060 1.00 29.03 371 SER A N 1
ATOM 2900 C CA . SER A 1 371 ? 14.893 -24.238 39.368 1.00 29.61 371 SER A CA 1
ATOM 2901 C C . SER A 1 371 ? 15.321 -25.544 40.016 1.00 29.95 371 SER A C 1
ATOM 2902 O O . SER A 1 371 ? 16.505 -25.732 40.299 1.00 30.26 371 SER A O 1
ATOM 2905 N N . LEU A 1 372 ? 14.371 -26.450 40.236 1.00 28.25 372 LEU A N 1
ATOM 2906 C CA . LEU A 1 372 ? 14.697 -27.734 40.851 1.00 30.82 372 LEU A CA 1
ATOM 2907 C C . LEU A 1 372 ? 15.456 -28.650 39.911 1.00 32.63 372 LEU A C 1
ATOM 2908 O O . LEU A 1 372 ? 15.086 -28.807 38.745 1.00 31.59 372 LEU A O 1
ATOM 2913 N N . ASN A 1 373 ? 16.516 -29.254 40.437 1.00 36.12 373 ASN A N 1
ATOM 2914 C CA . ASN A 1 373 ? 17.331 -30.191 39.684 1.00 40.34 373 ASN A CA 1
ATOM 2915 C C . ASN A 1 373 ? 16.460 -31.426 39.455 1.00 42.02 373 ASN A C 1
ATOM 2916 O O . ASN A 1 373 ? 15.888 -31.974 40.399 1.00 41.32 373 ASN A O 1
ATOM 2921 N N . LEU A 1 374 ? 16.354 -31.861 38.207 1.00 44.26 374 LEU A N 1
ATOM 2922 C CA . LEU A 1 374 ? 15.508 -33.000 37.886 1.00 48.14 374 LEU A CA 1
ATOM 2923 C C . LEU A 1 374 ? 15.840 -34.297 38.613 1.00 51.12 374 LEU A C 1
ATOM 2924 O O . LEU A 1 374 ? 15.036 -35.237 38.609 1.00 52.69 374 LEU A O 1
ATOM 2929 N N . GLU A 1 375 ? 17.006 -34.349 39.250 1.00 51.90 375 GLU A N 1
ATOM 2930 C CA . GLU A 1 375 ? 17.415 -35.543 39.974 1.00 52.70 375 GLU A CA 1
ATOM 2931 C C . GLU A 1 375 ? 17.075 -35.465 41.462 1.00 53.19 375 GLU A C 1
ATOM 2932 O O . GLU A 1 375 ? 16.119 -36.095 41.924 1.00 53.58 375 GLU A O 1
ATOM 2934 N N . ASN A 1 376 ? 17.853 -34.680 42.202 1.00 52.99 376 ASN A N 1
ATOM 2935 C CA . ASN A 1 376 ? 17.677 -34.530 43.645 1.00 52.73 376 ASN A CA 1
ATOM 2936 C C . ASN A 1 376 ? 16.467 -33.721 44.147 1.00 51.81 376 ASN A C 1
ATOM 2937 O O . ASN A 1 376 ? 16.082 -33.839 45.310 1.00 51.93 376 ASN A O 1
ATOM 2942 N N . GLY A 1 377 ? 15.874 -32.895 43.292 1.00 50.04 377 GLY A N 1
ATOM 2943 C CA . GLY A 1 377 ? 14.734 -32.104 43.726 1.00 47.06 377 GLY A CA 1
ATOM 2944 C C . GLY A 1 377 ? 15.143 -30.866 44.509 1.00 45.85 377 GLY A C 1
ATOM 2945 O O . GLY A 1 377 ? 14.322 -30.241 45.184 1.00 44.32 377 GLY A O 1
ATOM 2946 N N . GLU A 1 378 ? 16.420 -30.508 44.416 1.00 44.38 378 GLU A N 1
ATOM 2947 C CA . GLU A 1 378 ? 16.932 -29.337 45.111 1.00 42.89 378 GLU A CA 1
ATOM 2948 C C . GLU A 1 378 ? 17.201 -28.223 44.101 1.00 42.50 378 GLU A C 1
ATOM 2949 O O . GLU A 1 378 ? 17.660 -28.489 42.987 1.00 43.23 378 GLU A O 1
ATOM 2955 N N . PHE A 1 379 ? 16.908 -26.984 44.503 1.00 40.83 379 PHE A N 1
ATOM 2956 C CA . PHE A 1 379 ? 17.086 -25.789 43.669 1.00 39.58 379 PHE A CA 1
ATOM 2957 C C . PHE A 1 379 ? 18.540 -25.636 43.218 1.00 39.33 379 PHE A C 1
ATOM 2958 O O . PHE A 1 379 ? 19.450 -26.051 43.934 1.00 38.84 379 PHE A O 1
ATOM 2966 N N . TYR A 1 380 ? 18.757 -25.045 42.039 1.00 37.84 380 TYR A N 1
ATOM 2967 C CA . TYR A 1 380 ? 20.117 -24.828 41.521 1.00 36.74 380 TYR A CA 1
ATOM 2968 C C . TYR A 1 380 ? 20.145 -23.854 40.347 1.00 37.72 380 TYR A C 1
ATOM 2969 O O . TYR A 1 380 ? 19.138 -23.643 39.669 1.00 36.08 380 TYR A O 1
ATOM 2978 N N . LYS A 1 381 ? 21.306 -23.251 40.121 1.00 38.15 381 LYS A N 1
ATOM 2979 C CA . LYS A 1 381 ? 21.487 -22.325 39.007 1.00 40.02 381 LYS A CA 1
ATOM 2980 C C . LYS A 1 381 ? 22.321 -23.079 37.970 1.00 39.06 381 LYS A C 1
ATOM 2981 O O . LYS A 1 381 ? 23.488 -23.397 38.210 1.00 38.46 381 LYS A O 1
ATOM 2985 N N . PRO A 1 382 ? 21.723 -23.396 36.809 1.00 39.41 382 PRO A N 1
ATOM 2986 C CA . PRO A 1 382 ? 22.430 -24.122 35.747 1.00 38.53 382 PRO A CA 1
ATOM 2987 C C . PRO A 1 382 ? 23.512 -23.304 35.050 1.00 39.22 382 PRO A C 1
ATOM 2988 O O . PRO A 1 382 ? 23.444 -22.078 35.004 1.00 38.73 382 PRO A O 1
ATOM 2992 N N . THR A 1 383 ? 24.507 -23.998 34.506 1.00 39.83 383 THR A N 1
ATOM 2993 C CA . THR A 1 383 ? 25.589 -23.340 33.781 1.00 40.79 383 THR A CA 1
ATOM 2994 C C . THR A 1 383 ? 25.333 -23.439 32.273 1.00 40.97 383 THR A C 1
ATOM 2995 O O . THR A 1 383 ? 25.974 -22.739 31.480 1.00 42.32 383 THR A O 1
ATOM 2999 N N . GLU A 1 384 ? 24.397 -24.309 31.886 1.00 39.57 384 GLU A N 1
ATOM 3000 C CA . GLU A 1 384 ? 24.014 -24.480 30.479 1.00 38.90 384 GLU A CA 1
ATOM 3001 C C . GLU A 1 384 ? 22.490 -24.471 30.380 1.00 36.40 384 GLU A C 1
ATOM 3002 O O . GLU A 1 384 ? 21.805 -24.844 31.334 1.00 34.81 384 GLU A O 1
ATOM 3008 N N . PRO A 1 385 ? 21.942 -24.074 29.218 1.00 33.94 385 PRO A N 1
ATOM 3009 C CA . PRO A 1 385 ? 20.487 -24.030 29.033 1.00 30.91 385 PRO A CA 1
ATOM 3010 C C . PRO A 1 385 ? 19.822 -25.303 29.535 1.00 28.98 385 PRO A C 1
ATOM 3011 O O . PRO A 1 385 ? 20.219 -26.405 29.169 1.00 28.57 385 PRO A O 1
ATOM 3015 N N . ASN A 1 386 ? 18.796 -25.156 30.359 1.00 27.40 386 ASN A N 1
ATOM 3016 C CA . ASN A 1 386 ? 18.117 -26.334 30.894 1.00 25.73 386 ASN A CA 1
ATOM 3017 C C . ASN A 1 386 ? 16.611 -26.253 30.709 1.00 23.68 386 ASN A C 1
ATOM 3018 O O . ASN A 1 386 ? 15.865 -27.059 31.268 1.00 21.64 386 ASN A O 1
ATOM 3023 N N . GLY A 1 387 ? 16.162 -25.271 29.936 1.00 22.22 387 GLY A N 1
ATOM 3024 C CA . GLY A 1 387 ? 14.737 -25.134 29.694 1.00 23.13 387 GLY A CA 1
ATOM 3025 C C . GLY A 1 387 ? 14.455 -24.042 28.690 1.00 22.21 387 GLY A C 1
ATOM 3026 O O . GLY A 1 387 ? 15.372 -23.443 28.137 1.00 22.40 387 GLY A O 1
ATOM 3027 N N . ILE A 1 388 ? 13.182 -23.761 28.465 1.00 22.78 388 ILE A N 1
ATOM 3028 C CA . ILE A 1 388 ? 12.806 -22.733 27.507 1.00 20.58 388 ILE A CA 1
ATOM 3029 C C . ILE A 1 388 ? 11.776 -21.758 28.069 1.00 20.54 388 ILE A C 1
ATOM 3030 O O . ILE A 1 388 ? 10.927 -22.121 28.900 1.00 18.96 388 ILE A O 1
ATOM 3035 N N . LYS A 1 389 ? 11.856 -20.518 27.606 1.00 19.00 389 LYS A N 1
ATOM 3036 C CA . LYS A 1 389 ? 10.898 -19.493 28.000 1.00 20.59 389 LYS A CA 1
ATOM 3037 C C . LYS A 1 389 ? 10.089 -19.141 26.744 1.00 19.96 389 LYS A C 1
ATOM 3038 O O . LYS A 1 389 ? 10.614 -19.167 25.622 1.00 20.83 389 LYS A O 1
ATOM 3044 N N . LEU A 1 390 ? 8.818 -18.817 26.940 1.00 16.81 390 LEU A N 1
ATOM 3045 C CA . LEU A 1 390 ? 7.918 -18.491 25.850 1.00 18.81 390 LEU A CA 1
ATOM 3046 C C . LEU A 1 390 ? 7.716 -16.973 25.714 1.00 21.69 390 LEU A C 1
ATOM 3047 O O . LEU A 1 390 ? 7.705 -16.250 26.706 1.00 21.77 390 LEU A O 1
ATOM 3052 N N . GLU A 1 391 ? 7.563 -16.502 24.480 1.00 22.33 391 GLU A N 1
ATOM 3053 C CA . GLU A 1 391 ? 7.316 -15.084 24.230 1.00 21.58 391 GLU A CA 1
ATOM 3054 C C . GLU A 1 391 ? 6.447 -14.921 23.005 1.00 20.61 391 GLU A C 1
ATOM 3055 O O . GLU A 1 391 ? 6.618 -15.648 22.011 1.00 20.92 391 GLU A O 1
ATOM 3061 N N . GLN A 1 392 ? 5.498 -13.989 23.087 1.00 18.20 392 GLN A N 1
ATOM 3062 C CA . GLN A 1 392 ? 4.661 -13.652 21.943 1.00 17.20 392 GLN A CA 1
ATOM 3063 C C . GLN A 1 392 ? 5.234 -12.300 21.524 1.00 16.52 392 GLN A C 1
ATOM 3064 O O . GLN A 1 392 ? 5.704 -11.527 22.379 1.00 15.30 392 GLN A O 1
ATOM 3070 N N . PHE A 1 393 ? 5.213 -12.021 20.229 1.00 14.98 393 PHE A N 1
ATOM 3071 C CA . PHE A 1 393 ? 5.768 -10.773 19.707 1.00 16.60 393 PHE A CA 1
ATOM 3072 C C . PHE A 1 393 ? 4.678 -9.826 19.234 1.00 17.60 393 PHE A C 1
ATOM 3073 O O . PHE A 1 393 ? 3.793 -10.209 18.469 1.00 15.97 393 PHE A O 1
ATOM 3081 N N . ILE A 1 394 ? 4.791 -8.573 19.662 1.00 17.12 394 ILE A N 1
ATOM 3082 C CA . ILE A 1 394 ? 3.816 -7.554 19.351 1.00 16.33 394 ILE A CA 1
ATOM 3083 C C . ILE A 1 394 ? 3.529 -7.436 17.845 1.00 17.13 394 ILE A C 1
ATOM 3084 O O . ILE A 1 394 ? 2.374 -7.292 17.450 1.00 15.91 394 ILE A O 1
ATOM 3089 N N . PHE A 1 395 ? 4.559 -7.546 17.007 1.00 17.30 395 PHE A N 1
ATOM 3090 C CA . PHE A 1 395 ? 4.372 -7.418 15.559 1.00 17.54 395 PHE A CA 1
ATOM 3091 C C . PHE A 1 395 ? 3.818 -8.623 14.792 1.00 18.34 395 PHE A C 1
ATOM 3092 O O . PHE A 1 395 ? 3.560 -8.510 13.592 1.00 17.09 395 PHE A O 1
ATOM 3100 N N . ASP A 1 396 ? 3.595 -9.764 15.449 1.00 18.14 396 ASP A N 1
ATOM 3101 C CA . ASP A 1 396 ? 3.086 -10.902 14.691 1.00 17.33 396 ASP A CA 1
ATOM 3102 C C . ASP A 1 396 ? 1.648 -10.719 14.210 1.00 17.74 396 ASP A C 1
ATOM 3103 O O . ASP A 1 396 ? 1.171 -11.501 13.398 1.00 17.26 396 ASP A O 1
ATOM 3108 N N . VAL A 1 397 ? 0.966 -9.683 14.696 1.00 16.42 397 VAL A N 1
ATOM 3109 C CA . VAL A 1 397 ? -0.414 -9.413 14.282 1.00 17.70 397 VAL A CA 1
ATOM 3110 C C . VAL A 1 397 ? -0.490 -8.646 12.949 1.00 18.91 397 VAL A C 1
ATOM 3111 O O . VAL A 1 397 ? -1.560 -8.527 12.343 1.00 16.90 397 VAL A O 1
ATOM 3115 N N . PHE A 1 398 ? 0.648 -8.135 12.484 1.00 19.35 398 PHE A N 1
ATOM 3116 C CA . PHE A 1 398 ? 0.675 -7.363 11.247 1.00 20.06 398 PHE A CA 1
ATOM 3117 C C . PHE A 1 398 ? 0.047 -8.024 10.034 1.00 18.89 398 PHE A C 1
ATOM 3118 O O . PHE A 1 398 ? -0.647 -7.362 9.276 1.00 19.68 398 PHE A O 1
ATOM 3126 N N . PRO A 1 399 ? 0.290 -9.330 9.819 1.00 18.29 399 PRO A N 1
ATOM 3127 C CA . PRO A 1 399 ? -0.304 -9.986 8.651 1.00 19.12 399 PRO A CA 1
ATOM 3128 C C . PRO A 1 399 ? -1.831 -10.024 8.650 1.00 20.66 399 PRO A C 1
ATOM 3129 O O . PRO A 1 399 ? -2.453 -10.271 7.605 1.00 19.72 399 PRO A O 1
ATOM 3133 N N . SER A 1 400 ? -2.447 -9.791 9.808 1.00 19.32 400 SER A N 1
ATOM 3134 C CA . SER A 1 400 ? -3.909 -9.811 9.866 1.00 18.87 400 SER A CA 1
ATOM 3135 C C . SER A 1 400 ? -4.538 -8.512 9.366 1.00 19.59 400 SER A C 1
ATOM 3136 O O . SER A 1 400 ? -5.752 -8.446 9.198 1.00 19.34 400 SER A O 1
ATOM 3139 N N . VAL A 1 401 ? -3.731 -7.472 9.150 1.00 17.46 401 VAL A N 1
ATOM 3140 C CA . VAL A 1 401 ? -4.269 -6.202 8.673 1.00 18.94 401 VAL A CA 1
ATOM 3141 C C . VAL A 1 401 ? -4.466 -6.276 7.167 1.00 19.27 401 VAL A C 1
ATOM 3142 O O . VAL A 1 401 ? -3.772 -7.034 6.496 1.00 20.25 401 VAL A O 1
ATOM 3146 N N . GLU A 1 402 ? -5.404 -5.511 6.627 1.00 19.74 402 GLU A N 1
ATOM 3147 C CA . GLU A 1 402 ? -5.536 -5.496 5.170 1.00 20.90 402 GLU A CA 1
ATOM 3148 C C . GLU A 1 402 ? -4.347 -4.658 4.679 1.00 19.75 402 GLU A C 1
ATOM 3149 O O . GLU A 1 402 ? -4.047 -3.593 5.234 1.00 17.06 402 GLU A O 1
ATOM 3155 N N . LEU A 1 403 ? -3.666 -5.132 3.644 1.00 18.13 403 LEU A N 1
ATOM 3156 C CA . LEU A 1 403 ? -2.498 -4.425 3.143 1.00 18.93 403 LEU A CA 1
ATOM 3157 C C . LEU A 1 403 ? -2.689 -2.938 2.907 1.00 20.30 403 LEU A C 1
ATOM 3158 O O . LEU A 1 403 ? -1.820 -2.139 3.271 1.00 18.79 403 LEU A O 1
ATOM 3163 N N . ASN A 1 404 ? -3.812 -2.546 2.308 1.00 19.39 404 ASN A N 1
ATOM 3164 C CA . ASN A 1 404 ? -4.015 -1.129 2.048 1.00 18.78 404 ASN A CA 1
ATOM 3165 C C . ASN A 1 404 ? -4.403 -0.336 3.280 1.00 19.67 404 ASN A C 1
ATOM 3166 O O . ASN A 1 404 ? -4.575 0.875 3.197 1.00 17.21 404 ASN A O 1
ATOM 3171 N N . LYS A 1 405 ? -4.533 -1.011 4.422 1.00 19.23 405 LYS A N 1
ATOM 3172 C CA . LYS A 1 405 ? -4.863 -0.329 5.671 1.00 19.22 405 LYS A CA 1
ATOM 3173 C C . LYS A 1 405 ? -3.636 -0.241 6.597 1.00 18.37 405 LYS A C 1
ATOM 3174 O O . LYS A 1 405 ? -3.743 0.207 7.741 1.00 18.98 405 LYS A O 1
ATOM 3180 N N . PHE A 1 406 ? -2.479 -0.637 6.076 1.00 19.15 406 PHE A N 1
ATOM 3181 C CA . PHE A 1 406 ? -1.206 -0.645 6.823 1.00 17.49 406 PHE A CA 1
ATOM 3182 C C . PHE A 1 406 ? -0.274 0.465 6.342 1.00 16.62 406 PHE A C 1
ATOM 3183 O O . PHE A 1 406 ? -0.131 0.675 5.149 1.00 16.88 406 PHE A O 1
ATOM 3191 N N . GLY A 1 407 ? 0.368 1.170 7.274 1.00 15.79 407 GLY A N 1
ATOM 3192 C CA . GLY A 1 407 ? 1.274 2.245 6.896 1.00 13.58 407 GLY A CA 1
ATOM 3193 C C . GLY A 1 407 ? 2.651 2.066 7.512 1.00 15.23 407 GLY A C 1
ATOM 3194 O O . GLY A 1 407 ? 2.783 1.480 8.580 1.00 13.21 407 GLY A O 1
ATOM 3195 N N . CYS A 1 408 ? 3.684 2.570 6.840 1.00 15.71 408 CYS A N 1
ATOM 3196 C CA . CYS A 1 408 ? 5.060 2.440 7.336 1.00 15.49 408 CYS A CA 1
ATOM 3197 C C . CYS A 1 408 ? 5.766 3.774 7.115 1.00 16.42 408 CYS A C 1
ATOM 3198 O O . CYS A 1 408 ? 6.067 4.149 5.978 1.00 16.05 408 CYS A O 1
ATOM 3201 N N . LEU A 1 409 ? 5.989 4.502 8.211 1.00 15.87 409 LEU A N 1
ATOM 3202 C CA . LEU A 1 409 ? 6.632 5.809 8.153 1.00 13.31 409 LEU A CA 1
ATOM 3203 C C . LEU A 1 409 ? 8.108 5.748 8.502 1.00 14.63 409 LEU A C 1
ATOM 3204 O O . LEU A 1 409 ? 8.469 5.378 9.625 1.00 14.77 409 LEU A O 1
ATOM 3209 N N . GLU A 1 410 ? 8.966 6.107 7.546 1.00 16.01 410 GLU A N 1
ATOM 3210 C CA . GLU A 1 410 ? 10.406 6.143 7.810 1.00 16.28 410 GLU A CA 1
ATOM 3211 C C . GLU A 1 410 ? 10.721 7.469 8.510 1.00 16.17 410 GLU A C 1
ATOM 3212 O O . GLU A 1 410 ? 10.227 8.519 8.098 1.00 14.07 410 GLU A O 1
ATOM 3218 N N . VAL A 1 411 ? 11.511 7.412 9.589 1.00 16.21 411 VAL A N 1
ATOM 3219 C CA . VAL A 1 411 ? 11.880 8.623 10.306 1.00 16.58 411 VAL A CA 1
ATOM 3220 C C . VAL A 1 411 ? 13.410 8.727 10.413 1.00 17.08 411 VAL A C 1
ATOM 3221 O O . VAL A 1 411 ? 14.132 7.796 10.035 1.00 16.42 411 VAL A O 1
ATOM 3225 N N . ASP A 1 412 ? 13.891 9.865 10.904 1.00 16.78 412 ASP A N 1
ATOM 3226 C CA . ASP A 1 412 ? 15.332 10.117 11.039 1.00 18.22 412 ASP A CA 1
ATOM 3227 C C . ASP A 1 412 ? 15.875 9.508 12.342 1.00 17.80 412 ASP A C 1
ATOM 3228 O O . ASP A 1 412 ? 15.542 9.985 13.422 1.00 17.22 412 ASP A O 1
ATOM 3233 N N . ARG A 1 413 ? 16.715 8.482 12.244 1.00 18.55 413 ARG A N 1
ATOM 3234 C CA . ARG A 1 413 ? 17.275 7.832 13.433 1.00 19.60 413 ARG A CA 1
ATOM 3235 C C . ARG A 1 413 ? 17.883 8.790 14.471 1.00 20.40 413 ARG A C 1
ATOM 3236 O O . ARG A 1 413 ? 17.683 8.616 15.674 1.00 21.28 413 ARG A O 1
ATOM 3244 N N . LEU A 1 414 ? 18.649 9.779 14.012 1.00 21.12 414 LEU A N 1
ATOM 3245 C CA . LEU A 1 414 ? 19.308 10.733 14.916 1.00 22.51 414 LEU A CA 1
ATOM 3246 C C . LEU A 1 414 ? 18.337 11.565 15.755 1.00 21.34 414 LEU A C 1
ATOM 3247 O O . LEU A 1 414 ? 18.680 12.045 16.840 1.00 20.16 414 LEU A O 1
ATOM 3252 N N . ASP A 1 415 ? 17.130 11.748 15.240 1.00 18.36 415 ASP A N 1
ATOM 3253 C CA . ASP A 1 415 ? 16.115 12.524 15.944 1.00 20.70 415 ASP A CA 1
ATOM 3254 C C . ASP A 1 415 ? 15.112 11.650 16.681 1.00 17.40 415 ASP A C 1
ATOM 3255 O O . ASP A 1 415 ? 14.462 12.105 17.615 1.00 18.31 415 ASP A O 1
ATOM 3260 N N . GLU A 1 416 ? 15.013 10.387 16.296 1.00 16.21 416 GLU A N 1
ATOM 3261 C CA . GLU A 1 416 ? 13.912 9.575 16.859 1.00 16.08 416 GLU A CA 1
ATOM 3262 C C . GLU A 1 416 ? 14.227 8.217 17.504 1.00 16.43 416 GLU A C 1
ATOM 3263 O O . GLU A 1 416 ? 13.324 7.650 18.114 1.00 14.04 416 GLU A O 1
ATOM 3269 N N . PHE A 1 417 ? 15.452 7.706 17.407 1.00 13.41 417 PHE A N 1
ATOM 3270 C CA . PHE A 1 417 ? 15.696 6.383 17.972 1.00 13.48 417 PHE A CA 1
ATOM 3271 C C . PHE A 1 417 ? 17.097 6.140 18.511 1.00 15.66 417 PHE A C 1
ATOM 3272 O O . PHE A 1 417 ? 18.073 6.180 17.749 1.00 15.23 417 PHE A O 1
ATOM 3280 N N . SER A 1 418 ? 17.190 5.879 19.813 1.00 15.08 418 SER A N 1
ATOM 3281 C CA . SER A 1 418 ? 18.467 5.538 20.456 1.00 15.86 418 SER A CA 1
ATOM 3282 C C . SER A 1 418 ? 18.053 4.699 21.668 1.00 15.00 418 SER A C 1
ATOM 3283 O O . SER A 1 418 ? 17.678 5.232 22.714 1.00 13.20 418 SER A O 1
ATOM 3286 N N . PRO A 1 419 ? 18.105 3.366 21.534 1.00 14.20 419 PRO A N 1
ATOM 3287 C CA . PRO A 1 419 ? 17.708 2.467 22.623 1.00 15.87 419 PRO A CA 1
ATOM 3288 C C . PRO A 1 419 ? 18.724 2.158 23.717 1.00 15.72 419 PRO A C 1
ATOM 3289 O O . PRO A 1 419 ? 19.920 2.024 23.454 1.00 16.27 419 PRO A O 1
ATOM 3293 N N . LEU A 1 420 ? 18.227 2.023 24.942 1.00 14.77 420 LEU A N 1
ATOM 3294 C CA . LEU A 1 420 ? 19.077 1.665 26.085 1.00 15.27 420 LEU A CA 1
ATOM 3295 C C . LEU A 1 420 ? 18.928 0.142 26.294 1.00 16.34 420 LEU A C 1
ATOM 3296 O O . LEU A 1 420 ? 17.893 -0.329 26.795 1.00 14.44 420 LEU A O 1
ATOM 3301 N N . LYS A 1 421 ? 19.954 -0.621 25.906 1.00 14.44 421 LYS A N 1
ATOM 3302 C CA . LYS A 1 421 ? 19.912 -2.083 26.021 1.00 17.20 421 LYS A CA 1
ATOM 3303 C C . LYS A 1 421 ? 21.008 -2.786 26.837 1.00 18.10 421 LYS A C 1
ATOM 3304 O O . LYS A 1 421 ? 20.747 -3.811 27.481 1.00 18.97 421 LYS A O 1
ATOM 3308 N N . ASN A 1 422 ? 22.222 -2.236 26.790 1.00 16.93 422 ASN A N 1
ATOM 3309 C CA . ASN A 1 422 ? 23.383 -2.828 27.444 1.00 17.77 422 ASN A CA 1
ATOM 3310 C C . ASN A 1 422 ? 24.032 -1.940 28.503 1.00 17.26 422 ASN A C 1
ATOM 3311 O O . ASN A 1 422 ? 23.951 -0.719 28.434 1.00 15.90 422 ASN A O 1
ATOM 3316 N N . ALA A 1 423 ? 24.669 -2.564 29.486 1.00 16.56 423 ALA A N 1
ATOM 3317 C CA . ALA A 1 423 ? 25.367 -1.807 30.516 1.00 17.71 423 ALA A CA 1
ATOM 3318 C C . ALA A 1 423 ? 26.539 -1.076 29.854 1.00 16.75 423 ALA A C 1
ATOM 3319 O O . ALA A 1 423 ? 27.020 -1.470 28.777 1.00 16.32 423 ALA A O 1
ATOM 3321 N N . ASP A 1 424 ? 26.992 -0.003 30.488 1.00 15.00 424 ASP A N 1
ATOM 3322 C CA . ASP A 1 424 ? 28.119 0.759 29.959 1.00 16.17 424 ASP A CA 1
A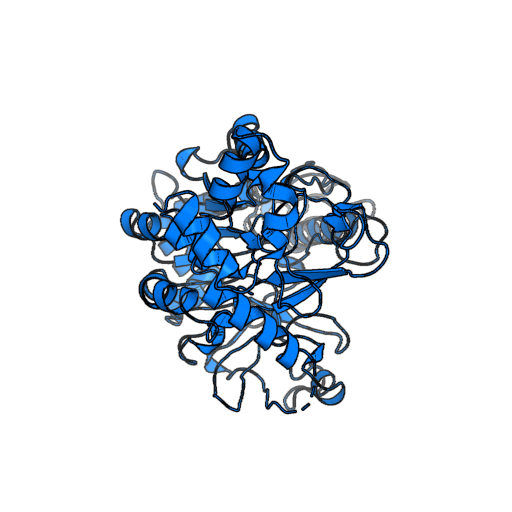TOM 3323 C C . ASP A 1 424 ? 29.311 -0.183 29.731 1.00 15.65 424 ASP A C 1
ATOM 3324 O O . ASP A 1 424 ? 29.504 -1.148 30.478 1.00 17.47 424 ASP A O 1
ATOM 3329 N N . GLY A 1 425 ? 30.086 0.086 28.685 1.00 14.50 425 GLY A N 1
ATOM 3330 C CA . GLY A 1 425 ? 31.224 -0.766 28.364 1.00 14.53 425 GLY A CA 1
ATOM 3331 C C . GLY A 1 425 ? 31.082 -1.361 26.968 1.00 17.11 425 GLY A C 1
ATOM 3332 O O . GLY A 1 425 ? 32.075 -1.598 26.264 1.00 16.03 425 GLY A O 1
ATOM 3333 N N . ALA A 1 426 ? 29.840 -1.631 26.563 1.00 17.67 426 ALA A N 1
ATOM 3334 C CA . ALA A 1 426 ? 29.574 -2.186 25.232 1.00 16.69 426 ALA A CA 1
ATOM 3335 C C . ALA A 1 426 ? 29.723 -1.085 24.179 1.00 15.81 426 ALA A C 1
ATOM 3336 O O . ALA A 1 426 ? 29.695 0.099 24.506 1.00 13.46 426 ALA A O 1
ATOM 3338 N N A LYS A 1 427 ? 29.848 -1.474 22.914 0.55 15.29 427 LYS A N 1
ATOM 3339 N N B LYS A 1 427 ? 29.873 -1.473 22.912 0.45 15.66 427 LYS A N 1
ATOM 3340 C CA A LYS A 1 427 ? 29.974 -0.489 21.845 0.55 16.94 427 LYS A CA 1
ATOM 3341 C CA B LYS A 1 427 ? 30.024 -0.497 21.828 0.45 17.28 427 LYS A CA 1
ATOM 3342 C C A LYS A 1 427 ? 28.658 0.230 21.585 0.55 17.84 427 LYS A C 1
ATOM 3343 C C B LYS A 1 427 ? 28.727 0.205 21.457 0.45 18.33 427 LYS A C 1
ATOM 3344 O O A LYS A 1 427 ? 28.623 1.454 21.456 0.55 16.08 427 LYS A O 1
ATOM 3345 O O B LYS A 1 427 ? 28.743 1.360 21.027 0.45 17.64 427 LYS A O 1
ATOM 3356 N N A ASN A 1 428 ? 27.577 -0.541 21.540 0.55 18.09 428 ASN A N 1
ATOM 3357 N N B ASN A 1 428 ? 27.601 -0.480 21.625 0.45 18.55 428 ASN A N 1
ATOM 3358 C CA A ASN A 1 428 ? 26.264 -0.005 21.203 0.55 18.24 428 ASN A CA 1
ATOM 3359 C CA B ASN A 1 428 ? 26.326 0.110 21.244 0.45 18.84 428 ASN A CA 1
ATOM 3360 C C A ASN A 1 428 ? 25.179 -0.025 22.271 0.55 17.55 428 ASN A C 1
ATOM 3361 C C B ASN A 1 428 ? 25.211 0.016 22.279 0.45 18.02 428 ASN A C 1
ATOM 3362 O O A ASN A 1 428 ? 25.205 -0.845 23.193 0.55 17.73 428 ASN A O 1
ATOM 3363 O O B ASN A 1 428 ? 25.245 -0.823 23.183 0.45 18.02 428 ASN A O 1
ATOM 3372 N N . ASP A 1 429 ? 24.221 0.894 22.121 1.00 16.80 429 ASP A N 1
ATOM 3373 C CA . ASP A 1 429 ? 23.043 0.942 22.990 1.00 17.08 429 ASP A CA 1
ATOM 3374 C C . ASP A 1 429 ? 23.274 0.912 24.501 1.00 16.12 429 ASP A C 1
ATOM 3375 O O . ASP A 1 429 ? 22.643 0.125 25.210 1.00 18.18 429 ASP A O 1
ATOM 3380 N N . THR A 1 430 ? 24.137 1.806 24.978 1.00 15.03 430 THR A N 1
ATOM 3381 C CA . THR A 1 430 ? 24.510 1.902 26.389 1.00 13.84 430 THR A CA 1
ATOM 3382 C C . THR A 1 430 ? 24.038 3.240 26.960 1.00 13.83 430 THR A C 1
ATOM 3383 O O . THR A 1 430 ? 23.514 4.067 26.233 1.00 13.56 430 THR A O 1
ATOM 3387 N N . PRO A 1 431 ? 24.209 3.459 28.271 1.00 14.21 431 PRO A N 1
ATOM 3388 C CA . PRO A 1 431 ? 23.778 4.748 28.809 1.00 13.42 431 PRO A CA 1
ATOM 3389 C C . PRO A 1 431 ? 24.584 5.818 28.084 1.00 14.40 431 PRO A C 1
ATOM 3390 O O . PRO A 1 431 ? 24.066 6.883 27.784 1.00 15.60 431 PRO A O 1
ATOM 3394 N N . THR A 1 432 ? 25.852 5.520 27.773 1.00 13.78 432 THR A N 1
ATOM 3395 C CA . THR A 1 432 ? 26.706 6.493 27.093 1.00 13.88 432 THR A CA 1
ATOM 3396 C C . THR A 1 432 ? 26.283 6.861 25.667 1.00 15.03 432 THR A C 1
ATOM 3397 O O . THR A 1 432 ? 26.300 8.050 25.295 1.00 15.19 432 THR A O 1
ATOM 3401 N N . THR A 1 433 ? 25.918 5.870 24.854 1.00 14.91 433 THR A N 1
ATOM 3402 C CA . THR A 1 433 ? 25.486 6.179 23.490 1.00 14.37 433 THR A CA 1
ATOM 3403 C C . THR A 1 433 ? 24.135 6.917 23.568 1.00 15.09 433 THR A C 1
ATOM 3404 O O . THR A 1 433 ? 23.903 7.849 22.806 1.00 15.66 433 THR A O 1
ATOM 3408 N N . CYS A 1 434 ? 23.256 6.504 24.480 1.00 14.09 434 CYS A N 1
ATOM 3409 C CA . CYS A 1 434 ? 21.966 7.198 24.615 1.00 15.24 434 CYS A CA 1
ATOM 3410 C C . CYS A 1 434 ? 22.203 8.654 24.983 1.00 14.51 434 CYS A C 1
ATOM 3411 O O . CYS A 1 434 ? 21.622 9.545 24.376 1.00 13.20 434 CYS A O 1
ATOM 3414 N N . ARG A 1 435 ? 23.047 8.884 25.993 1.00 13.90 435 ARG A N 1
ATOM 3415 C CA . ARG A 1 435 ? 23.348 10.236 26.433 1.00 13.70 435 ARG A CA 1
ATOM 3416 C C . ARG A 1 435 ? 23.957 11.076 25.313 1.00 14.86 435 ARG A C 1
ATOM 3417 O O . ARG A 1 435 ? 23.563 12.217 25.107 1.00 15.58 435 ARG A O 1
ATOM 3425 N N . ASN A 1 436 ? 24.926 10.518 24.590 1.00 14.52 436 ASN A N 1
ATOM 3426 C CA . ASN A 1 436 ? 25.559 11.260 23.524 1.00 15.69 436 ASN A CA 1
ATOM 3427 C C . ASN A 1 436 ? 24.596 11.549 22.363 1.00 15.46 436 ASN A C 1
ATOM 3428 O O . ASN A 1 436 ? 24.630 12.632 21.787 1.00 15.86 436 ASN A O 1
ATOM 3433 N N . HIS A 1 437 ? 23.732 10.599 22.024 1.00 14.48 437 HIS A N 1
ATOM 3434 C CA . HIS A 1 437 ? 22.787 10.840 20.932 1.00 15.50 437 HIS A CA 1
ATOM 3435 C C . HIS A 1 437 ? 21.756 11.898 21.352 1.00 15.29 437 HIS A C 1
ATOM 3436 O O . HIS A 1 437 ? 21.338 12.740 20.547 1.00 15.49 437 HIS A O 1
ATOM 3443 N N . TYR A 1 438 ? 21.361 11.862 22.616 1.00 14.21 438 TYR A N 1
ATOM 3444 C CA . TYR A 1 438 ? 20.357 12.814 23.108 1.00 15.39 438 TYR A CA 1
ATOM 3445 C C . TYR A 1 438 ? 20.928 14.238 23.079 1.00 15.21 438 TYR A C 1
ATOM 3446 O O . TYR A 1 438 ? 20.271 15.173 22.599 1.00 15.31 438 TYR A O 1
ATOM 3455 N N . LEU A 1 439 ? 22.155 14.395 23.589 1.00 15.76 439 LEU A N 1
ATOM 3456 C CA . LEU A 1 439 ? 22.831 15.701 23.607 1.00 14.96 439 LEU A CA 1
ATOM 3457 C C . LEU A 1 439 ? 23.200 16.192 22.210 1.00 16.50 439 LEU A C 1
ATOM 3458 O O . LEU A 1 439 ? 23.170 17.395 21.940 1.00 15.73 439 LEU A O 1
ATOM 3463 N N . GLU A 1 440 ? 23.577 15.272 21.324 1.00 16.27 440 GLU A N 1
ATOM 3464 C CA . GLU A 1 440 ? 23.928 15.649 19.954 1.00 18.21 440 GLU A CA 1
ATOM 3465 C C . GLU A 1 440 ? 22.678 16.118 19.198 1.00 18.35 440 GLU A C 1
ATOM 3466 O O . GLU A 1 440 ? 22.751 17.015 18.352 1.00 16.29 440 GLU A O 1
ATOM 3472 N N . ARG A 1 441 ? 21.533 15.498 19.485 1.00 13.90 441 ARG A N 1
ATOM 3473 C CA . ARG A 1 441 ? 20.285 15.938 18.853 1.00 15.02 441 ARG A CA 1
ATOM 3474 C C . ARG A 1 441 ? 19.953 17.360 19.359 1.00 15.19 441 ARG A C 1
ATOM 3475 O O . ARG A 1 441 ? 19.616 18.260 18.579 1.00 14.38 441 ARG A O 1
ATOM 3483 N N . SER A 1 442 ? 20.029 17.551 20.675 1.00 16.01 442 SER A N 1
ATOM 3484 C CA . SER A 1 442 ? 19.761 18.866 21.283 1.00 16.61 442 SER A CA 1
ATOM 3485 C C . SER A 1 442 ? 20.691 19.933 20.675 1.00 17.63 442 SER A C 1
ATOM 3486 O O . SER A 1 442 ? 20.248 21.024 20.288 1.00 15.70 442 SER A O 1
ATOM 3489 N N . SER A 1 443 ? 21.986 19.612 20.594 1.00 16.73 443 SER A N 1
ATOM 3490 C CA . SER A 1 443 ? 22.965 20.557 20.071 1.00 17.58 443 SER A CA 1
ATOM 3491 C C . SER A 1 443 ? 22.710 20.894 18.610 1.00 19.19 443 SER A C 1
ATOM 3492 O O . SER A 1 443 ? 22.819 22.055 18.216 1.00 18.91 443 SER A O 1
ATOM 3495 N N . LYS A 1 444 ? 22.375 19.876 17.811 1.00 20.07 444 LYS A N 1
ATOM 3496 C CA . LYS A 1 444 ? 22.054 20.068 16.397 1.00 18.77 444 LYS A CA 1
ATOM 3497 C C . LYS A 1 444 ? 20.879 21.053 16.268 1.00 18.90 444 LYS A C 1
ATOM 3498 O O . LYS A 1 444 ? 20.914 21.977 15.434 1.00 19.01 444 LYS A O 1
ATOM 3504 N N . TRP A 1 445 ? 19.833 20.855 17.073 1.00 16.64 445 TRP A N 1
ATOM 3505 C CA . TRP A 1 445 ? 18.670 21.750 17.034 1.00 17.51 445 TRP A CA 1
ATOM 3506 C C . TRP A 1 445 ? 19.114 23.190 17.327 1.00 18.72 445 TRP A C 1
ATOM 3507 O O . TRP A 1 445 ? 18.702 24.133 16.640 1.00 18.58 445 TRP A O 1
ATOM 3518 N N . VAL A 1 446 ? 19.953 23.360 18.348 1.00 17.14 446 VAL A N 1
ATOM 3519 C CA . VAL A 1 446 ? 20.412 24.694 18.700 1.00 20.30 446 VAL A CA 1
ATOM 3520 C C . VAL A 1 446 ? 21.228 25.343 17.581 1.00 20.77 446 VAL A C 1
ATOM 3521 O O . VAL A 1 446 ? 21.008 26.515 17.248 1.00 21.25 446 VAL A O 1
ATOM 3525 N N . ILE A 1 447 ? 22.161 24.591 16.996 1.00 19.56 447 ILE A N 1
ATOM 3526 C CA . ILE A 1 447 ? 22.981 25.119 15.908 1.00 21.74 447 ILE A CA 1
ATOM 3527 C C . ILE A 1 447 ? 22.131 25.422 14.662 1.00 22.77 447 ILE A C 1
ATOM 3528 O O . ILE A 1 447 ? 22.409 26.386 13.935 1.00 24.15 447 ILE A O 1
ATOM 3533 N N . GLN A 1 448 ? 21.078 24.639 14.428 1.00 21.26 448 GLN A N 1
ATOM 3534 C CA . GLN A 1 448 ? 20.202 24.874 13.273 1.00 24.10 448 GLN A CA 1
ATOM 3535 C C . GLN A 1 448 ? 19.455 26.184 13.426 1.00 24.80 448 GLN A C 1
ATOM 3536 O O . GLN A 1 448 ? 18.997 26.770 12.441 1.00 23.78 448 GLN A O 1
ATOM 3542 N N . ASN A 1 449 ? 19.307 26.625 14.670 1.00 23.96 449 ASN A N 1
ATOM 3543 C CA . ASN A 1 449 ? 18.584 27.855 14.947 1.00 24.54 449 ASN A CA 1
ATOM 3544 C C . ASN A 1 449 ? 19.499 29.047 15.200 1.00 24.49 449 ASN A C 1
ATOM 3545 O O . ASN A 1 449 ? 19.061 30.068 15.728 1.00 23.46 449 ASN A O 1
ATOM 3550 N N . GLY A 1 450 ? 20.768 28.904 14.812 1.00 24.76 450 GLY A N 1
ATOM 3551 C CA . GLY A 1 450 ? 21.733 29.978 14.965 1.00 25.70 450 GLY A CA 1
ATOM 3552 C C . GLY A 1 450 ? 22.524 30.056 16.258 1.00 27.45 450 GLY A C 1
ATOM 3553 O O . GLY A 1 450 ? 23.293 30.998 16.446 1.00 28.30 450 GLY A O 1
ATOM 3554 N N . GLY A 1 451 ? 22.352 29.088 17.154 1.00 24.64 451 GLY A N 1
ATOM 3555 C CA . GLY A 1 451 ? 23.095 29.124 18.397 1.00 23.32 451 GLY A CA 1
ATOM 3556 C C . GLY A 1 451 ? 24.495 28.579 18.203 1.00 23.99 451 GLY A C 1
ATOM 3557 O O . GLY A 1 451 ? 24.754 27.889 17.219 1.00 23.28 451 GLY A O 1
ATOM 3558 N N . VAL A 1 452 ? 25.393 28.885 19.137 1.00 24.37 452 VAL A N 1
ATOM 3559 C CA . VAL A 1 452 ? 26.780 28.418 19.079 1.00 26.41 452 VAL A CA 1
ATOM 3560 C C . VAL A 1 452 ? 27.200 27.774 20.395 1.00 26.42 452 VAL A C 1
ATOM 3561 O O . VAL A 1 452 ? 26.945 28.319 21.464 1.00 28.72 452 VAL A O 1
ATOM 3565 N N . ILE A 1 453 ? 27.862 26.624 20.321 1.00 27.32 453 ILE A N 1
ATOM 3566 C CA . ILE A 1 453 ? 28.306 25.929 21.525 1.00 26.87 453 ILE A CA 1
ATOM 3567 C C . ILE A 1 453 ? 29.845 25.889 21.624 1.00 28.86 453 ILE A C 1
ATOM 3568 O O . ILE A 1 453 ? 30.522 25.259 20.808 1.00 28.54 453 ILE A O 1
ATOM 3573 N N . ASP A 1 454 ? 30.385 26.555 22.644 1.00 29.99 454 ASP A N 1
ATOM 3574 C CA . ASP A 1 454 ? 31.843 26.651 22.842 1.00 30.22 454 ASP A CA 1
ATOM 3575 C C . ASP A 1 454 ? 32.546 25.424 23.413 1.00 31.26 454 ASP A C 1
ATOM 3576 O O . ASP A 1 454 ? 31.914 24.485 23.905 1.00 30.24 454 ASP A O 1
ATOM 3581 N N . ASN A 1 455 ? 33.881 25.461 23.349 1.00 29.91 455 ASN A N 1
ATOM 3582 C CA . ASN A 1 455 ? 34.745 24.416 23.907 1.00 27.70 455 ASN A CA 1
ATOM 3583 C C . ASN A 1 455 ? 34.518 22.970 23.512 1.00 27.65 455 ASN A C 1
ATOM 3584 O O . ASN A 1 455 ? 34.782 22.061 24.314 1.00 29.31 455 ASN A O 1
ATOM 3589 N N A GLN A 1 456 ? 34.019 22.781 22.290 0.50 26.65 456 GLN A N 1
ATOM 3590 N N B GLN A 1 456 ? 34.079 22.715 22.288 0.50 26.56 456 GLN A N 1
ATOM 3591 C CA A GLN A 1 456 ? 33.723 21.468 21.719 0.50 26.73 456 GLN A CA 1
ATOM 3592 C CA B GLN A 1 456 ? 33.860 21.332 21.877 0.50 26.64 456 GLN A CA 1
ATOM 3593 C C A GLN A 1 456 ? 32.656 20.720 22.528 0.50 28.43 456 GLN A C 1
ATOM 3594 C C B GLN A 1 456 ? 32.808 20.674 22.774 0.50 28.20 456 GLN A C 1
ATOM 3595 O O A GLN A 1 456 ? 32.504 19.500 22.401 0.50 28.29 456 GLN A O 1
ATOM 3596 O O B GLN A 1 456 ? 32.828 19.456 22.975 0.50 28.19 456 GLN A O 1
ATOM 3607 N N . GLY A 1 457 ? 31.900 21.472 23.326 1.00 28.03 457 GLY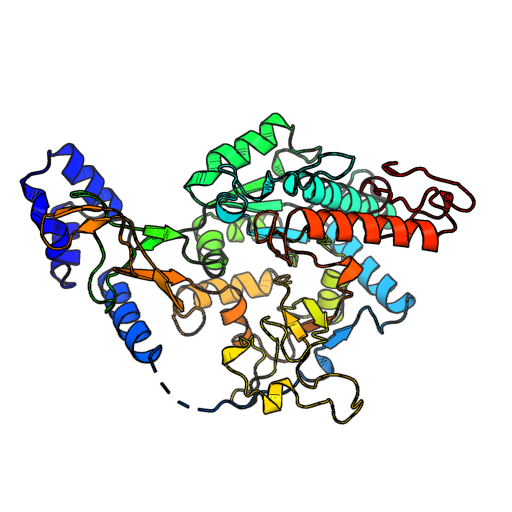 A N 1
ATOM 3608 C CA . GLY A 1 457 ? 30.871 20.897 24.183 1.00 28.28 457 GLY A CA 1
ATOM 3609 C C . GLY A 1 457 ? 29.518 20.554 23.572 1.00 27.40 457 GLY A C 1
ATOM 3610 O O . GLY A 1 457 ? 29.297 20.686 22.365 1.00 26.22 457 GLY A O 1
ATOM 3611 N N . LEU A 1 458 ? 28.607 20.106 24.434 1.00 26.03 458 LEU A N 1
ATOM 3612 C CA . LEU A 1 458 ? 27.245 19.735 24.025 1.00 23.34 458 LEU A CA 1
ATOM 3613 C C . LEU A 1 458 ? 26.257 20.342 25.015 1.00 20.46 458 LEU A C 1
ATOM 3614 O O . LEU A 1 458 ? 26.600 20.570 26.170 1.00 18.74 458 LEU A O 1
ATOM 3619 N N . VAL A 1 459 ? 25.028 20.588 24.569 1.00 18.27 459 VAL A N 1
ATOM 3620 C CA . VAL A 1 459 ? 24.009 21.153 25.454 1.00 18.04 459 VAL A CA 1
ATOM 3621 C C . VAL A 1 459 ? 22.794 20.223 25.514 1.00 18.57 459 VAL A C 1
ATOM 3622 O O . VAL A 1 459 ? 22.705 19.272 24.743 1.00 17.54 459 VAL A O 1
ATOM 3626 N N . GLU A 1 460 ? 21.869 20.500 26.434 1.00 18.05 460 GLU A N 1
ATOM 3627 C CA . GLU A 1 460 ? 20.643 19.704 26.557 1.00 17.90 460 GLU A CA 1
ATOM 3628 C C . GLU A 1 460 ? 19.430 20.625 26.374 1.00 17.72 460 GLU A C 1
ATOM 3629 O O . GLU A 1 460 ? 19.391 21.716 26.945 1.00 19.41 460 GLU A O 1
ATOM 3635 N N . VAL A 1 461 ? 18.453 20.207 25.571 1.00 17.11 461 VAL A N 1
ATOM 3636 C CA . VAL A 1 461 ? 17.237 21.002 25.405 1.00 16.44 461 VAL A CA 1
ATOM 3637 C C . VAL A 1 461 ? 16.114 20.346 26.248 1.00 16.95 461 VAL A C 1
ATOM 3638 O O . VAL A 1 461 ? 15.860 19.141 26.147 1.00 17.33 461 VAL A O 1
ATOM 3642 N N . ASP A 1 462 ? 15.489 21.143 27.104 1.00 16.10 462 ASP A N 1
ATOM 3643 C CA . ASP A 1 462 ? 14.409 20.707 28.003 1.00 16.95 462 ASP A CA 1
ATOM 3644 C C . ASP A 1 462 ? 13.144 20.599 27.152 1.00 16.83 462 ASP A C 1
ATOM 3645 O O . ASP A 1 462 ? 12.893 21.459 26.311 1.00 15.78 462 ASP A O 1
ATOM 3650 N N . SER A 1 463 ? 12.344 19.560 27.354 1.00 16.19 463 SER A N 1
ATOM 3651 C CA . SER A 1 463 ? 11.116 19.448 26.566 1.00 16.69 463 SER A CA 1
ATOM 3652 C C . SER A 1 463 ? 10.155 20.595 26.788 1.00 17.65 463 SER A C 1
ATOM 3653 O O . SER A 1 463 ? 9.334 20.880 25.928 1.00 15.85 463 SER A O 1
ATOM 3656 N N . LYS A 1 464 ? 10.222 21.257 27.935 1.00 16.73 464 LYS A N 1
ATOM 3657 C CA . LYS A 1 464 ? 9.298 22.370 28.123 1.00 20.83 464 LYS A CA 1
ATOM 3658 C C . LYS A 1 464 ? 9.663 23.510 27.155 1.00 19.63 464 LYS A C 1
ATOM 3659 O O . LYS A 1 464 ? 8.833 24.359 26.832 1.00 18.11 464 LYS A O 1
ATOM 3665 N N . THR A 1 465 ? 10.910 23.520 26.682 1.00 18.21 465 THR A N 1
ATOM 3666 C CA . THR A 1 465 ? 11.362 24.530 25.728 1.00 17.17 465 THR A CA 1
ATOM 3667 C C . THR A 1 465 ? 11.065 24.087 24.293 1.00 17.05 465 THR A C 1
ATOM 3668 O O . THR A 1 465 ? 10.591 24.888 23.468 1.00 18.59 465 THR A O 1
ATOM 3672 N N . SER A 1 466 ? 11.325 22.808 23.995 1.00 16.54 466 SER A N 1
ATOM 3673 C CA . SER A 1 466 ? 11.112 22.291 22.643 1.00 14.44 466 SER A CA 1
ATOM 3674 C C . SER A 1 466 ? 10.819 20.794 22.640 1.00 15.24 466 SER A C 1
ATOM 3675 O O . SER A 1 466 ? 11.574 20.020 23.217 1.00 13.25 466 SER A O 1
ATOM 3678 N N . TYR A 1 467 ? 9.734 20.408 21.974 1.00 13.97 467 TYR A N 1
ATOM 3679 C CA . TYR A 1 467 ? 9.329 19.003 21.866 1.00 16.31 467 TYR A CA 1
ATOM 3680 C C . TYR A 1 467 ? 10.244 18.274 20.884 1.00 15.42 467 TYR A C 1
ATOM 3681 O O . TYR A 1 467 ? 10.793 17.218 21.196 1.00 16.19 467 TYR A O 1
ATOM 3690 N N . GLY A 1 468 ? 10.423 18.857 19.704 1.00 17.01 468 GLY A N 1
ATOM 3691 C CA . GLY A 1 468 ? 11.234 18.203 18.689 1.00 17.75 468 GLY A CA 1
ATOM 3692 C C . GLY A 1 468 ? 12.016 19.148 17.799 1.00 20.04 468 GLY A C 1
ATOM 3693 O O . GLY A 1 468 ? 12.296 18.836 16.640 1.00 19.23 468 GLY A O 1
ATOM 3694 N N . GLY A 1 469 ? 12.368 20.311 18.330 1.00 18.19 469 GLY A N 1
ATOM 3695 C CA . GLY A 1 469 ? 13.143 21.250 17.540 1.00 18.93 469 GLY A CA 1
ATOM 3696 C C . GLY A 1 469 ? 12.437 22.543 17.210 1.00 19.06 469 GLY A C 1
ATOM 3697 O O . GLY A 1 469 ? 13.071 23.461 16.710 1.00 19.49 469 GLY A O 1
ATOM 3698 N N . GLU A 1 470 ? 11.132 22.624 17.475 1.00 19.21 470 GLU A N 1
ATOM 3699 C CA . GLU A 1 470 ? 10.388 23.858 17.188 1.00 19.02 470 GLU A CA 1
ATOM 3700 C C . GLU A 1 470 ? 10.572 24.857 18.332 1.00 18.28 470 GLU A C 1
ATOM 3701 O O . GLU A 1 470 ? 10.972 24.476 19.429 1.00 18.92 470 GLU A O 1
ATOM 3707 N N . GLY A 1 471 ? 10.290 26.133 18.061 1.00 19.97 471 GLY A N 1
ATOM 3708 C CA . GLY A 1 471 ? 10.375 27.179 19.073 1.00 18.95 471 GLY A CA 1
ATOM 3709 C C . GLY A 1 471 ? 11.739 27.616 19.579 1.00 20.23 471 GLY A C 1
ATOM 3710 O O . GLY A 1 471 ? 11.823 28.294 20.608 1.00 18.89 471 GLY A O 1
ATOM 3711 N N . LEU A 1 472 ? 12.809 27.254 18.872 1.00 18.65 472 LEU A N 1
ATOM 3712 C CA . LEU A 1 472 ? 14.149 27.609 19.330 1.00 18.55 472 LEU A CA 1
ATOM 3713 C C . LEU A 1 472 ? 14.744 28.836 18.635 1.00 19.77 472 LEU A C 1
ATOM 3714 O O . LEU A 1 472 ? 15.938 29.110 18.775 1.00 20.58 472 LEU A O 1
ATOM 3719 N N . GLU A 1 473 ? 13.914 29.566 17.897 1.00 21.74 473 GLU A N 1
ATOM 3720 C CA . GLU A 1 473 ? 14.387 30.757 17.195 1.00 22.23 473 GLU A CA 1
ATOM 3721 C C . GLU A 1 473 ? 15.146 31.705 18.114 1.00 21.57 473 GLU A C 1
ATOM 3722 O O . GLU A 1 473 ? 16.124 32.340 17.694 1.00 23.14 473 GLU A O 1
ATOM 3728 N N . PHE A 1 474 ? 14.734 31.772 19.377 1.00 20.26 474 PHE A N 1
ATOM 3729 C CA . PHE A 1 474 ? 15.382 32.662 20.330 1.00 21.39 474 PHE A CA 1
ATOM 3730 C C . PHE A 1 474 ? 16.854 32.413 20.653 1.00 21.48 474 PHE A C 1
ATOM 3731 O O . PHE A 1 474 ? 17.477 33.272 21.276 1.00 21.05 474 PHE A O 1
ATOM 3739 N N . VAL A 1 475 ? 17.425 31.274 20.255 1.00 21.43 475 VAL A N 1
ATOM 3740 C CA . VAL A 1 475 ? 18.844 31.025 20.558 1.00 22.18 475 VAL A CA 1
ATOM 3741 C C . VAL A 1 475 ? 19.793 31.646 19.518 1.00 22.27 475 VAL A C 1
ATOM 3742 O O . VAL A 1 475 ? 21.012 31.615 19.684 1.00 23.76 475 VAL A O 1
ATOM 3746 N N . ASN A 1 476 ? 19.226 32.212 18.461 1.00 24.04 476 ASN A N 1
ATOM 3747 C CA . ASN A 1 476 ? 20.008 32.834 17.386 1.00 26.23 476 ASN A CA 1
ATOM 3748 C C . ASN A 1 476 ? 21.093 33.787 17.911 1.00 27.12 476 ASN A C 1
ATOM 3749 O O . ASN A 1 476 ? 20.803 34.749 18.622 1.00 25.94 476 ASN A O 1
ATOM 3754 N N . GLY A 1 477 ? 22.345 33.501 17.571 1.00 27.56 477 GLY A N 1
ATOM 3755 C CA . GLY A 1 477 ? 23.444 34.347 17.995 1.00 27.89 477 GLY A CA 1
ATOM 3756 C C . GLY A 1 477 ? 23.962 34.128 19.403 1.00 30.54 477 GLY A C 1
ATOM 3757 O O . GLY A 1 477 ? 25.037 34.615 19.745 1.00 30.13 477 GLY A O 1
ATOM 3758 N N . LYS A 1 478 ? 23.217 33.392 20.223 1.00 30.36 478 LYS A N 1
ATOM 3759 C CA . LYS A 1 478 ? 23.622 33.137 21.607 1.00 31.29 478 LYS A CA 1
ATOM 3760 C C . LYS A 1 478 ? 24.703 32.053 21.724 1.00 31.51 478 LYS A C 1
ATOM 3761 O O . LYS A 1 478 ? 24.708 31.089 20.963 1.00 30.34 478 LYS A O 1
ATOM 3767 N N . HIS A 1 479 ? 25.625 32.222 22.671 1.00 30.33 479 HIS A N 1
ATOM 3768 C CA . HIS A 1 479 ? 26.682 31.242 22.894 1.00 31.46 479 HIS A CA 1
ATOM 3769 C C . HIS A 1 479 ? 26.371 30.438 24.152 1.00 29.57 479 HIS A C 1
ATOM 3770 O O . HIS A 1 479 ? 25.917 30.989 25.154 1.00 29.63 479 HIS A O 1
ATOM 3777 N N . PHE A 1 480 ? 26.620 29.135 24.101 1.00 27.18 480 PHE A N 1
ATOM 3778 C CA . PHE A 1 480 ? 26.353 28.268 25.248 1.00 26.32 480 PHE A CA 1
ATOM 3779 C C . PHE A 1 480 ? 27.596 27.513 25.688 1.00 26.90 480 PHE A C 1
ATOM 3780 O O . PHE A 1 480 ? 28.522 27.335 24.906 1.00 29.13 480 PHE A O 1
ATOM 3788 N N . LYS A 1 481 ? 27.617 27.065 26.936 1.00 27.57 481 LYS A N 1
ATOM 3789 C CA . LYS A 1 481 ? 28.757 26.301 27.432 1.00 28.41 481 LYS A CA 1
ATOM 3790 C C . LYS A 1 481 ? 28.369 24.829 27.549 1.00 29.04 481 LYS A C 1
ATOM 3791 O O . LYS A 1 481 ? 27.185 24.493 27.550 1.00 26.69 481 LYS A O 1
ATOM 3794 N N . ASN A 1 482 ? 29.371 23.962 27.656 1.00 27.54 482 ASN A N 1
ATOM 3795 C CA . ASN A 1 482 ? 29.136 22.528 27.778 1.00 27.63 482 ASN A CA 1
ATOM 3796 C C . ASN A 1 482 ? 28.278 22.257 28.995 1.00 26.66 482 ASN A C 1
ATOM 3797 O O . ASN A 1 482 ? 28.532 22.787 30.078 1.00 24.63 482 ASN A O 1
ATOM 3802 N N . GLY A 1 483 ? 27.241 21.444 28.813 1.00 25.22 483 GLY A N 1
ATOM 3803 C CA . GLY A 1 483 ? 26.375 21.111 29.932 1.00 24.89 483 GLY A CA 1
ATOM 3804 C C . GLY A 1 483 ? 25.199 22.043 30.152 1.00 24.54 483 GLY A C 1
ATOM 3805 O O . GLY A 1 483 ? 24.333 21.751 30.978 1.00 24.50 483 GLY A O 1
ATOM 3806 N N . ASP A 1 484 ? 25.155 23.168 29.439 1.00 22.90 484 ASP A N 1
ATOM 3807 C CA . ASP A 1 484 ? 24.035 24.107 29.587 1.00 22.91 484 ASP A CA 1
ATOM 3808 C C . ASP A 1 484 ? 22.695 23.429 29.247 1.00 23.75 484 ASP A C 1
ATOM 3809 O O . ASP A 1 484 ? 22.620 22.632 28.306 1.00 22.13 484 ASP A O 1
ATOM 3814 N N . ILE A 1 485 ? 21.648 23.759 30.001 1.00 21.40 485 ILE A N 1
ATOM 3815 C CA . ILE A 1 485 ? 20.315 23.226 29.724 1.00 21.73 485 ILE A CA 1
ATOM 3816 C C . ILE A 1 485 ? 19.505 24.397 29.172 1.00 22.84 485 ILE A C 1
ATOM 3817 O O . ILE A 1 485 ? 19.460 25.469 29.774 1.00 22.53 485 ILE A O 1
ATOM 3822 N N . ILE A 1 486 ? 18.883 24.185 28.020 1.00 22.38 486 ILE A N 1
ATOM 3823 C CA . ILE A 1 486 ? 18.096 25.206 27.340 1.00 24.45 486 ILE A CA 1
ATOM 3824 C C . ILE A 1 486 ? 16.582 24.894 27.354 1.00 25.88 486 ILE A C 1
ATOM 3825 O O . ILE A 1 486 ? 15.802 25.769 27.766 1.00 26.54 486 ILE A O 1
#

Organism: Candida albicans (NCBI:txid5476)

Foldseek 3Di:
DDDLVVLQVQCVVLVQVVLCPCVVVDDVVLSVVLSVQSVPAPNVSVQLVQQLVLLVVVVDFDWFAFDPLFEDEPVPDDPVLLVQLLLLLLQCQQVQQEAEEEEQEEFPVQQVTRAGQQQDQLDALVSHGLQLQLLLLQVLSQVVSCVSVVPPDGGAHAYEYEYAVVRQVVVLVVCVVCVNNPHDNVRYHYFYQDKAFWFFSSSNYGFAAASRHTHIGGAAPLSVLVRCVVVCVLVVSVVSNHWKYKYAYSFFSQANTSRSSQRSVCVVLVAQKEFEFAFAQDLPDFFWFWTQRVVLRFIAIHGSVVDDSCLSQDAPPVDRNGRRTTGGGRGIMMHTSVSSVVPSVVQVPDCQQWPKDKDFDQDFGADPPPRDTDTDPGGGTIGTYTYNGSNRRVGDSSNYHYYYYHCLNHGAGQRHHPPDPGRYSVSSNVSQQVQQQVLLVVLQAEEPDPATEHERVNCPSRNPNNNVRRPPYHYHSHYD

CATH classification: 3.90.550.10

Nearest PDB structures (foldseek):
  2yqc-assembly1_A  TM=1.002E+00  e=0.000E+00  Candida albicans
  2yqh-assembly1_A  TM=9.820E-01  e=3.479E-103  Candida albicans
  2yqj-assembly1_A  TM=9.776E-01  e=4.190E-102  Candida albicans
  2yqj-assembly2_B  TM=9.752E-01  e=3.699E-102  Candida albicans
  2yqh-assembly2_B  TM=9.797E-01  e=4.184E-100  Candida albicans